Protein AF-A0A524IVM8-F1 (afdb_monomer)

Foldseek 3Di:
DAEEEEEDADDLQLLLLQLVLLVLVCVQPPPYAYEYEYEQVCQVSVVFRPNHNYYQYDHPPVLVVCVVVVVDPPVVSVVVVCVSCVVVLVVLHQEYAYPDADLVSQDVQVVSPYPHYAAWHAFPVRAIFGDALLNLCVVQCLLVVLLAQAAVSVSSNCRRHRFDAADFRATHADPVLLVVLVVLVPVQHDFPFEEEEEQDAPDVLQGFQLLLLLLLQQLLQVQGRYAYEYEEEPVCVVSPVNSVVSNVVSPRDYGYRYCYNPDDPSNLLSNLLRGQEYEYTQHSSLSSNRNSVREYEYEGGELRDLSHRNRWAFLYKYKWFDDPCPNDRPPDDDDPSCRSVLDHSNLVSQVVCVSSVNHPNDAHDLGIWMWGWHADPSNGIGIDTPDHDDPQQSVQLSLVVVQVSSCQRRVDHDPDDHDQDFHPPLVVLVVLLVVLLVLLVVLLVLLVVLLVQQPDVVRPVVVNVVSVVVNVVSLVVSQVSCSVPSQCNSLSSSLVSQLSNQRQPDSNSSSVSNSLSSVLSSVVSVVSSCVNNPSDPDDPDPVSRPRPDD

Mean predicted aligned error: 5.56 Å

Structure (mmCIF, N/CA/C/O backbone):
data_AF-A0A524IVM8-F1
#
_entry.id   AF-A0A524IVM8-F1
#
loop_
_atom_site.group_PDB
_atom_site.id
_atom_site.type_symbol
_atom_site.label_atom_id
_atom_site.label_alt_id
_atom_site.label_comp_id
_atom_site.label_asym_id
_atom_site.label_entity_id
_atom_site.label_seq_id
_atom_site.pdbx_PDB_ins_code
_atom_site.Cartn_x
_atom_site.Cartn_y
_atom_site.Cartn_z
_atom_site.occupancy
_atom_site.B_iso_or_equiv
_atom_site.auth_seq_id
_atom_site.auth_comp_id
_atom_site.auth_asym_id
_atom_site.auth_atom_id
_atom_site.pdbx_PDB_model_num
ATOM 1 N N . MET A 1 1 ? -25.345 -18.729 -2.537 1.00 87.88 1 MET A N 1
ATOM 2 C CA . MET A 1 1 ? -24.179 -17.992 -3.057 1.00 87.88 1 MET A CA 1
ATOM 3 C C . MET A 1 1 ? -24.060 -16.723 -2.238 1.00 87.88 1 MET A C 1
ATOM 5 O O . MET A 1 1 ? -25.101 -16.127 -1.991 1.00 87.88 1 MET A O 1
ATOM 9 N N . LYS A 1 2 ? -22.868 -16.376 -1.742 1.00 96.31 2 LYS A N 1
ATOM 10 C CA . LYS A 1 2 ? -22.660 -15.108 -1.029 1.00 96.31 2 LYS A CA 1
ATOM 11 C C . LYS A 1 2 ? -22.448 -13.982 -2.037 1.00 96.31 2 LYS A C 1
ATOM 13 O O . LYS A 1 2 ? -21.798 -14.216 -3.053 1.00 96.31 2 LYS A O 1
ATOM 18 N N . HIS A 1 3 ? -22.975 -12.797 -1.753 1.00 97.25 3 HIS A N 1
ATOM 19 C CA . HIS A 1 3 ? -22.785 -11.594 -2.560 1.00 97.25 3 HIS A CA 1
ATOM 20 C C . HIS A 1 3 ? -21.968 -10.564 -1.785 1.00 97.25 3 HIS A C 1
ATOM 22 O O . HIS A 1 3 ? -22.337 -10.178 -0.674 1.00 97.25 3 HIS A O 1
ATOM 28 N N . VAL A 1 4 ? -20.868 -10.098 -2.372 1.00 98.31 4 VAL A N 1
ATOM 29 C CA . VAL A 1 4 ? -19.983 -9.102 -1.759 1.00 98.31 4 VAL A CA 1
ATOM 30 C C . VAL A 1 4 ? -19.865 -7.895 -2.672 1.00 98.31 4 VAL A C 1
ATOM 32 O O . VAL A 1 4 ? -19.555 -8.036 -3.851 1.00 98.31 4 VAL A O 1
ATOM 35 N N . LEU A 1 5 ? -20.079 -6.708 -2.111 1.00 98.00 5 LEU A N 1
ATOM 36 C CA . LEU A 1 5 ? -19.828 -5.443 -2.790 1.00 98.00 5 LEU A CA 1
ATOM 37 C C . LEU A 1 5 ? -18.498 -4.865 -2.324 1.00 98.00 5 LEU A C 1
ATOM 39 O O . LEU A 1 5 ? -18.302 -4.649 -1.128 1.00 98.00 5 LEU A O 1
ATOM 43 N N . ILE A 1 6 ? -17.614 -4.545 -3.260 1.00 97.94 6 ILE A N 1
ATOM 44 C CA . ILE A 1 6 ? -16.400 -3.778 -2.995 1.00 97.94 6 ILE A CA 1
ATOM 45 C C . ILE A 1 6 ? -16.604 -2.350 -3.501 1.00 97.94 6 ILE A C 1
ATOM 47 O O . ILE A 1 6 ? -17.003 -2.134 -4.643 1.00 97.94 6 ILE A O 1
ATOM 51 N N . ILE A 1 7 ? -16.311 -1.362 -2.656 1.00 96.75 7 ILE A N 1
ATOM 52 C CA . ILE A 1 7 ? -16.307 0.057 -3.025 1.00 96.75 7 ILE A CA 1
ATOM 53 C C . ILE A 1 7 ? -14.859 0.522 -3.121 1.00 96.75 7 ILE A C 1
ATOM 55 O O . ILE A 1 7 ? -14.177 0.683 -2.103 1.00 96.75 7 ILE A O 1
ATOM 59 N N . ASN A 1 8 ? -14.397 0.760 -4.346 1.00 95.38 8 ASN A N 1
ATOM 60 C CA . ASN A 1 8 ? -13.070 1.293 -4.603 1.00 95.38 8 ASN A CA 1
ATOM 61 C C . ASN A 1 8 ? -13.129 2.418 -5.649 1.00 95.38 8 ASN A C 1
ATOM 63 O O . ASN A 1 8 ? -12.899 2.220 -6.837 1.00 95.38 8 ASN A O 1
ATOM 67 N N . ILE A 1 9 ? -13.435 3.626 -5.178 1.00 91.56 9 ILE A N 1
ATOM 68 C CA . ILE A 1 9 ? -13.535 4.853 -5.985 1.00 91.56 9 ILE A CA 1
ATOM 69 C C . ILE A 1 9 ? -12.233 5.671 -5.912 1.00 91.56 9 ILE A C 1
ATOM 71 O O . ILE A 1 9 ? -12.243 6.902 -5.868 1.00 91.56 9 ILE A O 1
ATOM 75 N N . THR A 1 10 ? -11.102 4.976 -5.779 1.00 85.38 10 THR A N 1
ATOM 76 C CA . THR A 1 10 ? -9.769 5.581 -5.672 1.00 85.38 10 THR A CA 1
ATOM 77 C C . THR A 1 10 ? -9.021 5.469 -7.002 1.00 85.38 10 THR A C 1
ATOM 79 O O . THR A 1 10 ? -9.645 5.408 -8.058 1.00 85.38 10 THR A O 1
ATOM 82 N N . ARG A 1 11 ? -7.684 5.528 -6.987 1.00 85.75 11 ARG A N 1
ATOM 83 C CA . ARG A 1 11 ? -6.883 5.588 -8.211 1.00 85.75 11 ARG A CA 1
ATOM 84 C C . ARG A 1 11 ? -6.652 4.186 -8.771 1.00 85.75 11 ARG A C 1
ATOM 86 O O . ARG A 1 11 ? -6.713 3.183 -8.072 1.00 85.75 11 ARG A O 1
ATOM 93 N N . MET A 1 12 ? -6.254 4.131 -10.036 1.00 89.00 12 MET A N 1
ATOM 94 C CA . MET A 1 12 ? -5.883 2.898 -10.741 1.00 89.00 12 MET A CA 1
ATOM 95 C C . MET A 1 12 ? -4.943 1.948 -9.967 1.00 89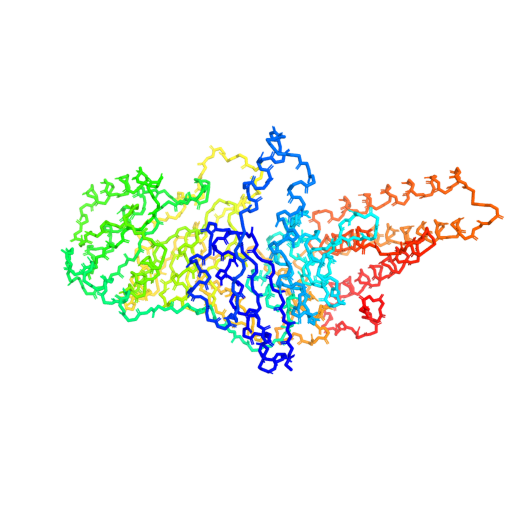.00 12 MET A C 1
ATOM 97 O O . MET A 1 12 ? -5.126 0.737 -10.036 1.00 89.00 12 MET A O 1
ATOM 101 N N . GLY A 1 13 ? -3.943 2.464 -9.239 1.00 89.56 13 GLY A N 1
ATOM 102 C CA . GLY A 1 13 ? -3.021 1.623 -8.458 1.00 89.56 13 GLY A CA 1
ATOM 103 C C . GLY A 1 13 ? -3.730 0.856 -7.339 1.00 89.56 13 GLY A C 1
ATOM 104 O O . GLY A 1 13 ? -3.556 -0.354 -7.221 1.00 89.56 13 GLY A O 1
ATOM 105 N N . ASP A 1 14 ? -4.608 1.538 -6.608 1.00 92.00 14 ASP A N 1
ATOM 106 C CA . ASP A 1 14 ? -5.381 0.974 -5.500 1.00 92.00 14 ASP A CA 1
ATOM 107 C C . ASP A 1 14 ? -6.370 -0.106 -5.994 1.00 92.00 14 ASP A C 1
ATOM 109 O O . ASP A 1 14 ? -6.600 -1.108 -5.313 1.00 92.00 14 ASP A O 1
ATOM 113 N N . LEU A 1 15 ? -6.930 0.057 -7.205 1.00 93.94 15 LEU A N 1
ATOM 114 C CA . LEU A 1 15 ? -7.769 -0.959 -7.860 1.00 93.94 15 LEU A CA 1
ATOM 115 C C . LEU A 1 15 ? -6.993 -2.238 -8.179 1.00 93.94 15 LEU A C 1
ATOM 117 O O . LEU A 1 15 ? -7.522 -3.333 -8.029 1.00 93.94 15 LEU A O 1
ATOM 121 N N . ILE A 1 16 ? -5.738 -2.128 -8.605 1.00 95.75 16 ILE A N 1
ATOM 122 C CA . ILE A 1 16 ? -4.906 -3.306 -8.880 1.00 95.75 16 ILE A CA 1
ATOM 123 C C . ILE A 1 16 ? -4.443 -3.944 -7.561 1.00 95.75 16 ILE A C 1
ATOM 125 O O . ILE A 1 16 ? -4.405 -5.165 -7.425 1.00 95.75 16 ILE A O 1
ATOM 129 N N . GLN A 1 17 ? -4.137 -3.131 -6.550 1.00 96.81 17 GLN A N 1
ATOM 130 C CA . GLN A 1 17 ? -3.683 -3.615 -5.247 1.00 96.81 17 GLN A CA 1
ATOM 131 C C . GLN A 1 17 ? -4.763 -4.365 -4.456 1.00 96.81 17 GLN A C 1
ATOM 133 O O . GLN A 1 17 ? -4.425 -5.150 -3.574 1.00 96.81 17 GLN A O 1
ATOM 138 N N . MET A 1 18 ? -6.052 -4.189 -4.764 1.00 96.56 18 MET A N 1
ATOM 139 C CA . MET A 1 18 ? -7.113 -4.962 -4.106 1.00 96.56 18 MET A CA 1
ATOM 140 C C . MET A 1 18 ? -7.274 -6.386 -4.654 1.00 96.56 18 MET A C 1
ATOM 142 O O . MET A 1 18 ? -8.017 -7.157 -4.063 1.00 96.56 18 MET A O 1
ATOM 146 N N . ILE A 1 19 ? -6.622 -6.768 -5.758 1.00 97.38 19 ILE A N 1
ATOM 147 C CA . ILE A 1 19 ? -6.877 -8.059 -6.427 1.00 97.38 19 ILE A CA 1
ATOM 148 C C . ILE A 1 19 ? -6.749 -9.270 -5.480 1.00 97.38 19 ILE A C 1
ATOM 150 O O . ILE A 1 19 ? -7.652 -10.110 -5.486 1.00 97.38 19 ILE A O 1
ATOM 154 N N . PRO A 1 20 ? -5.739 -9.362 -4.591 1.00 97.75 20 PRO A N 1
ATOM 155 C CA . PRO A 1 20 ? -5.642 -10.478 -3.645 1.00 97.75 20 PRO A CA 1
ATOM 156 C C . PRO A 1 20 ? -6.814 -10.597 -2.657 1.00 97.75 20 PRO A C 1
ATOM 158 O O . PRO A 1 20 ? -7.064 -11.686 -2.139 1.00 97.75 20 PRO A O 1
ATOM 161 N N . LEU A 1 21 ? -7.580 -9.522 -2.420 1.00 98.19 21 LEU A N 1
ATOM 162 C CA . LEU A 1 21 ? -8.832 -9.597 -1.661 1.00 98.19 21 LEU A CA 1
ATOM 163 C C . LEU A 1 21 ? -9.880 -10.465 -2.378 1.00 98.19 21 LEU A C 1
ATOM 165 O O . LEU A 1 21 ? -10.642 -11.154 -1.707 1.00 98.19 21 LEU A O 1
ATOM 169 N N . LEU A 1 22 ? -9.922 -10.475 -3.712 1.00 97.94 22 LEU A N 1
ATOM 170 C CA . LEU A 1 22 ? -10.894 -11.280 -4.461 1.00 97.94 22 LEU A CA 1
ATOM 171 C C . LEU A 1 22 ? -10.667 -12.775 -4.218 1.00 97.94 22 LEU A C 1
ATOM 173 O O . LEU A 1 22 ? -11.594 -13.496 -3.859 1.00 97.94 22 LEU A O 1
ATOM 177 N N . ALA A 1 23 ? -9.411 -13.215 -4.308 1.00 96.62 23 ALA A N 1
ATOM 178 C CA . ALA A 1 23 ? -9.031 -14.596 -4.023 1.00 96.62 23 ALA A CA 1
ATOM 179 C C . ALA A 1 23 ? -9.299 -14.979 -2.558 1.00 96.62 23 ALA A C 1
ATOM 181 O O . ALA A 1 23 ? -9.750 -16.082 -2.266 1.00 96.62 23 ALA A O 1
ATOM 182 N N . ARG A 1 24 ? -9.084 -14.046 -1.626 1.00 96.81 24 ARG A N 1
ATOM 183 C CA . ARG A 1 24 ? -9.413 -14.226 -0.205 1.00 96.81 24 ARG A CA 1
ATOM 184 C C . ARG A 1 24 ? -10.901 -14.398 0.057 1.00 96.81 24 ARG A C 1
ATOM 186 O O . ARG A 1 24 ? -11.279 -15.243 0.860 1.00 96.81 24 ARG A O 1
ATOM 193 N N . LEU A 1 25 ? -11.735 -13.608 -0.613 1.00 97.94 25 LEU A N 1
ATOM 194 C CA . LEU A 1 25 ? -13.184 -13.738 -0.511 1.00 97.94 25 LEU A CA 1
ATOM 195 C C . LEU A 1 25 ? -13.659 -15.076 -1.083 1.00 97.94 25 LEU A C 1
ATOM 197 O O . LEU A 1 25 ? -14.553 -15.670 -0.497 1.00 97.94 25 LEU A O 1
ATOM 201 N N . GLU A 1 26 ? -13.037 -15.574 -2.152 1.00 96.94 26 GLU A N 1
ATOM 202 C CA . GLU A 1 26 ? -13.310 -16.915 -2.690 1.00 96.94 26 GLU A CA 1
ATOM 203 C C . GLU A 1 26 ? -12.859 -18.035 -1.730 1.00 96.94 26 GLU A C 1
ATOM 205 O O . GLU A 1 26 ? -13.561 -19.031 -1.575 1.00 96.94 26 GLU A O 1
ATOM 210 N N . GLU A 1 27 ? -11.736 -17.870 -1.016 1.00 95.88 27 GLU A N 1
ATOM 211 C CA . GLU A 1 27 ? -11.323 -18.800 0.051 1.00 95.88 27 GLU A CA 1
ATOM 212 C C . GLU A 1 27 ? -12.299 -18.802 1.241 1.00 95.88 27 GLU A C 1
ATOM 214 O O . GLU A 1 27 ? -12.603 -19.859 1.796 1.00 95.88 27 GLU A O 1
ATOM 219 N N . GLU A 1 28 ? -12.761 -17.622 1.667 1.00 96.00 28 GLU A N 1
ATOM 220 C CA . GLU A 1 28 ? -13.706 -17.475 2.782 1.00 96.00 28 GLU A CA 1
ATOM 221 C C . GLU A 1 28 ? -15.112 -17.961 2.396 1.00 96.00 28 GLU A C 1
ATOM 223 O O . GLU A 1 28 ? -15.786 -18.622 3.191 1.00 96.00 28 GLU A O 1
ATOM 228 N N . PHE A 1 29 ? -15.545 -17.659 1.171 1.00 96.94 29 PHE A N 1
ATOM 229 C CA . PHE A 1 29 ? -16.865 -17.951 0.626 1.00 96.94 29 PHE A CA 1
ATOM 230 C C . PHE A 1 29 ? -16.744 -18.566 -0.780 1.00 96.94 29 PHE A C 1
ATOM 232 O O . PHE A 1 29 ? -16.875 -17.850 -1.770 1.00 96.94 29 PHE A O 1
ATOM 239 N N . PRO A 1 30 ? -16.565 -19.894 -0.900 1.00 96.69 30 PRO A N 1
ATOM 240 C CA . PRO A 1 30 ? -16.457 -20.545 -2.204 1.00 96.69 30 PRO A CA 1
ATOM 241 C C . PRO A 1 30 ? -17.652 -20.249 -3.124 1.00 96.69 30 PRO A C 1
ATOM 243 O O . PRO A 1 30 ? -18.814 -20.425 -2.733 1.00 96.69 30 PRO A O 1
ATOM 246 N N . GLY A 1 31 ? -17.362 -19.820 -4.352 1.00 96.69 31 GLY A N 1
ATOM 247 C CA . GLY A 1 31 ? -18.331 -19.383 -5.352 1.00 96.69 31 GLY A CA 1
ATOM 248 C C . GLY A 1 31 ? -18.935 -18.008 -5.071 1.00 96.69 31 GLY A C 1
ATOM 249 O O . GLY A 1 31 ? -20.102 -17.800 -5.404 1.00 96.69 31 GLY A O 1
ATOM 250 N N . VAL A 1 32 ? -18.214 -17.093 -4.418 1.00 98.06 32 VAL A N 1
ATOM 251 C CA . VAL A 1 32 ? -18.731 -15.757 -4.084 1.00 98.06 32 VAL A CA 1
ATOM 252 C C . VAL A 1 32 ? -18.972 -14.923 -5.344 1.00 98.06 32 VAL A C 1
ATOM 254 O O . VAL A 1 32 ? -18.159 -14.862 -6.261 1.00 98.06 32 VAL A O 1
ATOM 257 N N . ALA A 1 33 ? -20.109 -14.235 -5.379 1.00 98.00 33 ALA A N 1
ATOM 258 C CA . ALA A 1 33 ? -20.409 -13.232 -6.387 1.00 98.00 33 ALA A CA 1
ATOM 259 C C . ALA A 1 33 ? -19.870 -11.874 -5.921 1.00 98.00 33 ALA A C 1
ATOM 261 O O . ALA A 1 33 ? -20.408 -11.292 -4.976 1.00 98.00 33 ALA A O 1
ATOM 262 N N . ILE A 1 34 ? -18.821 -11.371 -6.575 1.00 98.12 34 ILE A N 1
ATOM 263 C CA . ILE A 1 34 ? -18.190 -10.096 -6.208 1.00 98.12 34 ILE A CA 1
ATOM 264 C C . ILE A 1 34 ? -18.567 -9.006 -7.204 1.00 98.12 34 ILE A C 1
ATOM 266 O O . ILE A 1 34 ? -18.262 -9.110 -8.392 1.00 98.12 34 ILE A O 1
ATOM 270 N N . ASP A 1 35 ? -19.168 -7.937 -6.700 1.00 97.38 35 ASP A N 1
ATOM 271 C CA . ASP A 1 35 ? -19.442 -6.723 -7.457 1.00 97.38 35 ASP A CA 1
ATOM 272 C C . ASP A 1 35 ? -18.505 -5.601 -7.031 1.00 97.38 35 ASP A C 1
ATOM 274 O O . ASP A 1 35 ? -18.091 -5.520 -5.873 1.00 97.38 35 ASP A O 1
ATOM 278 N N . LEU A 1 36 ? -18.178 -4.718 -7.968 1.00 97.50 36 LEU A N 1
ATOM 279 C CA . LEU A 1 36 ? -17.220 -3.645 -7.746 1.00 97.50 36 LEU A CA 1
ATOM 280 C C . LEU A 1 36 ? -17.797 -2.297 -8.176 1.00 97.50 36 LEU A C 1
ATOM 282 O O . LEU A 1 36 ? -18.181 -2.133 -9.331 1.00 97.50 36 LEU A O 1
ATOM 286 N N . ILE A 1 37 ? -17.774 -1.314 -7.275 1.00 96.00 37 ILE A N 1
ATOM 287 C CA . ILE A 1 37 ? -17.994 0.098 -7.606 1.00 96.00 37 ILE A CA 1
ATOM 288 C C . ILE A 1 37 ? -16.651 0.779 -7.852 1.00 96.00 37 ILE A C 1
ATOM 290 O O . ILE A 1 37 ? -15.762 0.709 -6.998 1.00 96.00 37 ILE A O 1
ATOM 294 N N . VAL A 1 38 ? -16.547 1.490 -8.977 1.00 95.25 38 VAL A N 1
ATOM 295 C CA . VAL A 1 38 ? -15.365 2.275 -9.368 1.00 95.25 38 VAL A CA 1
ATOM 296 C C . VAL A 1 38 ? -15.741 3.675 -9.846 1.00 95.25 38 VAL A C 1
ATOM 298 O O . VAL A 1 38 ? -16.868 3.915 -10.276 1.00 95.25 38 VAL A O 1
ATOM 301 N N . GLU A 1 39 ? -14.770 4.586 -9.810 1.00 92.62 39 GLU A N 1
ATOM 302 C CA . GLU A 1 39 ? -14.843 5.860 -10.534 1.00 92.62 39 GLU A CA 1
ATOM 303 C C . GLU A 1 39 ? -14.866 5.607 -12.050 1.00 92.62 39 GLU A C 1
ATOM 305 O O . GLU A 1 39 ? -14.124 4.751 -12.547 1.00 92.62 39 GLU A O 1
ATOM 310 N N . GLN A 1 40 ? -15.693 6.355 -12.787 1.00 91.62 40 GLN A N 1
ATOM 311 C CA . GLN A 1 40 ? -15.920 6.147 -14.223 1.00 91.62 40 GLN A CA 1
ATOM 312 C C . GLN A 1 40 ? -14.620 6.188 -15.035 1.00 91.62 40 GLN A C 1
ATOM 314 O O . GLN A 1 40 ? -14.425 5.367 -15.936 1.00 91.62 40 GLN A O 1
ATOM 319 N N . GLU A 1 41 ? -13.703 7.089 -14.675 1.00 88.81 41 GLU A N 1
ATOM 320 C CA . GLU A 1 41 ? -12.391 7.220 -15.313 1.00 88.81 41 GLU A CA 1
ATOM 321 C C . GLU A 1 41 ? -11.590 5.907 -15.277 1.00 88.81 41 GLU A C 1
ATOM 323 O O . GLU A 1 41 ? -10.860 5.619 -16.221 1.00 88.81 41 GLU A O 1
ATOM 328 N N . PHE A 1 42 ? -11.757 5.065 -14.250 1.00 89.50 42 PHE A N 1
ATOM 329 C CA . PHE A 1 42 ? -10.987 3.828 -14.068 1.00 89.50 42 PHE A CA 1
ATOM 330 C C . PHE A 1 42 ? -11.755 2.547 -14.432 1.00 89.50 42 PHE A C 1
ATOM 332 O O . PHE A 1 42 ? -11.242 1.446 -14.224 1.00 89.50 42 PHE A O 1
ATOM 339 N N . ALA A 1 43 ? -12.947 2.651 -15.030 1.00 91.00 43 ALA A N 1
ATOM 340 C CA . ALA A 1 43 ? -13.760 1.491 -15.415 1.00 91.00 43 ALA A CA 1
ATOM 341 C C . ALA A 1 43 ? -13.022 0.507 -16.344 1.00 91.00 43 ALA A C 1
ATOM 343 O O . ALA A 1 43 ? -13.160 -0.707 -16.217 1.00 91.00 43 ALA A O 1
ATOM 344 N N . HIS A 1 44 ? -12.178 1.025 -17.237 1.00 88.75 44 HIS A N 1
ATOM 345 C CA . HIS A 1 44 ? -11.369 0.226 -18.158 1.00 88.75 44 HIS A CA 1
ATOM 346 C C . HIS A 1 44 ? -10.235 -0.557 -17.464 1.00 88.75 44 HIS A C 1
ATOM 348 O O . HIS A 1 44 ? -9.707 -1.505 -18.031 1.00 88.75 44 HIS A O 1
ATOM 354 N N . VAL A 1 45 ? -9.835 -0.174 -16.246 1.00 90.00 45 VAL A N 1
ATOM 355 C CA . VAL A 1 45 ? -8.872 -0.940 -15.435 1.00 90.00 45 VAL A CA 1
ATOM 356 C C . VAL A 1 45 ? -9.560 -2.187 -14.889 1.00 90.00 45 VAL A C 1
ATOM 358 O O . VAL A 1 45 ? -8.982 -3.269 -14.885 1.00 90.00 45 VAL A O 1
ATOM 361 N N . ALA A 1 46 ? -10.820 -2.045 -14.470 1.00 91.31 46 ALA A N 1
ATOM 362 C CA . ALA A 1 46 ? -11.594 -3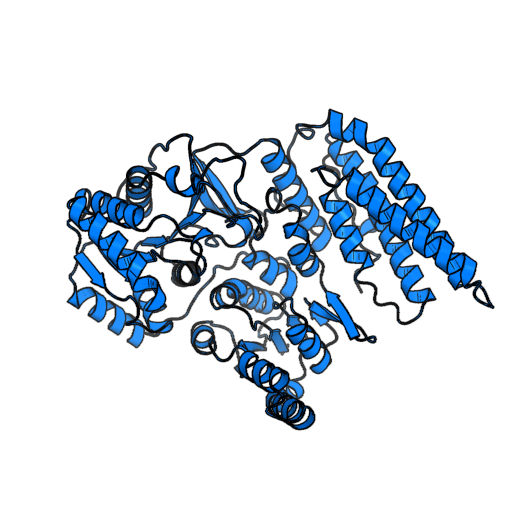.131 -13.885 1.00 91.31 46 ALA A CA 1
ATOM 363 C C . ALA A 1 46 ? -11.844 -4.286 -14.870 1.00 91.31 46 ALA A C 1
ATOM 365 O O . ALA A 1 46 ? -11.976 -5.425 -14.435 1.00 91.31 46 ALA A O 1
ATOM 366 N N . THR A 1 47 ? -11.827 -4.038 -16.186 1.00 90.19 47 THR A N 1
ATOM 367 C CA . THR A 1 47 ? -11.946 -5.102 -17.203 1.00 90.19 47 THR A CA 1
ATOM 368 C C . THR A 1 47 ? -10.737 -6.039 -17.246 1.00 90.19 47 THR A C 1
ATOM 370 O O . THR A 1 47 ? -10.820 -7.110 -17.839 1.00 90.19 47 THR A O 1
ATOM 373 N N . LEU A 1 48 ? -9.609 -5.637 -16.653 1.00 93.12 48 LEU A N 1
ATOM 374 C CA . LEU A 1 48 ? -8.387 -6.440 -16.557 1.00 93.12 48 LEU A CA 1
ATOM 375 C C . LEU A 1 48 ? -8.353 -7.293 -15.281 1.00 93.12 48 LEU A C 1
ATOM 377 O O . LEU A 1 48 ? -7.447 -8.109 -15.116 1.00 93.12 48 LEU A O 1
ATOM 381 N N . ILE A 1 49 ? -9.303 -7.090 -14.364 1.00 95.31 49 ILE A N 1
ATOM 382 C CA . ILE A 1 49 ? -9.333 -7.748 -13.061 1.00 95.31 49 ILE A CA 1
ATOM 383 C C . ILE A 1 49 ? -10.209 -9.008 -13.149 1.00 95.31 49 ILE A C 1
ATOM 385 O O . ILE A 1 49 ? -11.418 -8.898 -13.372 1.00 95.31 49 ILE A O 1
ATOM 389 N N . PRO A 1 50 ? -9.641 -10.214 -12.965 1.00 93.62 50 PRO A N 1
ATOM 390 C CA . PRO A 1 50 ? -10.422 -11.445 -12.972 1.00 93.62 50 PRO A CA 1
ATOM 391 C C . PRO A 1 50 ? -11.265 -11.590 -11.694 1.00 93.62 50 PRO A C 1
ATOM 393 O O . PRO A 1 50 ? -10.971 -10.996 -10.661 1.00 93.62 50 PRO A O 1
ATOM 396 N N . GLY A 1 51 ? -12.308 -12.424 -11.748 1.00 93.69 51 GLY A N 1
ATOM 397 C CA . GLY A 1 51 ? -13.114 -12.784 -10.569 1.00 93.69 51 GLY A CA 1
ATOM 398 C C . GLY A 1 51 ? -14.182 -11.764 -10.159 1.00 93.69 51 GLY A C 1
ATOM 399 O O . GLY A 1 51 ? -14.900 -11.995 -9.189 1.00 93.69 51 GLY A O 1
ATOM 400 N N . ILE A 1 52 ? -14.333 -10.662 -10.898 1.00 96.44 52 ILE A N 1
ATOM 401 C CA . ILE A 1 52 ? -15.436 -9.714 -10.707 1.00 96.44 52 ILE A CA 1
ATOM 402 C C . ILE A 1 52 ? -16.645 -10.175 -11.526 1.00 96.44 52 ILE A C 1
ATOM 404 O O . ILE A 1 52 ? -16.545 -10.396 -12.732 1.00 96.44 52 ILE A O 1
ATOM 408 N N . ARG A 1 53 ? -17.806 -10.278 -10.877 1.00 95.56 53 ARG A N 1
ATOM 409 C CA . ARG A 1 53 ? -19.087 -10.587 -11.522 1.00 95.56 53 ARG A CA 1
ATOM 410 C C . ARG A 1 53 ? -19.603 -9.394 -12.319 1.00 95.56 53 ARG A C 1
ATOM 412 O O . ARG A 1 53 ? -20.016 -9.556 -13.466 1.00 95.56 53 ARG A O 1
ATOM 419 N N . GLN A 1 54 ? -19.630 -8.216 -11.699 1.00 95.19 54 GLN A N 1
ATOM 420 C CA . GLN A 1 54 ? -20.142 -6.999 -12.317 1.00 95.19 54 GLN A CA 1
ATOM 421 C C . GLN A 1 54 ? -19.397 -5.756 -11.823 1.00 95.19 54 GLN A C 1
ATOM 423 O O . GLN A 1 54 ? -19.162 -5.580 -10.628 1.00 95.19 54 GLN A O 1
ATOM 428 N N . VAL A 1 55 ? -19.046 -4.875 -12.762 1.00 95.56 55 VAL A N 1
ATOM 429 C CA . VAL A 1 55 ? -18.462 -3.559 -12.479 1.00 95.56 55 VAL A CA 1
ATOM 430 C C . VAL A 1 55 ? -19.547 -2.499 -12.629 1.00 95.56 55 VAL A C 1
ATOM 432 O O . VAL A 1 55 ? -20.213 -2.422 -13.662 1.00 95.56 55 VAL A O 1
ATOM 435 N N . PHE A 1 56 ? -19.699 -1.668 -11.606 1.00 94.56 56 PHE A N 1
ATOM 436 C CA . PHE A 1 56 ? -20.595 -0.523 -11.567 1.00 94.56 56 PHE A CA 1
ATOM 437 C C . PHE A 1 56 ? -19.760 0.754 -11.537 1.00 94.56 56 PHE A C 1
ATOM 439 O O . PHE A 1 56 ? -19.224 1.151 -10.503 1.00 94.56 56 PHE A O 1
ATOM 446 N N . ALA A 1 57 ? 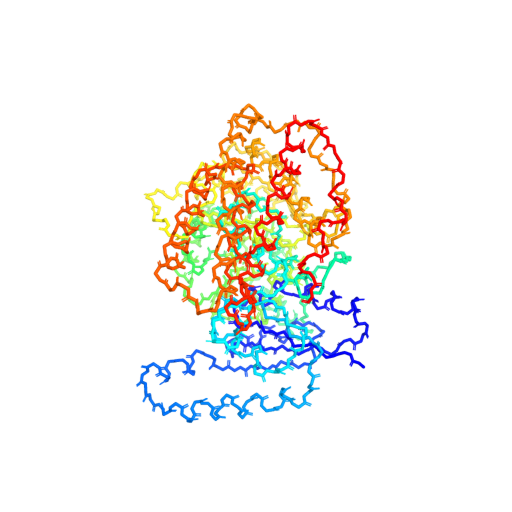-19.627 1.382 -12.697 1.00 94.31 57 ALA A N 1
ATOM 447 C CA . ALA A 1 57 ? -18.924 2.645 -12.841 1.00 94.31 57 ALA A CA 1
ATOM 448 C C . ALA A 1 57 ? -19.897 3.822 -12.672 1.00 94.31 57 ALA A C 1
ATOM 450 O O . ALA A 1 57 ? -21.067 3.724 -13.061 1.00 94.31 57 ALA A O 1
ATOM 451 N N . PHE A 1 58 ? -19.428 4.901 -12.053 1.00 91.25 58 PHE A N 1
ATOM 452 C CA . PHE A 1 58 ? -20.175 6.146 -11.887 1.00 91.25 58 PHE A CA 1
ATOM 453 C C . PHE A 1 58 ? -19.206 7.320 -11.827 1.00 91.25 58 PHE A C 1
ATOM 455 O O . PHE A 1 58 ? -18.116 7.162 -11.281 1.00 91.25 58 PHE A O 1
ATOM 462 N N . ASP A 1 59 ? -19.603 8.470 -12.373 1.00 89.31 59 ASP A N 1
ATOM 463 C CA . ASP A 1 59 ? -18.793 9.688 -12.331 1.00 89.31 59 ASP A CA 1
ATOM 464 C C . ASP A 1 59 ? -19.032 10.437 -11.009 1.00 89.31 59 ASP A C 1
ATOM 466 O O . ASP A 1 59 ? -19.910 11.296 -10.875 1.00 89.31 59 ASP A O 1
ATOM 470 N N . PHE A 1 60 ? -18.282 10.057 -9.971 1.00 84.81 60 PHE A N 1
ATOM 471 C CA . PHE A 1 60 ? -18.410 10.687 -8.652 1.00 84.81 60 PHE A CA 1
ATOM 472 C C . PHE A 1 60 ? -17.754 12.066 -8.606 1.00 84.81 60 PHE A C 1
ATOM 474 O O . PHE A 1 60 ? -17.982 12.820 -7.648 1.00 84.81 60 PHE A O 1
ATOM 481 N N . GLN A 1 61 ? -16.905 12.384 -9.581 1.00 82.12 61 GLN A N 1
ATOM 482 C CA . GLN A 1 61 ? -16.250 13.676 -9.683 1.00 82.12 61 GLN A CA 1
ATOM 483 C C . GLN A 1 61 ? -17.205 14.710 -10.284 1.00 82.12 61 GLN A C 1
ATOM 485 O O . GLN A 1 61 ? -17.417 15.750 -9.661 1.00 82.12 61 GLN A O 1
ATOM 490 N N . GLU A 1 62 ? -17.856 14.387 -11.401 1.00 82.50 62 GLU A N 1
ATOM 491 C CA . GLU A 1 62 ? -18.875 15.223 -12.038 1.00 82.50 62 GLU A CA 1
ATOM 492 C C . GLU A 1 62 ? -20.037 15.505 -11.080 1.00 82.50 62 GLU A C 1
ATOM 494 O O . GLU A 1 62 ? -20.362 16.670 -10.849 1.00 82.50 62 GLU A O 1
ATOM 499 N N . LEU A 1 63 ? -20.567 14.476 -10.399 1.00 80.00 63 LEU A N 1
ATOM 500 C CA . LEU A 1 63 ? -21.629 14.646 -9.396 1.00 80.00 63 LEU A CA 1
ATOM 501 C C . LEU A 1 63 ? -21.257 15.696 -8.329 1.00 80.00 63 LEU A C 1
ATOM 503 O O . LEU A 1 63 ? -22.084 16.504 -7.895 1.00 80.00 63 LEU A O 1
ATOM 507 N N . MET A 1 64 ? -19.998 15.685 -7.881 1.00 76.25 64 MET A N 1
ATOM 508 C CA . MET A 1 64 ? -19.502 16.624 -6.876 1.00 76.25 64 MET A CA 1
ATOM 509 C C . MET A 1 64 ? -19.284 18.022 -7.441 1.00 76.25 64 MET A C 1
ATOM 511 O O . MET A 1 64 ? -19.567 19.000 -6.746 1.00 76.25 64 MET A O 1
ATOM 515 N N . ASP A 1 65 ? -18.759 18.126 -8.656 1.00 77.94 65 ASP A N 1
ATOM 516 C CA . ASP A 1 65 ? -18.510 19.410 -9.295 1.00 77.94 65 ASP A CA 1
ATOM 517 C C . ASP A 1 65 ? -19.836 20.122 -9.584 1.00 77.94 65 ASP A C 1
ATOM 519 O O . ASP A 1 65 ? -19.994 21.279 -9.191 1.00 77.94 65 ASP A O 1
ATOM 523 N N . GLU A 1 66 ? -20.839 19.415 -10.104 1.00 77.56 66 GLU A N 1
ATOM 524 C CA . GLU A 1 66 ? -22.192 19.942 -10.312 1.00 77.56 66 GLU A CA 1
ATOM 525 C C . GLU A 1 66 ? -22.887 20.354 -9.010 1.00 77.56 66 GLU A C 1
ATOM 527 O O . GLU A 1 66 ? -23.543 21.400 -8.967 1.00 77.56 66 GLU A O 1
ATOM 532 N N . SER A 1 67 ? -22.709 19.578 -7.933 1.00 73.56 67 SER A N 1
ATOM 533 C CA . SER A 1 67 ? -23.191 19.949 -6.598 1.00 73.56 67 SER A CA 1
ATOM 534 C C . SER A 1 67 ? -22.529 21.232 -6.092 1.00 73.56 67 SER A C 1
ATOM 536 O O . SER A 1 67 ? -23.205 22.103 -5.545 1.00 73.56 67 SER A O 1
ATOM 538 N N . ARG A 1 68 ? -21.212 21.375 -6.286 1.00 75.75 68 ARG A N 1
ATOM 539 C CA . ARG A 1 68 ? -20.434 22.540 -5.833 1.00 75.75 68 ARG A CA 1
ATOM 540 C C . ARG A 1 68 ? -20.790 23.813 -6.580 1.00 75.75 68 ARG A C 1
ATOM 542 O O . ARG A 1 68 ? -20.829 24.873 -5.961 1.00 75.75 68 ARG A O 1
ATOM 549 N N . VAL A 1 69 ? -21.021 23.720 -7.889 1.00 80.81 69 VAL A N 1
ATOM 550 C CA . VAL A 1 69 ? -21.414 24.877 -8.705 1.00 80.81 69 VAL A CA 1
ATOM 551 C C . VAL A 1 69 ? -22.923 25.131 -8.687 1.00 80.81 69 VAL A C 1
ATOM 553 O O . VAL A 1 69 ? -23.383 26.054 -9.355 1.00 80.81 69 VAL A O 1
ATOM 556 N N . CYS A 1 70 ? -23.692 24.334 -7.931 1.00 73.56 70 CYS A N 1
ATOM 557 C CA . CYS A 1 70 ? -25.157 24.357 -7.910 1.00 73.56 70 CYS A CA 1
ATOM 558 C C . CYS A 1 70 ? -25.761 24.308 -9.325 1.00 73.56 70 CYS A C 1
ATOM 560 O O . CYS A 1 70 ? -26.798 24.921 -9.579 1.00 73.56 70 CYS A O 1
ATOM 562 N N . ALA A 1 71 ? -25.096 23.614 -10.257 1.00 67.12 71 ALA A N 1
ATOM 563 C CA . ALA A 1 71 ? -25.537 23.526 -11.649 1.00 67.12 71 ALA A CA 1
ATOM 564 C C . ALA A 1 71 ? -26.858 22.762 -11.765 1.00 67.12 71 ALA A C 1
ATOM 566 O O . ALA A 1 71 ? -27.660 23.028 -12.659 1.00 67.12 71 ALA A O 1
ATOM 567 N N . ARG A 1 72 ? -27.084 21.828 -10.837 1.00 74.19 72 ARG A N 1
ATOM 568 C CA . ARG A 1 72 ? -28.311 21.050 -10.700 1.00 74.19 72 ARG A CA 1
ATOM 569 C C . ARG A 1 72 ? -28.789 21.125 -9.259 1.00 74.19 72 ARG A C 1
ATOM 571 O O . ARG A 1 72 ? -27.991 21.286 -8.333 1.00 74.19 72 ARG A O 1
ATOM 578 N N . ASP A 1 73 ? -30.100 21.049 -9.067 1.00 81.56 73 ASP A N 1
ATOM 579 C CA . ASP A 1 73 ? -30.651 21.016 -7.722 1.00 81.56 73 ASP A CA 1
ATOM 580 C C . ASP A 1 73 ? -30.269 19.701 -7.022 1.00 81.56 73 ASP A C 1
ATOM 582 O O . ASP A 1 73 ? -30.051 18.658 -7.643 1.00 81.56 73 ASP A O 1
ATOM 586 N N . VAL A 1 74 ? -30.187 19.760 -5.695 1.00 76.69 74 VAL A N 1
ATOM 587 C CA . VAL A 1 74 ? -29.741 18.632 -4.872 1.00 76.69 74 VAL A CA 1
ATOM 588 C C . VAL A 1 74 ? -30.639 17.403 -5.058 1.00 76.69 74 VAL A C 1
ATOM 590 O O . VAL A 1 74 ? -30.133 16.285 -5.018 1.00 76.69 74 VAL A O 1
ATOM 593 N N . VAL A 1 75 ? -31.945 17.576 -5.298 1.00 83.25 75 VAL A N 1
ATOM 594 C CA . VAL A 1 75 ? -32.878 16.451 -5.468 1.00 83.25 75 VAL A CA 1
ATOM 595 C C . VAL A 1 75 ? -32.559 15.685 -6.746 1.00 83.25 75 VAL A C 1
ATOM 597 O O . VAL A 1 75 ? -32.493 14.458 -6.697 1.00 83.25 75 VAL A O 1
ATOM 600 N N . SER A 1 76 ? -32.288 16.384 -7.849 1.00 82.06 76 SER A N 1
ATOM 601 C CA . SER A 1 76 ? -31.862 15.767 -9.111 1.00 82.06 76 SER A CA 1
ATOM 602 C C . SER A 1 76 ? -30.582 14.937 -8.944 1.00 82.06 76 SER A C 1
ATOM 604 O O . SER A 1 76 ? -30.531 13.786 -9.369 1.00 82.06 76 SER A O 1
ATOM 606 N N . LEU A 1 77 ? -29.581 15.459 -8.225 1.00 79.81 77 LEU A N 1
ATOM 607 C CA . LEU A 1 77 ? -28.336 14.728 -7.946 1.00 79.81 77 LEU A CA 1
ATOM 608 C C . LEU A 1 77 ? -28.577 13.454 -7.111 1.00 79.81 77 LEU A C 1
ATOM 610 O O . LEU A 1 77 ? -27.988 12.405 -7.375 1.00 79.81 77 LEU A O 1
ATOM 614 N N . TYR A 1 78 ? -29.479 13.512 -6.123 1.00 80.88 78 TYR A N 1
ATOM 615 C CA . TYR A 1 78 ? -29.885 12.328 -5.355 1.00 80.88 78 TYR A CA 1
ATOM 616 C C . TYR A 1 78 ? -30.668 11.316 -6.195 1.00 80.88 78 TYR A C 1
ATOM 618 O O . TYR A 1 78 ? -30.523 10.110 -5.980 1.00 80.88 78 TYR A O 1
ATOM 626 N N . GLN A 1 79 ? -31.506 11.783 -7.122 1.00 85.88 79 GLN A N 1
ATOM 627 C CA . GLN A 1 79 ? -32.259 10.917 -8.027 1.00 85.88 79 GLN A CA 1
ATOM 628 C C . GLN A 1 79 ? -31.325 10.173 -8.975 1.00 85.88 79 GLN A C 1
ATOM 630 O O . GLN A 1 79 ? -31.490 8.966 -9.128 1.00 85.88 79 GLN A O 1
ATOM 635 N N . ASP A 1 80 ? -30.315 10.838 -9.534 1.00 85.25 80 ASP A N 1
ATOM 636 C CA . ASP A 1 80 ? -29.311 10.197 -10.389 1.00 85.25 80 ASP A CA 1
ATOM 637 C C . ASP A 1 80 ? -28.566 9.090 -9.649 1.00 85.25 80 ASP A C 1
ATOM 639 O O . ASP A 1 80 ? -28.532 7.946 -10.112 1.00 85.25 80 ASP A O 1
ATOM 643 N N . LEU A 1 81 ? -28.046 9.399 -8.456 1.00 85.50 81 LEU A N 1
ATOM 644 C CA . LEU A 1 81 ? -27.353 8.413 -7.632 1.00 85.50 81 LEU A CA 1
ATOM 645 C C . LEU A 1 81 ? -28.280 7.251 -7.243 1.00 85.50 81 LEU A C 1
ATOM 647 O O . LEU A 1 81 ? -27.873 6.094 -7.305 1.00 85.50 81 LEU A O 1
ATOM 651 N N . SER A 1 82 ? -29.533 7.540 -6.881 1.00 85.75 82 SER A N 1
ATOM 652 C CA . SER A 1 82 ? -30.518 6.511 -6.517 1.00 85.75 82 SER A CA 1
ATOM 653 C C . SER A 1 82 ? -30.896 5.629 -7.706 1.00 85.75 82 SER A C 1
ATOM 655 O O . SER A 1 82 ? -31.025 4.415 -7.560 1.00 85.75 82 SER A O 1
ATOM 657 N N . ASN A 1 83 ? -31.052 6.216 -8.894 1.00 89.69 83 ASN A N 1
ATOM 658 C CA . ASN A 1 83 ? -31.357 5.492 -10.124 1.00 89.69 83 ASN A CA 1
ATOM 659 C C . ASN A 1 83 ? -30.194 4.583 -10.529 1.00 89.69 83 ASN A C 1
ATOM 661 O O . ASN A 1 83 ? -30.423 3.418 -10.855 1.00 89.69 83 ASN A O 1
ATOM 665 N N . TRP A 1 84 ? -28.960 5.085 -10.445 1.00 92.06 84 TRP A N 1
ATOM 666 C CA . TRP A 1 84 ? -27.753 4.295 -10.678 1.00 92.06 84 TRP A CA 1
ATOM 667 C C . TRP A 1 84 ? -27.584 3.169 -9.648 1.00 92.06 84 TRP A C 1
ATOM 669 O O . TRP A 1 84 ? -27.254 2.042 -10.013 1.00 92.06 84 TRP A O 1
ATOM 679 N N . ALA A 1 85 ? -27.863 3.441 -8.370 1.00 89.69 85 ALA A N 1
ATOM 680 C CA . ALA A 1 85 ? -27.706 2.472 -7.290 1.00 89.69 85 ALA A CA 1
ATOM 681 C C . ALA A 1 85 ? -28.831 1.422 -7.228 1.00 89.69 85 ALA A C 1
ATOM 683 O O . ALA A 1 85 ? -28.661 0.364 -6.620 1.00 89.69 85 ALA A O 1
ATOM 684 N N . LYS A 1 86 ? -29.980 1.675 -7.867 1.00 89.31 86 LYS A N 1
ATOM 685 C CA . LYS A 1 86 ? -31.154 0.788 -7.871 1.00 89.31 86 LYS A CA 1
ATOM 686 C C . LYS A 1 86 ? -30.847 -0.679 -8.223 1.00 89.31 86 LYS A C 1
ATOM 688 O O . LYS A 1 86 ? -31.287 -1.540 -7.462 1.00 89.31 86 LYS A O 1
ATOM 693 N N . PRO A 1 87 ? -30.117 -1.013 -9.309 1.00 90.62 87 PRO A N 1
ATOM 694 C CA . PRO A 1 87 ? -29.752 -2.401 -9.594 1.00 90.62 87 PRO A CA 1
ATOM 695 C C . PRO A 1 87 ? -28.858 -3.024 -8.513 1.00 90.62 87 PRO A C 1
ATOM 697 O O . PRO A 1 87 ? -28.989 -4.214 -8.251 1.00 90.62 87 PRO A O 1
ATOM 700 N N . LEU A 1 88 ? -28.001 -2.242 -7.845 1.00 91.56 88 LEU A N 1
ATOM 701 C CA . LEU A 1 88 ? -27.146 -2.742 -6.763 1.00 91.56 88 LEU A CA 1
ATOM 702 C C . LEU A 1 88 ? -27.964 -3.086 -5.512 1.00 91.56 88 LEU A C 1
ATOM 704 O O . LEU A 1 88 ? -27.719 -4.109 -4.880 1.00 91.56 88 LEU A O 1
ATOM 708 N N . LEU A 1 89 ? -28.965 -2.269 -5.174 1.00 89.06 89 LEU A N 1
ATOM 709 C CA . LEU A 1 89 ? -29.856 -2.524 -4.036 1.00 89.06 89 LEU A CA 1
ATOM 710 C C . LEU A 1 89 ? -30.659 -3.823 -4.186 1.00 89.06 89 LEU A C 1
ATOM 712 O O . LEU A 1 89 ? -30.977 -4.468 -3.191 1.00 89.06 89 LEU A O 1
ATOM 716 N N . GLN A 1 90 ? -30.981 -4.215 -5.419 1.00 89.38 90 GLN A N 1
ATOM 717 C CA . GLN A 1 90 ? -31.749 -5.431 -5.701 1.00 89.38 90 GLN A CA 1
ATOM 718 C C . GLN A 1 90 ? -30.945 -6.723 -5.491 1.00 89.38 90 GLN A C 1
ATOM 720 O O . GLN A 1 90 ? -31.551 -7.788 -5.401 1.00 89.38 90 GLN A O 1
ATOM 725 N N . VAL A 1 91 ? -29.610 -6.645 -5.402 1.00 92.44 91 VAL A N 1
ATOM 726 C CA . VAL A 1 91 ? -28.737 -7.817 -5.216 1.00 92.44 91 VAL A CA 1
ATOM 727 C C . VAL A 1 91 ? -28.841 -8.379 -3.796 1.00 92.44 91 VAL A C 1
ATOM 729 O O . VAL A 1 91 ? -28.895 -9.593 -3.630 1.00 92.44 91 VAL A O 1
ATOM 732 N N . GLY A 1 92 ? -28.890 -7.509 -2.780 1.00 91.75 92 GLY A N 1
ATOM 733 C CA . GLY A 1 92 ? -28.876 -7.909 -1.369 1.00 91.75 92 GLY A CA 1
ATOM 734 C C . GLY A 1 92 ? -27.515 -8.456 -0.921 1.00 91.75 92 GLY A C 1
ATOM 735 O O . GLY A 1 92 ? -27.328 -9.663 -0.807 1.00 91.75 92 GLY A O 1
ATOM 736 N N . TYR A 1 93 ? -26.555 -7.565 -0.659 1.00 96.31 93 TYR A N 1
ATOM 737 C CA . TYR A 1 93 ? -25.186 -7.952 -0.305 1.00 96.31 93 TYR A CA 1
ATOM 738 C C . TYR A 1 93 ? -25.062 -8.512 1.116 1.00 96.31 93 TYR A C 1
ATOM 740 O O . TYR A 1 93 ? -25.534 -7.914 2.084 1.00 96.31 93 TYR A O 1
ATOM 748 N N . ASP A 1 94 ? -24.329 -9.617 1.247 1.00 96.62 94 ASP A N 1
ATOM 749 C CA . ASP A 1 94 ? -23.953 -10.214 2.529 1.00 96.62 94 ASP A CA 1
ATOM 750 C C . ASP A 1 94 ? -22.804 -9.466 3.214 1.00 96.62 94 ASP A C 1
ATOM 752 O O . ASP A 1 94 ? -22.693 -9.525 4.438 1.00 96.62 94 ASP A O 1
ATOM 756 N N . ARG A 1 95 ? -21.947 -8.793 2.432 1.00 97.62 95 ARG A N 1
ATOM 757 C CA . ARG A 1 95 ? -20.854 -7.940 2.919 1.00 97.62 95 ARG A CA 1
ATOM 758 C C . ARG A 1 95 ? -20.634 -6.745 2.001 1.00 97.62 95 ARG A C 1
ATOM 760 O O . ARG A 1 95 ? -20.630 -6.891 0.778 1.00 97.62 95 ARG A O 1
ATOM 767 N N . VAL A 1 96 ? -20.353 -5.589 2.598 1.00 97.88 96 VAL A N 1
ATOM 768 C CA . VAL A 1 96 ? -19.864 -4.400 1.888 1.00 97.88 96 VAL A CA 1
ATOM 769 C C . VAL A 1 96 ? -18.463 -4.062 2.388 1.00 97.88 96 VAL A C 1
ATOM 771 O O . VAL A 1 96 ? -18.269 -3.743 3.561 1.00 97.88 96 VAL A O 1
ATOM 774 N N . VAL A 1 97 ? -17.478 -4.115 1.493 1.00 98.12 97 VAL A N 1
ATOM 775 C CA . VAL A 1 97 ? -16.085 -3.755 1.772 1.00 98.12 97 VAL A CA 1
ATOM 776 C C . VAL A 1 97 ? -15.773 -2.411 1.130 1.00 98.12 97 VAL A C 1
ATOM 778 O O . VAL A 1 97 ? -15.583 -2.309 -0.080 1.00 98.12 97 VAL A O 1
ATOM 781 N N . ASN A 1 98 ? -15.675 -1.367 1.943 1.00 97.38 98 ASN A N 1
ATOM 782 C CA . ASN A 1 98 ? -15.266 -0.053 1.483 1.00 97.38 98 ASN A CA 1
ATOM 783 C C . ASN A 1 98 ? -13.754 0.154 1.648 1.00 97.38 98 ASN A C 1
ATOM 785 O O . ASN A 1 98 ? -13.265 0.395 2.751 1.00 97.38 98 ASN A O 1
ATOM 789 N N . LEU A 1 99 ? -13.026 0.108 0.532 1.00 96.69 99 LEU A N 1
ATOM 790 C CA . LEU A 1 99 ? -11.583 0.374 0.472 1.00 96.69 99 LEU A CA 1
ATOM 791 C C . LEU A 1 99 ? -11.268 1.864 0.275 1.00 96.69 99 LEU A C 1
ATOM 793 O O . LEU A 1 99 ? -10.108 2.273 0.281 1.00 96.69 99 LEU A O 1
ATOM 797 N N . THR A 1 100 ? -12.303 2.693 0.128 1.00 93.75 100 THR A N 1
ATOM 798 C CA . THR A 1 100 ? -12.184 4.138 -0.027 1.00 93.75 100 THR A CA 1
ATOM 799 C C . THR A 1 100 ? -12.463 4.838 1.302 1.00 93.75 100 THR A C 1
ATOM 801 O O . THR A 1 100 ? -13.581 4.869 1.817 1.00 93.75 100 THR A O 1
ATOM 804 N N . PHE A 1 101 ? -11.441 5.479 1.859 1.00 89.25 101 PHE A N 1
ATOM 805 C CA . PHE A 1 101 ? -11.533 6.158 3.153 1.00 89.25 101 PHE A CA 1
ATOM 806 C C . PHE A 1 101 ? -11.889 7.638 3.000 1.00 89.25 101 PHE A C 1
ATOM 808 O O . PHE A 1 101 ? -11.149 8.528 3.420 1.00 89.25 101 PHE A O 1
ATOM 815 N N . ASN A 1 102 ? -13.028 7.917 2.365 1.00 88.25 102 ASN A N 1
ATOM 816 C CA . ASN A 1 102 ? -13.579 9.265 2.306 1.00 88.25 102 ASN A CA 1
ATOM 817 C C . ASN A 1 102 ? -15.073 9.293 2.665 1.00 88.25 102 ASN A C 1
ATOM 819 O O . ASN A 1 102 ? -15.759 8.272 2.714 1.00 88.25 102 ASN A O 1
ATOM 823 N N . ARG A 1 103 ? -15.581 10.503 2.921 1.00 84.81 103 ARG A N 1
ATOM 824 C CA . ARG A 1 103 ? -16.970 10.717 3.349 1.00 84.81 103 ARG A CA 1
ATOM 825 C C . ARG A 1 103 ? -17.992 10.223 2.321 1.00 84.81 103 ARG A C 1
ATOM 827 O O . ARG A 1 103 ? -19.021 9.693 2.716 1.00 84.81 103 ARG A O 1
ATOM 834 N N . ARG A 1 104 ? -17.708 10.377 1.022 1.00 84.12 104 ARG A N 1
ATOM 835 C CA . ARG A 1 104 ? -18.627 10.022 -0.076 1.00 84.12 104 ARG A CA 1
ATOM 836 C C . ARG A 1 104 ? -18.891 8.519 -0.087 1.00 84.12 104 ARG A C 1
ATOM 838 O O . ARG A 1 104 ? -20.037 8.092 -0.030 1.00 84.12 104 ARG A O 1
ATOM 845 N N . SER A 1 105 ? -17.826 7.725 -0.058 1.00 90.31 105 SER A N 1
ATOM 846 C CA . SER A 1 105 ? -17.917 6.264 0.005 1.00 90.31 105 SER A CA 1
ATOM 847 C C . SER A 1 105 ? -18.558 5.760 1.299 1.00 90.31 105 SER A C 1
ATOM 849 O O . SER A 1 105 ? -19.304 4.789 1.260 1.00 90.31 105 SER A O 1
ATOM 851 N N . ALA A 1 106 ? -18.335 6.435 2.432 1.00 91.12 106 ALA A N 1
ATOM 852 C CA . ALA A 1 106 ? -18.934 6.048 3.711 1.00 91.12 106 ALA A CA 1
ATOM 853 C C . ALA A 1 106 ? -20.474 6.128 3.695 1.00 91.12 106 ALA A C 1
ATOM 855 O O . ALA A 1 106 ? -21.142 5.231 4.207 1.00 91.12 106 ALA A O 1
ATOM 856 N N . PHE A 1 107 ? -21.042 7.153 3.047 1.00 87.56 107 PHE A N 1
ATOM 857 C CA . PHE A 1 107 ? -22.493 7.249 2.850 1.00 87.56 107 PHE A CA 1
ATOM 858 C C . PHE A 1 107 ? -23.039 6.137 1.948 1.00 87.56 107 PHE A C 1
ATOM 860 O O . PHE A 1 107 ? -24.107 5.599 2.241 1.00 87.56 107 PHE A O 1
ATOM 867 N N . LEU A 1 108 ? -22.303 5.754 0.897 1.00 88.25 108 LEU A N 1
ATOM 868 C CA . LEU A 1 108 ? -22.708 4.651 0.020 1.00 88.25 108 LEU A CA 1
ATOM 869 C C . LEU A 1 108 ? -22.824 3.329 0.784 1.00 88.25 108 LEU A C 1
ATOM 871 O O . LEU A 1 108 ? -23.786 2.605 0.569 1.00 88.25 108 LEU A O 1
ATOM 875 N N . VAL A 1 109 ? -21.910 3.036 1.719 1.00 91.69 109 VAL A N 1
ATOM 876 C CA . VAL A 1 109 ? -21.973 1.803 2.530 1.00 91.69 109 VAL A CA 1
ATOM 877 C C . VAL A 1 109 ? -23.327 1.662 3.225 1.00 91.69 109 VAL A C 1
ATOM 879 O O . VAL A 1 109 ? -23.984 0.630 3.083 1.00 91.69 109 VAL A O 1
ATOM 882 N N . LYS A 1 110 ? -23.783 2.714 3.919 1.00 86.62 110 LYS A N 1
ATOM 883 C CA . LYS A 1 110 ? -25.076 2.695 4.619 1.00 86.62 110 LYS A CA 1
ATOM 884 C C . LYS A 1 110 ? -26.272 2.635 3.683 1.00 86.62 110 LYS A C 1
ATOM 886 O O . LYS A 1 110 ? -27.287 2.051 4.053 1.00 86.62 110 LYS A O 1
ATOM 891 N N . TYR A 1 111 ? -26.148 3.187 2.479 1.00 85.31 111 TYR A N 1
ATOM 892 C CA . TYR A 1 111 ? -27.204 3.123 1.474 1.00 85.31 111 TYR A CA 1
ATOM 893 C C . TYR A 1 111 ? -27.546 1.677 1.075 1.00 85.31 111 TYR A C 1
ATOM 895 O O . TYR A 1 111 ? -28.708 1.383 0.812 1.00 85.31 111 TYR A O 1
ATOM 903 N N . PHE A 1 112 ? -26.573 0.756 1.100 1.00 87.44 112 PHE A N 1
ATOM 904 C CA . PHE A 1 112 ? -26.791 -0.655 0.751 1.00 87.44 112 PHE A CA 1
ATOM 905 C C . PHE A 1 112 ? -27.362 -1.520 1.887 1.00 87.44 112 PHE A C 1
ATOM 907 O O . PHE A 1 112 ? -27.762 -2.652 1.628 1.00 87.44 112 PHE A O 1
ATOM 914 N N . GLY A 1 113 ? -27.425 -1.013 3.126 1.00 81.31 113 GLY A N 1
ATOM 915 C CA . GLY A 1 113 ? -28.117 -1.683 4.236 1.00 81.31 113 GLY A CA 1
ATOM 916 C C . GLY A 1 113 ? -27.573 -3.070 4.609 1.00 81.31 113 GLY A C 1
ATOM 917 O O . GLY A 1 113 ? -28.355 -3.974 4.893 1.00 81.31 113 GLY A O 1
ATOM 918 N N . CYS A 1 114 ? -26.249 -3.254 4.597 1.00 89.62 114 CYS A N 1
ATOM 919 C CA . CYS A 1 114 ? -25.597 -4.529 4.911 1.00 89.62 114 CYS A CA 1
ATOM 920 C C . CYS A 1 114 ? -25.210 -4.634 6.398 1.00 89.62 114 CYS A C 1
ATOM 922 O O . CYS A 1 114 ? -24.816 -3.645 7.007 1.00 89.62 114 CYS A O 1
ATOM 924 N N . ALA A 1 115 ? -25.292 -5.833 6.985 1.00 87.44 115 ALA A N 1
ATOM 925 C CA . ALA A 1 115 ? -24.878 -6.060 8.374 1.00 87.44 115 ALA A CA 1
ATOM 926 C C . ALA A 1 115 ? -23.346 -6.163 8.535 1.00 87.44 115 ALA A C 1
ATOM 928 O O . ALA A 1 115 ? -22.796 -5.625 9.495 1.00 87.44 115 ALA A O 1
ATOM 929 N N . ASP A 1 116 ? -22.650 -6.828 7.604 1.00 95.00 116 ASP A N 1
ATOM 930 C CA . ASP A 1 116 ? -21.184 -6.948 7.598 1.00 95.00 116 ASP A CA 1
ATOM 931 C C . ASP A 1 116 ? -20.579 -5.811 6.764 1.00 95.00 116 ASP A C 1
ATOM 933 O O . ASP A 1 116 ? -20.317 -5.929 5.563 1.00 95.00 116 ASP A O 1
ATOM 937 N N . GLU A 1 117 ? -20.410 -4.663 7.413 1.00 94.94 117 GLU A N 1
ATOM 938 C CA . GLU A 1 117 ? -19.725 -3.502 6.852 1.00 94.94 117 GLU A CA 1
ATOM 939 C C . GLU A 1 117 ? -18.247 -3.538 7.227 1.00 94.94 117 GLU A C 1
ATOM 941 O O . GLU A 1 117 ? -17.888 -3.701 8.396 1.00 94.94 117 GLU A O 1
ATOM 946 N N . ARG A 1 118 ? -17.368 -3.312 6.251 1.00 96.62 118 ARG A N 1
ATOM 947 C CA . ARG A 1 118 ? -15.923 -3.226 6.472 1.00 96.62 118 ARG A CA 1
ATOM 948 C C . ARG A 1 118 ? -15.364 -1.962 5.842 1.00 96.62 118 ARG A C 1
ATOM 950 O O . ARG A 1 118 ? -15.753 -1.598 4.737 1.00 96.62 118 ARG A O 1
ATOM 957 N N . GLY A 1 119 ? -14.430 -1.307 6.526 1.00 95.44 119 GLY A N 1
ATOM 958 C CA . GLY A 1 119 ? -13.889 -0.022 6.087 1.00 95.44 119 GLY A CA 1
ATOM 959 C C . GLY A 1 119 ? -14.695 1.164 6.604 1.00 95.44 119 GLY A C 1
ATOM 960 O O . GLY A 1 119 ? -15.389 1.064 7.616 1.00 95.44 119 GLY A O 1
ATOM 961 N N . MET A 1 120 ? -14.558 2.316 5.948 1.00 94.19 120 MET A N 1
ATOM 962 C CA . MET A 1 120 ? -15.215 3.548 6.394 1.00 94.19 120 MET A CA 1
ATOM 963 C C . MET A 1 120 ? -16.731 3.500 6.129 1.00 94.19 120 MET A C 1
ATOM 965 O O . MET A 1 120 ? -17.149 3.202 5.015 1.00 94.19 120 MET A O 1
ATOM 969 N N . THR A 1 121 ? -17.545 3.824 7.131 1.00 94.06 121 THR A N 1
ATOM 970 C CA . THR A 1 121 ? -19.019 3.859 7.086 1.00 94.06 121 THR A CA 1
ATOM 971 C C . THR A 1 121 ? -19.536 5.073 7.870 1.00 94.06 121 THR A C 1
ATOM 973 O O . THR A 1 121 ? -18.748 5.852 8.416 1.00 94.06 121 THR A O 1
ATOM 976 N N . THR A 1 122 ? -20.850 5.255 7.928 1.00 90.94 122 THR A N 1
ATOM 977 C CA . THR A 1 122 ? -21.501 6.376 8.617 1.00 90.94 122 THR A CA 1
ATOM 978 C C . THR A 1 122 ? -22.327 5.869 9.805 1.00 90.94 122 THR A C 1
ATOM 980 O O . THR A 1 122 ? -23.052 4.887 9.688 1.00 90.94 122 THR A O 1
ATOM 983 N N . ALA A 1 123 ? -22.228 6.518 10.963 1.00 86.25 123 ALA A N 1
ATOM 984 C CA . ALA A 1 123 ? -23.058 6.257 12.138 1.00 86.25 123 ALA A CA 1
ATOM 985 C C . ALA A 1 123 ? -24.494 6.789 11.957 1.00 86.25 123 ALA A C 1
ATOM 987 O O . ALA A 1 123 ? -24.791 7.526 11.018 1.00 86.25 123 ALA A O 1
ATOM 988 N N . HIS A 1 124 ? -25.395 6.474 12.893 1.00 80.75 124 HIS A N 1
ATOM 989 C CA . HIS A 1 124 ? -26.784 6.956 12.849 1.00 80.75 124 HIS A CA 1
ATOM 990 C C . HIS A 1 124 ? -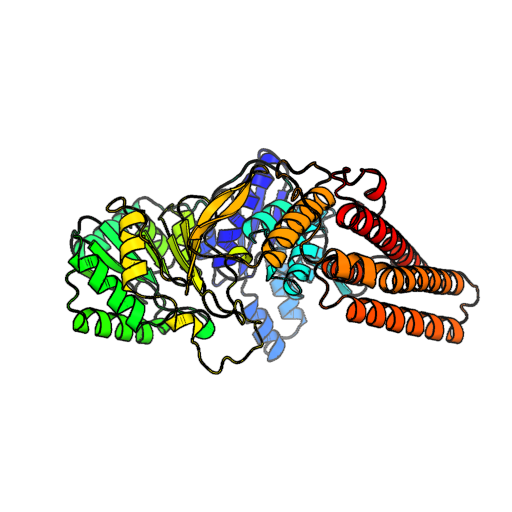26.895 8.494 12.908 1.00 80.75 124 HIS A C 1
ATOM 992 O O . HIS A 1 124 ? -27.832 9.074 12.367 1.00 80.75 124 HIS A O 1
ATOM 998 N N . ASP A 1 125 ? -25.955 9.175 13.564 1.00 80.75 125 ASP A N 1
ATOM 999 C CA . ASP A 1 125 ? -25.926 10.640 13.677 1.00 80.75 125 ASP A CA 1
ATOM 1000 C C . ASP A 1 125 ? -25.218 11.338 12.497 1.00 80.75 125 ASP A C 1
ATOM 1002 O O . ASP A 1 125 ? -25.050 12.557 12.507 1.00 80.75 125 ASP A O 1
ATOM 1006 N N . GLY A 1 126 ? -24.795 10.580 11.479 1.00 82.56 126 GLY A N 1
ATOM 1007 C CA . GLY A 1 126 ? -24.056 11.101 10.330 1.00 82.56 126 GLY A CA 1
ATOM 1008 C C . GLY A 1 126 ? -22.549 11.263 10.560 1.00 82.56 126 GLY A C 1
ATOM 1009 O O . GLY A 1 126 ? -21.846 11.691 9.642 1.00 82.56 126 GLY A O 1
ATOM 1010 N N . SER A 1 127 ? -22.032 10.931 11.750 1.00 85.25 127 SER A N 1
ATOM 1011 C CA . SER A 1 127 ? -20.587 10.865 11.996 1.00 85.25 127 SER A CA 1
ATOM 1012 C C . SER A 1 127 ? -19.952 9.676 11.270 1.00 85.25 127 SER A C 1
ATOM 1014 O O . SER A 1 127 ? -20.639 8.773 10.797 1.00 85.25 127 SER A O 1
ATOM 1016 N N . PHE A 1 128 ? -18.627 9.678 11.124 1.00 88.06 128 PHE A N 1
ATOM 1017 C CA . PHE A 1 128 ? -17.928 8.640 10.370 1.00 88.06 128 PHE A CA 1
ATOM 1018 C C . PHE A 1 128 ? -17.289 7.619 11.293 1.00 88.06 128 PHE A C 1
ATOM 1020 O O . PHE A 1 128 ? -16.625 7.974 12.264 1.00 88.06 128 PHE A O 1
ATOM 1027 N N . LEU A 1 129 ? -17.432 6.360 10.908 1.00 91.62 129 LEU A N 1
ATOM 1028 C CA . LEU A 1 129 ? -16.863 5.207 11.579 1.00 91.62 129 LEU A CA 1
ATOM 1029 C C . LEU A 1 129 ? -15.994 4.430 10.595 1.00 91.62 129 LEU A C 1
ATOM 1031 O O . LEU A 1 129 ? -16.049 4.612 9.382 1.00 91.62 129 LEU A O 1
ATOM 1035 N N . VAL A 1 130 ? -15.188 3.534 11.131 1.00 93.62 130 VAL A N 1
ATOM 1036 C CA . VAL A 1 130 ? -14.308 2.622 10.426 1.00 93.62 130 VAL A CA 1
ATOM 1037 C C . VAL A 1 130 ? -14.495 1.262 11.072 1.00 93.62 130 VAL A C 1
ATOM 1039 O O . VAL A 1 130 ? -14.113 1.032 12.220 1.00 93.62 130 VAL A O 1
ATOM 1042 N N . LYS A 1 131 ? -15.130 0.359 10.338 1.00 93.62 131 LYS A N 1
ATOM 1043 C CA . LYS A 1 131 ? -15.356 -1.021 10.750 1.00 93.62 131 LYS A CA 1
ATOM 1044 C C . LYS A 1 131 ? -14.160 -1.880 10.360 1.00 93.62 131 LYS A C 1
ATOM 1046 O O . LYS A 1 131 ? -13.522 -1.609 9.346 1.00 93.62 131 LYS A O 1
ATOM 1051 N N . ASN A 1 132 ? -13.919 -2.943 11.133 1.00 94.75 132 ASN A N 1
ATOM 1052 C CA . ASN A 1 132 ? -12.765 -3.849 11.042 1.00 94.75 132 ASN A CA 1
ATOM 1053 C C . ASN A 1 132 ? -11.422 -3.236 11.515 1.00 94.75 132 ASN A C 1
ATOM 1055 O O . ASN A 1 132 ? -11.067 -2.103 11.194 1.00 94.75 132 ASN A O 1
ATOM 1059 N N . SER A 1 133 ? -10.657 -4.007 12.296 1.00 95.00 133 SER A N 1
ATOM 1060 C CA . SER A 1 133 ? -9.408 -3.550 12.923 1.00 95.00 133 SER A CA 1
ATOM 1061 C C . SER A 1 133 ? -8.273 -3.276 11.932 1.00 95.00 133 SER A C 1
ATOM 1063 O O . SER A 1 133 ? -7.512 -2.335 12.140 1.00 95.00 133 SER A O 1
ATOM 1065 N N . TRP A 1 134 ? -8.180 -4.025 10.829 1.00 96.81 134 TRP A N 1
ATOM 1066 C CA . TRP A 1 134 ? -7.185 -3.769 9.780 1.00 96.81 134 TRP A CA 1
ATOM 1067 C C . TRP A 1 134 ? -7.466 -2.465 9.034 1.00 96.81 134 TRP A C 1
ATOM 1069 O O . TRP A 1 134 ? -6.541 -1.721 8.717 1.00 96.81 134 TRP A O 1
ATOM 1079 N N . MET A 1 135 ? -8.743 -2.133 8.839 1.00 95.88 135 MET A N 1
ATOM 1080 C CA . MET A 1 135 ? -9.143 -0.862 8.229 1.00 95.88 135 MET A CA 1
ATOM 1081 C C . MET A 1 135 ? -8.905 0.329 9.167 1.00 95.88 135 MET A C 1
ATOM 1083 O O . MET A 1 135 ? -8.561 1.416 8.711 1.00 95.88 135 MET A O 1
ATOM 1087 N N . LYS A 1 136 ? -9.027 0.133 10.488 1.00 95.19 136 LYS A N 1
ATOM 1088 C CA . LYS A 1 136 ? -8.595 1.127 11.488 1.00 95.19 136 LYS A CA 1
ATOM 1089 C C . LYS A 1 136 ? -7.079 1.318 11.449 1.00 95.19 136 LYS A C 1
ATOM 1091 O O . LYS A 1 136 ? -6.614 2.449 11.344 1.00 95.19 136 LYS A O 1
ATOM 1096 N N . TYR A 1 137 ? -6.324 0.216 11.437 1.00 95.69 137 TYR A N 1
ATOM 1097 C CA . TYR A 1 137 ? -4.865 0.243 11.323 1.00 95.69 137 TYR A CA 1
ATOM 1098 C C . TYR A 1 137 ? -4.394 0.987 10.072 1.00 95.69 137 TYR A C 1
ATOM 1100 O O . TYR A 1 137 ? -3.458 1.779 10.166 1.00 95.69 137 TYR A O 1
ATOM 1108 N N . PHE A 1 138 ? -5.077 0.802 8.936 1.00 94.25 138 PHE A N 1
ATOM 1109 C CA . PHE A 1 138 ? -4.786 1.516 7.691 1.00 94.25 138 PHE A CA 1
ATOM 1110 C C . PHE A 1 138 ? -4.749 3.047 7.866 1.00 94.25 138 PHE A C 1
ATOM 1112 O O . PHE A 1 138 ? -3.903 3.728 7.292 1.00 94.25 138 PHE A O 1
ATOM 1119 N N . LEU A 1 139 ? -5.627 3.597 8.707 1.00 90.69 139 LEU A N 1
ATOM 1120 C CA . LEU A 1 139 ? -5.666 5.033 8.996 1.00 90.69 139 LEU A CA 1
ATOM 1121 C C . LEU A 1 139 ? -4.676 5.474 10.079 1.00 90.69 139 LEU A C 1
ATOM 1123 O O . LEU A 1 139 ? -4.378 6.663 10.190 1.00 90.69 139 LEU A O 1
ATOM 1127 N N . ASP A 1 140 ? -4.201 4.543 10.900 1.00 91.25 140 ASP A N 1
ATOM 1128 C CA . ASP A 1 140 ? -3.399 4.833 12.087 1.00 91.25 140 ASP A CA 1
ATOM 1129 C C . ASP A 1 140 ? -1.898 4.698 11.828 1.00 91.25 140 ASP A C 1
ATOM 1131 O O . ASP A 1 140 ? -1.103 5.466 12.383 1.00 91.25 140 ASP A O 1
ATOM 1135 N N . PHE A 1 141 ? -1.487 3.772 10.950 1.00 87.81 141 PHE A N 1
ATOM 1136 C CA . PHE A 1 141 ? -0.067 3.537 10.676 1.00 87.81 141 PHE A CA 1
ATOM 1137 C C . PHE A 1 141 ? 0.624 4.773 10.085 1.00 87.81 141 PHE A C 1
ATOM 1139 O O . PHE A 1 141 ? 1.836 4.914 10.228 1.00 87.81 141 PHE A O 1
ATOM 1146 N N . GLN A 1 142 ? -0.131 5.707 9.493 1.00 85.56 142 GLN A N 1
ATOM 1147 C CA . GLN A 1 142 ? 0.387 6.961 8.939 1.00 85.56 142 GLN A CA 1
ATOM 1148 C C . GLN A 1 142 ? 1.090 7.847 9.983 1.00 85.56 142 GLN A C 1
ATOM 1150 O O . GLN A 1 142 ? 1.923 8.678 9.623 1.00 85.56 142 GLN A O 1
ATOM 1155 N N . VAL A 1 143 ? 0.804 7.658 11.278 1.00 88.62 143 VAL A N 1
ATOM 1156 C CA . VAL A 1 143 ? 1.505 8.361 12.368 1.00 88.62 143 VAL A CA 1
ATOM 1157 C C . VAL A 1 143 ? 2.895 7.763 12.620 1.00 88.62 143 VAL A C 1
ATOM 1159 O O . VAL A 1 143 ? 3.840 8.492 12.917 1.00 88.62 143 VAL A O 1
ATOM 1162 N N . TYR A 1 144 ? 3.040 6.444 12.457 1.00 90.44 144 TYR A N 1
ATOM 1163 C CA . TYR A 1 144 ? 4.267 5.681 12.715 1.00 90.44 144 TYR A CA 1
ATOM 1164 C C . TYR A 1 144 ? 4.686 4.851 11.491 1.00 90.44 144 TYR A C 1
ATOM 1166 O O . TYR A 1 144 ? 4.980 3.662 11.607 1.00 90.44 144 TYR A O 1
ATOM 1174 N N . ARG A 1 145 ? 4.738 5.489 10.312 1.00 91.50 145 ARG A N 1
ATOM 1175 C CA . ARG A 1 145 ? 4.989 4.834 9.006 1.00 91.50 145 ARG A CA 1
ATOM 1176 C C . ARG A 1 145 ? 6.235 3.950 8.999 1.00 91.50 145 ARG A C 1
ATOM 1178 O O . ARG A 1 145 ? 6.181 2.797 8.597 1.00 91.50 145 ARG A O 1
ATOM 1185 N N . HIS A 1 146 ? 7.321 4.442 9.594 1.00 89.19 146 HIS A N 1
ATOM 1186 C CA . HIS A 1 146 ? 8.595 3.727 9.727 1.00 89.19 146 HIS A CA 1
ATOM 1187 C C . HIS A 1 146 ? 8.503 2.393 10.503 1.00 89.19 146 HIS A C 1
ATOM 1189 O O . HIS A 1 146 ? 9.400 1.552 10.388 1.00 89.19 146 HIS A O 1
ATOM 1195 N N . LEU A 1 147 ? 7.427 2.169 11.270 1.00 93.56 147 LEU A N 1
ATOM 1196 C CA . LEU A 1 147 ? 7.139 0.917 11.980 1.00 93.56 147 LEU A CA 1
ATOM 1197 C C . LEU A 1 147 ? 6.159 0.008 11.231 1.00 93.56 147 LEU A C 1
ATOM 1199 O O . LEU A 1 147 ? 6.044 -1.162 11.591 1.00 93.56 147 LEU A O 1
ATOM 1203 N N . ASN A 1 148 ? 5.467 0.507 10.202 1.00 95.06 148 ASN A N 1
ATOM 1204 C CA . ASN A 1 148 ? 4.561 -0.308 9.401 1.00 95.06 148 ASN A CA 1
ATOM 1205 C C . ASN A 1 148 ? 5.340 -1.416 8.685 1.00 95.06 148 ASN A C 1
ATOM 1207 O O . ASN A 1 148 ? 6.444 -1.204 8.183 1.00 95.06 148 ASN A O 1
ATOM 1211 N N . ARG A 1 149 ? 4.771 -2.617 8.641 1.00 95.25 149 ARG A N 1
ATOM 1212 C CA . ARG A 1 149 ? 5.326 -3.775 7.925 1.00 95.25 149 ARG A CA 1
ATOM 1213 C C . ARG A 1 149 ? 4.253 -4.522 7.132 1.00 95.25 149 ARG A C 1
ATOM 1215 O O . ARG A 1 149 ? 4.470 -5.673 6.775 1.00 95.25 149 ARG A O 1
ATOM 1222 N N . PHE A 1 150 ? 3.114 -3.879 6.887 1.00 96.75 150 PHE A N 1
ATOM 1223 C CA . PHE A 1 150 ? 2.026 -4.412 6.080 1.00 96.75 150 PHE A CA 1
ATOM 1224 C C . PHE A 1 150 ? 1.883 -3.585 4.811 1.00 96.75 150 PHE A C 1
ATOM 1226 O O . PHE A 1 150 ? 1.707 -2.365 4.877 1.00 96.75 150 PHE A O 1
ATOM 1233 N N . ASN A 1 151 ? 1.935 -4.264 3.670 1.00 97.31 151 ASN A N 1
ATOM 1234 C CA . ASN A 1 151 ? 1.605 -3.652 2.394 1.00 97.31 151 ASN A CA 1
ATOM 1235 C C . ASN A 1 151 ? 0.091 -3.430 2.305 1.00 97.31 151 ASN A C 1
ATOM 1237 O O . ASN A 1 151 ? -0.691 -4.210 2.854 1.00 97.31 151 ASN A O 1
ATOM 1241 N N . ILE A 1 152 ? -0.336 -2.376 1.611 1.00 96.62 152 ILE A N 1
ATOM 1242 C CA . ILE A 1 152 ? -1.758 -2.060 1.437 1.00 96.62 152 ILE A CA 1
ATOM 1243 C C . ILE A 1 152 ? -2.546 -3.218 0.810 1.00 96.62 152 ILE A C 1
ATOM 1245 O O . ILE A 1 152 ? -3.692 -3.446 1.187 1.00 96.62 152 ILE A O 1
ATOM 1249 N N . VAL A 1 153 ? -1.907 -4.005 -0.059 1.00 98.00 153 VAL A N 1
ATOM 1250 C CA . VAL A 1 153 ? -2.480 -5.218 -0.657 1.00 98.00 153 VAL A CA 1
ATOM 1251 C C . VAL A 1 153 ? -2.915 -6.216 0.423 1.00 98.00 153 VAL A C 1
ATOM 1253 O O . VAL A 1 153 ? -4.046 -6.708 0.410 1.00 98.00 153 VAL A O 1
ATOM 1256 N N . ASP A 1 154 ? -2.050 -6.460 1.412 1.00 98.00 154 ASP A N 1
ATOM 1257 C CA . ASP A 1 154 ? -2.368 -7.329 2.546 1.00 98.00 154 ASP A CA 1
ATOM 1258 C C . ASP A 1 154 ? -3.432 -6.701 3.446 1.00 98.00 154 ASP A C 1
ATOM 1260 O O . ASP A 1 154 ? -4.319 -7.405 3.922 1.00 98.00 154 ASP A O 1
ATOM 1264 N N . LEU A 1 155 ? -3.383 -5.384 3.675 1.00 97.56 155 LEU A N 1
ATOM 1265 C CA . LEU A 1 155 ? -4.387 -4.689 4.487 1.00 97.56 155 LEU A CA 1
ATOM 1266 C C . LEU A 1 155 ? -5.786 -4.778 3.865 1.00 97.56 155 LEU A C 1
ATOM 1268 O O . LEU A 1 155 ? -6.757 -5.003 4.589 1.00 97.56 155 LEU A O 1
ATOM 1272 N N . TYR A 1 156 ? -5.897 -4.667 2.539 1.00 98.12 156 TYR A N 1
ATOM 1273 C CA . TYR A 1 156 ? -7.152 -4.864 1.816 1.00 98.12 156 TYR A CA 1
ATOM 1274 C C . TYR A 1 156 ? -7.657 -6.301 1.940 1.00 98.12 156 TYR A C 1
ATOM 1276 O O . TYR A 1 156 ? -8.821 -6.500 2.283 1.00 98.12 156 TYR A O 1
ATOM 1284 N N . ALA A 1 157 ? -6.790 -7.296 1.749 1.00 98.06 157 ALA A N 1
ATOM 1285 C CA . ALA A 1 157 ? -7.124 -8.710 1.912 1.00 98.06 157 ALA A CA 1
ATOM 1286 C C . ALA A 1 157 ? -7.570 -9.060 3.348 1.00 98.06 157 ALA A C 1
ATOM 1288 O O . ALA A 1 157 ? -8.636 -9.646 3.557 1.00 98.06 157 ALA A O 1
ATOM 1289 N N . LEU A 1 158 ? -6.776 -8.668 4.347 1.00 97.81 158 LEU A N 1
ATOM 1290 C CA . LEU A 1 158 ? -7.024 -8.920 5.768 1.00 97.81 158 LEU A CA 1
ATOM 1291 C C . LEU A 1 158 ? -8.264 -8.175 6.275 1.00 97.81 158 LEU A C 1
ATOM 1293 O O . LEU A 1 158 ? -9.043 -8.718 7.062 1.00 97.81 158 LEU A O 1
ATOM 1297 N N . GLY A 1 159 ? -8.449 -6.932 5.829 1.00 97.19 159 GLY A N 1
ATOM 1298 C CA . GLY A 1 159 ? -9.579 -6.096 6.205 1.00 97.19 159 GLY A CA 1
ATOM 1299 C C . GLY A 1 159 ? -10.874 -6.517 5.525 1.00 97.19 159 GLY A C 1
ATOM 1300 O O . GLY A 1 159 ? -11.900 -6.625 6.190 1.00 97.19 159 GLY A O 1
ATOM 1301 N N . GLY A 1 160 ? -10.855 -6.785 4.220 1.00 97.31 160 GLY A N 1
ATOM 1302 C CA . GLY A 1 160 ? -12.049 -7.140 3.449 1.00 97.31 160 GLY A CA 1
ATOM 1303 C C . GLY A 1 160 ? -12.519 -8.584 3.645 1.00 97.31 160 GLY A C 1
ATOM 1304 O O . GLY A 1 160 ? -13.720 -8.847 3.572 1.00 97.31 160 GLY A O 1
ATOM 1305 N N . SER A 1 161 ? -11.602 -9.499 3.970 1.00 97.19 161 SER A N 1
ATOM 1306 C CA . SER A 1 161 ? -11.899 -10.916 4.206 1.00 97.19 161 SER A CA 1
ATOM 1307 C C . SER A 1 161 ? -11.286 -11.426 5.514 1.00 97.19 161 SER A C 1
ATOM 1309 O O . SER A 1 161 ? -11.985 -11.529 6.527 1.00 97.19 161 SER A O 1
ATOM 1311 N N . GLY A 1 162 ? -9.975 -11.663 5.549 1.00 95.50 162 GLY A N 1
ATOM 1312 C CA . GLY A 1 162 ? -9.289 -12.218 6.711 1.00 95.50 162 GLY A CA 1
ATOM 1313 C C . GLY A 1 162 ? -7.945 -12.867 6.359 1.00 95.50 162 GLY A C 1
ATOM 1314 O O . GLY A 1 162 ? -7.449 -12.714 5.244 1.00 95.50 162 GLY A O 1
ATOM 1315 N N . PRO A 1 163 ? -7.306 -13.569 7.311 1.00 95.00 163 PRO A N 1
ATOM 1316 C CA . PRO A 1 163 ? -6.024 -14.246 7.084 1.00 95.00 163 PRO A CA 1
ATOM 1317 C C . PRO A 1 163 ? -6.162 -15.572 6.303 1.00 95.00 163 PRO A C 1
ATOM 1319 O O . PRO A 1 163 ? -6.980 -16.420 6.672 1.00 95.00 163 PRO A O 1
ATOM 1322 N N . GLY A 1 164 ? -5.273 -15.819 5.329 1.00 93.75 164 GLY A N 1
ATOM 1323 C CA . GLY A 1 164 ? -5.222 -17.050 4.513 1.00 93.75 164 GLY A CA 1
ATOM 1324 C C . GLY A 1 164 ? -3.901 -17.234 3.730 1.00 93.75 164 GLY A C 1
ATOM 1325 O O . GLY A 1 164 ? -2.879 -16.688 4.131 1.00 93.75 164 GLY A O 1
ATOM 1326 N N . SER A 1 165 ? -3.914 -17.985 2.619 1.00 94.12 165 SER A N 1
ATOM 1327 C CA . SER A 1 165 ? -2.777 -18.268 1.702 1.00 94.12 165 SER A CA 1
ATOM 1328 C C . SER A 1 165 ? -2.304 -17.072 0.865 1.00 94.12 165 SER A C 1
ATOM 1330 O O . SER A 1 165 ? -3.128 -16.301 0.403 1.00 94.12 165 SER A O 1
ATOM 1332 N N . PHE A 1 166 ? -1.018 -16.882 0.590 1.00 96.88 166 PHE A N 1
ATOM 1333 C CA . PHE A 1 166 ? -0.595 -15.731 -0.221 1.00 96.88 166 PHE A CA 1
ATOM 1334 C C . PHE A 1 166 ? -1.196 -15.807 -1.636 1.00 96.88 166 PHE A C 1
ATOM 1336 O O . PHE A 1 166 ? -1.137 -16.865 -2.259 1.00 96.88 166 PHE A O 1
ATOM 1343 N N . HIS A 1 167 ? -1.717 -14.686 -2.147 1.00 96.25 167 HIS A N 1
ATOM 1344 C CA . HIS A 1 167 ? -2.210 -14.570 -3.522 1.00 96.25 167 HIS A CA 1
ATOM 1345 C C . HIS A 1 167 ? -1.496 -13.421 -4.238 1.00 96.25 167 HIS A C 1
ATOM 1347 O O . HIS A 1 167 ? -1.487 -12.306 -3.708 1.00 96.25 167 HIS A O 1
ATOM 1353 N N . PRO A 1 168 ? -0.882 -13.663 -5.411 1.00 95.88 168 PRO A N 1
ATOM 1354 C CA . PRO A 1 168 ? -0.266 -12.602 -6.192 1.00 95.88 168 PRO A CA 1
ATOM 1355 C C . PRO A 1 168 ? -1.325 -11.662 -6.781 1.00 95.88 168 PRO A C 1
ATOM 1357 O O . PRO A 1 168 ? -2.499 -12.007 -6.915 1.00 95.88 168 PRO A O 1
ATOM 1360 N N . ILE A 1 169 ? -0.890 -10.468 -7.172 1.00 97.56 169 ILE A N 1
ATOM 1361 C CA . ILE A 1 169 ? -1.679 -9.617 -8.063 1.00 97.56 169 ILE A CA 1
ATOM 1362 C C . ILE A 1 169 ? -1.604 -10.255 -9.454 1.00 97.56 169 ILE A C 1
ATOM 1364 O O . ILE A 1 169 ? -0.505 -10.465 -9.964 1.00 97.56 169 ILE A O 1
ATOM 1368 N N . GLU A 1 170 ? -2.750 -10.555 -10.064 1.00 96.38 170 GLU A N 1
ATOM 1369 C CA . GLU A 1 170 ? -2.823 -11.107 -11.420 1.00 96.38 170 GLU A CA 1
ATOM 1370 C C . GLU A 1 170 ? -3.816 -10.314 -12.270 1.00 96.38 170 GLU A C 1
ATOM 1372 O O . GLU A 1 170 ? -4.977 -10.144 -11.900 1.00 96.38 170 GLU A O 1
ATOM 1377 N N . LEU A 1 171 ? -3.344 -9.829 -13.416 1.00 96.88 171 LEU A N 1
ATOM 1378 C CA . LEU A 1 171 ? -4.151 -9.140 -14.417 1.00 96.88 171 LEU A CA 1
ATOM 1379 C C . LEU A 1 171 ? -4.360 -10.038 -15.633 1.00 96.88 171 LEU A C 1
ATOM 1381 O O . LEU A 1 171 ? -3.463 -10.770 -16.055 1.00 96.88 171 LEU A O 1
ATOM 1385 N N . PHE A 1 172 ? -5.549 -9.946 -16.219 1.00 94.69 172 PHE A N 1
ATOM 1386 C CA . PHE A 1 172 ? -5.901 -10.650 -17.440 1.00 94.69 172 PHE A CA 1
ATOM 1387 C C . PHE A 1 172 ? -5.680 -9.757 -18.665 1.00 94.69 172 PHE A C 1
ATOM 1389 O O . PHE A 1 172 ? -6.161 -8.626 -18.723 1.00 94.69 172 PHE A O 1
ATOM 1396 N N . VAL A 1 173 ? -4.977 -10.295 -19.663 1.00 94.38 173 VAL A N 1
ATOM 1397 C CA . VAL A 1 173 ? -4.725 -9.646 -20.956 1.00 94.38 173 VAL A CA 1
ATOM 1398 C C . VAL A 1 173 ? -5.228 -10.569 -22.061 1.00 94.38 173 VAL A C 1
ATOM 1400 O O . VAL A 1 173 ? -4.959 -11.770 -22.045 1.00 94.38 173 VAL A O 1
ATOM 1403 N N . THR A 1 174 ? -5.977 -10.021 -23.017 1.00 94.88 174 THR A N 1
ATOM 1404 C CA . THR A 1 174 ? -6.511 -10.791 -24.146 1.00 94.88 174 THR A CA 1
ATOM 1405 C C . THR A 1 174 ? -5.413 -11.120 -25.162 1.00 94.88 174 THR A C 1
ATOM 1407 O O . THR A 1 174 ? -4.427 -10.394 -25.287 1.00 94.88 174 THR A O 1
ATOM 1410 N N . ASN A 1 175 ? -5.600 -12.191 -25.941 1.00 95.81 175 ASN A N 1
ATOM 1411 C CA . ASN A 1 175 ? -4.643 -12.573 -26.988 1.00 95.81 175 ASN A CA 1
ATOM 1412 C C . ASN A 1 175 ? -4.434 -11.456 -28.026 1.00 95.81 175 ASN A C 1
ATOM 1414 O O . ASN A 1 175 ? -3.294 -11.185 -28.393 1.00 95.81 175 ASN A O 1
ATOM 1418 N N . ASP A 1 176 ? -5.500 -10.754 -28.419 1.00 97.00 176 ASP A N 1
ATOM 1419 C CA . ASP A 1 176 ? -5.421 -9.644 -29.379 1.00 97.00 176 ASP A CA 1
ATOM 1420 C C . ASP A 1 176 ? -4.537 -8.495 -28.866 1.00 97.00 176 ASP A C 1
ATOM 1422 O O . ASP A 1 176 ? -3.732 -7.943 -29.616 1.00 97.00 176 ASP A O 1
ATOM 1426 N N . LEU A 1 177 ? -4.637 -8.159 -27.572 1.00 96.12 177 LEU A N 1
ATOM 1427 C CA . LEU A 1 177 ? -3.784 -7.145 -26.945 1.00 96.12 177 LEU A CA 1
ATOM 1428 C C . LEU A 1 177 ? -2.323 -7.607 -26.866 1.00 96.12 177 LEU A C 1
ATOM 1430 O O . LEU A 1 177 ? -1.416 -6.817 -27.129 1.00 96.12 177 LEU A O 1
ATOM 1434 N N . CYS A 1 178 ? -2.083 -8.883 -26.553 1.00 96.06 178 CYS A N 1
ATOM 1435 C CA . CYS A 1 178 ? -0.741 -9.469 -26.564 1.00 96.06 178 CYS A CA 1
ATOM 1436 C C . CYS A 1 178 ? -0.096 -9.412 -27.958 1.00 96.06 178 CYS A C 1
ATOM 1438 O O . CYS A 1 178 ? 1.082 -9.066 -28.087 1.00 96.06 178 CYS A O 1
ATOM 1440 N N . ASP A 1 179 ? -0.857 -9.736 -29.004 1.00 97.81 179 ASP A N 1
ATOM 1441 C CA . ASP A 1 179 ? -0.379 -9.704 -30.387 1.00 97.81 179 ASP A CA 1
ATOM 1442 C C . ASP A 1 179 ? -0.115 -8.273 -30.856 1.00 97.81 179 ASP A C 1
ATOM 1444 O O . ASP A 1 179 ? 0.945 -8.002 -31.432 1.00 97.81 179 ASP A O 1
ATOM 1448 N N . TRP A 1 180 ? -1.015 -7.340 -30.529 1.00 98.12 180 TRP A N 1
ATOM 1449 C CA . TRP A 1 180 ? -0.799 -5.913 -30.746 1.00 98.12 180 TRP A CA 1
ATOM 1450 C C . TRP A 1 180 ? 0.495 -5.437 -30.076 1.00 98.12 180 TRP A C 1
ATOM 1452 O O . TRP A 1 180 ? 1.328 -4.821 -30.741 1.00 98.12 180 TRP A O 1
ATOM 1462 N N . ALA A 1 181 ? 0.720 -5.777 -28.802 1.00 98.12 181 ALA A N 1
ATOM 1463 C CA . ALA A 1 181 ? 1.899 -5.341 -28.053 1.00 98.12 181 ALA A CA 1
ATOM 1464 C C . ALA A 1 181 ? 3.195 -5.873 -28.678 1.00 98.12 181 ALA A C 1
ATOM 1466 O O . ALA A 1 181 ? 4.174 -5.136 -28.820 1.00 98.12 181 ALA A O 1
ATOM 1467 N N . ARG A 1 182 ? 3.196 -7.137 -29.124 1.00 97.31 182 ARG A N 1
ATOM 1468 C CA . ARG A 1 182 ? 4.340 -7.741 -29.819 1.00 97.31 182 ARG A CA 1
ATOM 1469 C C . ARG A 1 182 ? 4.647 -7.023 -31.131 1.00 97.31 182 ARG A C 1
ATOM 1471 O O . ARG A 1 182 ? 5.807 -6.714 -31.399 1.00 97.31 182 ARG A O 1
ATOM 1478 N N . ILE A 1 183 ? 3.623 -6.738 -31.937 1.00 97.62 183 ILE A N 1
ATOM 1479 C CA . ILE A 1 183 ? 3.764 -5.995 -33.198 1.00 97.62 183 ILE A CA 1
ATOM 1480 C C . ILE A 1 183 ? 4.280 -4.577 -32.923 1.00 97.62 183 ILE A C 1
ATOM 1482 O O . ILE A 1 183 ? 5.241 -4.142 -33.560 1.00 97.62 183 ILE A O 1
ATOM 1486 N N . TYR A 1 184 ? 3.698 -3.893 -31.936 1.00 98.00 184 TYR A N 1
ATOM 1487 C CA . TYR A 1 184 ? 4.069 -2.539 -31.534 1.00 98.00 184 TYR A CA 1
ATOM 1488 C C . TYR A 1 184 ? 5.556 -2.442 -31.165 1.00 98.00 184 TYR A C 1
ATOM 1490 O O . TYR A 1 184 ? 6.273 -1.580 -31.678 1.00 98.00 184 TYR A O 1
ATOM 1498 N N . LEU A 1 185 ? 6.052 -3.366 -30.336 1.00 97.62 185 LEU A N 1
ATOM 1499 C CA . LEU A 1 185 ? 7.469 -3.435 -29.971 1.00 97.62 185 LEU A CA 1
ATOM 1500 C C . LEU A 1 185 ? 8.354 -3.786 -31.176 1.00 97.62 185 LEU A C 1
ATOM 1502 O O . LEU A 1 185 ? 9.359 -3.116 -31.424 1.00 97.62 185 LEU A O 1
ATOM 1506 N N . HIS A 1 186 ? 7.964 -4.791 -31.968 1.00 95.38 186 HIS A N 1
ATOM 1507 C CA . HIS A 1 186 ? 8.736 -5.259 -33.123 1.00 95.38 186 HIS A CA 1
ATOM 1508 C C . HIS A 1 186 ? 8.911 -4.207 -34.222 1.00 95.38 186 HIS A C 1
ATOM 1510 O O . HIS A 1 186 ? 9.900 -4.274 -34.953 1.00 95.38 186 HIS A O 1
ATOM 1516 N N . HIS A 1 187 ? 7.995 -3.243 -34.340 1.00 96.12 187 HIS A N 1
ATOM 1517 C CA . HIS A 1 187 ? 8.157 -2.105 -35.248 1.00 96.12 187 HIS A CA 1
ATOM 1518 C C . HIS A 1 187 ? 9.356 -1.220 -34.890 1.00 96.12 187 HIS A C 1
ATOM 1520 O O . HIS A 1 187 ? 9.949 -0.621 -35.783 1.00 96.12 187 HIS A O 1
ATOM 1526 N N . SER A 1 188 ? 9.729 -1.147 -33.609 1.00 95.56 188 SER A N 1
ATOM 1527 C CA . SER A 1 188 ? 10.894 -0.373 -33.162 1.00 95.56 188 SER A CA 1
ATOM 1528 C C . SER A 1 188 ? 12.193 -1.177 -33.265 1.00 95.56 188 SER A C 1
ATOM 1530 O O . SER A 1 188 ? 13.254 -0.614 -33.519 1.00 95.56 188 SER A O 1
ATOM 1532 N N . GLY A 1 189 ? 12.123 -2.497 -33.077 1.00 95.25 189 GLY A N 1
ATOM 1533 C CA . GLY A 1 189 ? 13.267 -3.398 -33.183 1.00 95.25 189 GLY A CA 1
ATOM 1534 C C . GLY A 1 189 ? 13.027 -4.732 -32.482 1.00 95.25 189 GLY A C 1
ATOM 1535 O O . GLY A 1 189 ? 11.935 -5.012 -31.993 1.00 95.25 189 GLY A O 1
ATOM 1536 N N . ARG A 1 190 ? 14.056 -5.581 -32.445 1.00 95.94 190 ARG A N 1
ATOM 1537 C CA . ARG A 1 190 ? 13.996 -6.918 -31.828 1.00 95.94 190 ARG A CA 1
ATOM 1538 C C . ARG A 1 190 ? 15.225 -7.174 -30.945 1.00 95.94 190 ARG A C 1
ATOM 1540 O O . ARG A 1 190 ? 16.031 -8.032 -31.298 1.00 95.94 190 ARG A O 1
ATOM 1547 N N . PRO A 1 191 ? 15.409 -6.397 -29.862 1.00 96.62 191 PRO A N 1
ATOM 1548 C CA . PRO A 1 191 ? 16.471 -6.663 -28.895 1.00 96.62 191 PRO A CA 1
ATOM 1549 C C . PRO A 1 191 ? 16.236 -8.010 -28.204 1.00 96.62 191 PRO A C 1
ATOM 1551 O O . PRO A 1 191 ? 15.106 -8.510 -28.179 1.00 96.62 191 PRO A O 1
ATOM 1554 N N . LYS A 1 192 ? 17.277 -8.569 -27.582 1.00 95.75 192 LYS A N 1
ATOM 1555 C CA . LYS A 1 192 ? 17.145 -9.770 -26.743 1.00 95.75 192 LYS A CA 1
ATOM 1556 C C . LYS A 1 192 ? 16.134 -9.582 -25.605 1.00 95.75 192 LYS A C 1
ATOM 1558 O O . LYS A 1 192 ? 15.335 -10.483 -25.368 1.00 95.75 192 LYS A O 1
ATOM 1563 N N . HIS A 1 193 ? 16.169 -8.431 -24.927 1.00 97.50 193 HIS A N 1
ATOM 1564 C CA . HIS A 1 193 ? 15.255 -8.104 -23.826 1.00 97.50 193 HIS A CA 1
ATOM 1565 C C . HIS A 1 193 ? 14.622 -6.724 -24.006 1.00 97.50 193 HIS A C 1
ATOM 1567 O O . HIS A 1 193 ? 15.306 -5.756 -24.347 1.00 97.50 193 HIS A O 1
ATOM 1573 N N . TRP A 1 194 ? 13.330 -6.618 -23.707 1.00 98.56 194 TRP A N 1
ATOM 1574 C CA . TRP A 1 194 ? 12.625 -5.348 -23.556 1.00 98.56 194 TRP A CA 1
ATOM 1575 C C . TRP A 1 194 ? 12.551 -4.943 -22.084 1.00 98.56 194 TRP A C 1
ATOM 1577 O O . TRP A 1 194 ? 12.116 -5.717 -21.230 1.00 98.56 194 TRP A O 1
ATOM 1587 N N . VAL A 1 195 ? 12.947 -3.702 -21.800 1.00 98.75 195 VAL A N 1
ATOM 1588 C CA . VAL A 1 195 ? 12.847 -3.071 -20.483 1.00 98.75 195 VAL A CA 1
ATOM 1589 C C . VAL A 1 195 ? 11.831 -1.935 -20.551 1.00 98.75 195 VAL A C 1
ATOM 1591 O O . VAL A 1 195 ? 12.011 -0.966 -21.288 1.00 98.75 195 VAL A O 1
ATOM 1594 N N . ALA A 1 196 ? 10.759 -2.032 -19.773 1.00 98.81 196 ALA A N 1
ATOM 1595 C CA . ALA A 1 196 ? 9.807 -0.942 -19.624 1.00 98.81 196 ALA A CA 1
ATOM 1596 C C . ALA A 1 196 ? 10.366 0.135 -18.694 1.00 98.81 196 ALA A C 1
ATOM 1598 O O . ALA A 1 196 ? 10.934 -0.169 -17.644 1.00 98.81 196 ALA A O 1
ATOM 1599 N N . VAL A 1 197 ? 10.184 1.403 -19.053 1.00 98.69 197 VAL A N 1
ATOM 1600 C CA . VAL A 1 197 ? 10.655 2.525 -18.239 1.00 98.69 197 VAL A CA 1
ATOM 1601 C C . VAL A 1 197 ? 9.542 3.554 -18.089 1.00 98.69 197 VAL A C 1
ATOM 1603 O O . VAL A 1 197 ? 9.066 4.127 -19.069 1.00 98.69 197 VAL A O 1
ATOM 1606 N N . GLN A 1 198 ? 9.152 3.806 -16.842 1.00 97.19 198 GLN A N 1
ATOM 1607 C CA . GLN A 1 198 ? 8.232 4.881 -16.469 1.00 97.19 198 GLN A CA 1
ATOM 1608 C C . GLN A 1 198 ? 9.035 5.941 -15.713 1.00 97.19 198 GLN A C 1
ATOM 1610 O O . GLN A 1 198 ? 9.346 5.777 -14.532 1.00 97.19 198 GLN A O 1
ATOM 1615 N N . VAL A 1 199 ? 9.380 7.017 -16.421 1.00 96.62 199 VAL A N 1
ATOM 1616 C CA . VAL A 1 199 ? 10.259 8.091 -15.925 1.00 96.62 199 VAL A CA 1
ATOM 1617 C C . VAL A 1 199 ? 9.525 9.035 -14.971 1.00 96.62 199 VAL A C 1
ATOM 1619 O O . VAL A 1 199 ? 10.092 9.483 -13.976 1.00 96.62 199 VAL A O 1
ATOM 1622 N N . GLY A 1 200 ? 8.271 9.360 -15.287 1.00 91.00 200 GLY A N 1
ATOM 1623 C CA . GLY A 1 200 ? 7.465 10.321 -14.540 1.00 91.00 200 GLY A CA 1
ATOM 1624 C C . GLY A 1 200 ? 6.764 9.729 -13.316 1.00 91.00 200 GLY A C 1
ATOM 1625 O O . GLY A 1 200 ? 6.831 8.528 -13.035 1.00 91.00 200 GLY A O 1
ATOM 1626 N N . ALA A 1 201 ? 6.097 10.607 -12.571 1.00 87.69 201 ALA A N 1
ATOM 1627 C CA . ALA A 1 201 ? 5.129 10.255 -11.544 1.00 87.69 201 ALA A CA 1
ATOM 1628 C C . ALA A 1 201 ? 4.089 11.377 -11.411 1.00 87.69 201 ALA A C 1
ATOM 1630 O O . ALA A 1 201 ? 4.350 12.526 -11.764 1.00 87.69 201 ALA A O 1
ATOM 1631 N N . SER A 1 202 ? 2.927 11.063 -10.831 1.00 83.44 202 SER A N 1
ATOM 1632 C CA . SER A 1 202 ? 1.855 12.043 -10.583 1.00 83.44 202 SER A CA 1
ATOM 1633 C C . SER A 1 202 ? 2.265 13.194 -9.657 1.00 83.44 202 SER A C 1
ATOM 1635 O O . SER A 1 202 ? 1.646 14.251 -9.679 1.00 83.44 202 SER A O 1
ATOM 1637 N N . ASP A 1 203 ? 3.280 12.969 -8.823 1.00 87.12 203 ASP A N 1
ATOM 1638 C CA . ASP A 1 203 ? 3.898 13.981 -7.975 1.00 87.12 203 ASP A CA 1
ATOM 1639 C C . ASP A 1 203 ? 5.420 13.962 -8.225 1.00 87.12 203 ASP A C 1
ATOM 1641 O O . ASP A 1 203 ? 6.071 12.942 -7.963 1.00 87.12 203 ASP A O 1
ATOM 1645 N N . PRO A 1 204 ? 6.015 15.067 -8.712 1.00 86.62 204 PRO A N 1
ATOM 1646 C CA . PRO A 1 204 ? 7.455 15.170 -8.930 1.00 86.62 204 PRO A CA 1
ATOM 1647 C C . PRO A 1 204 ? 8.306 14.889 -7.683 1.00 86.62 204 PRO A C 1
ATOM 1649 O O . PRO A 1 204 ? 9.472 14.517 -7.816 1.00 86.62 204 PRO A O 1
ATOM 1652 N N . MET A 1 205 ? 7.775 15.046 -6.465 1.00 88.31 205 MET A N 1
ATOM 1653 C CA . MET A 1 205 ? 8.510 14.763 -5.223 1.00 88.31 205 MET A CA 1
ATOM 1654 C C . MET A 1 205 ? 8.816 13.280 -5.035 1.00 88.31 205 MET A C 1
ATOM 1656 O O . MET A 1 205 ? 9.843 12.952 -4.439 1.00 88.31 205 MET A O 1
ATOM 1660 N N . LYS A 1 206 ? 7.986 12.395 -5.595 1.00 90.12 206 LYS A N 1
ATOM 1661 C CA . LYS A 1 206 ? 8.206 10.942 -5.582 1.00 90.12 206 LYS A CA 1
ATOM 1662 C C . LYS A 1 206 ? 8.838 10.384 -6.860 1.00 90.12 206 LYS A C 1
ATOM 1664 O O . LYS A 1 206 ? 8.976 9.173 -6.990 1.00 90.12 206 LYS A O 1
ATOM 1669 N N . ALA A 1 207 ? 9.216 11.247 -7.802 1.00 93.25 207 ALA A N 1
ATOM 1670 C CA . ALA A 1 207 ? 9.922 10.844 -9.013 1.00 93.25 207 ALA A CA 1
ATOM 1671 C C . ALA A 1 207 ? 11.440 10.974 -8.839 1.00 93.25 207 ALA A C 1
ATOM 1673 O O . ALA A 1 207 ? 11.933 12.015 -8.387 1.00 93.25 207 ALA A O 1
ATOM 1674 N N . TRP A 1 208 ? 12.188 9.946 -9.234 1.00 96.50 208 TRP A N 1
ATOM 1675 C CA . TRP A 1 208 ? 13.629 10.031 -9.445 1.00 96.50 208 TRP A CA 1
ATOM 1676 C C . TRP A 1 208 ? 13.952 10.968 -10.621 1.00 96.50 208 TRP A C 1
ATOM 1678 O O . TRP A 1 208 ? 13.057 11.382 -11.360 1.00 96.50 208 TRP A O 1
ATOM 1688 N N . ARG A 1 209 ? 15.217 11.376 -10.764 1.00 96.38 209 ARG A N 1
ATOM 1689 C CA . ARG A 1 209 ? 15.582 12.362 -11.790 1.00 96.38 209 ARG A CA 1
ATOM 1690 C C . ARG A 1 209 ? 15.465 11.760 -13.192 1.00 96.38 209 ARG A C 1
ATOM 1692 O O . ARG A 1 209 ? 16.037 10.690 -13.419 1.00 96.38 209 ARG A O 1
ATOM 1699 N N . PRO A 1 210 ? 14.792 12.430 -14.139 1.00 97.38 210 PRO A N 1
ATOM 1700 C CA . PRO A 1 210 ? 14.712 11.950 -15.512 1.00 97.38 210 PRO A CA 1
ATOM 1701 C C . PRO A 1 210 ? 16.077 11.681 -16.158 1.00 97.38 210 PRO A C 1
ATOM 1703 O O . PRO A 1 210 ? 16.285 10.629 -16.761 1.00 97.38 210 PRO A O 1
ATOM 1706 N N . GLU A 1 211 ? 17.045 12.572 -15.957 1.00 98.19 211 GLU A N 1
ATOM 1707 C CA . GLU A 1 211 ? 18.409 12.451 -16.484 1.00 98.19 211 GLU A CA 1
ATOM 1708 C C . GLU A 1 211 ? 19.076 11.151 -16.019 1.00 98.19 211 GLU A C 1
ATOM 1710 O O . GLU A 1 211 ? 19.825 10.518 -16.765 1.00 98.19 211 GLU A O 1
ATOM 1715 N N . TYR A 1 212 ? 18.780 10.726 -14.792 1.00 98.50 212 TYR A N 1
ATOM 1716 C CA . TYR A 1 212 ? 19.330 9.515 -14.201 1.00 98.50 212 TYR A CA 1
ATOM 1717 C C . TYR A 1 212 ? 18.693 8.240 -14.754 1.00 98.50 212 TYR A C 1
ATOM 1719 O O . TYR A 1 212 ? 19.411 7.261 -14.959 1.00 98.50 212 TYR A O 1
ATOM 1727 N N . PHE A 1 213 ? 17.403 8.262 -15.115 1.00 98.56 213 PHE A N 1
ATOM 1728 C CA . PHE A 1 213 ? 16.823 7.199 -15.946 1.00 98.56 213 PHE A CA 1
ATOM 1729 C C . PHE A 1 213 ? 17.538 7.114 -17.299 1.00 98.56 213 PHE A C 1
ATOM 1731 O O . PHE A 1 213 ? 17.873 6.021 -17.750 1.00 98.56 213 PHE A O 1
ATOM 1738 N N . GLY A 1 214 ? 17.829 8.259 -17.924 1.00 98.62 214 GLY A N 1
ATOM 1739 C CA . GLY A 1 214 ? 18.598 8.326 -19.169 1.00 98.62 214 GLY A CA 1
ATOM 1740 C C . GLY A 1 214 ? 19.978 7.678 -19.068 1.00 98.62 214 GLY A C 1
ATOM 1741 O O . GLY A 1 214 ? 20.334 6.823 -19.880 1.00 98.62 214 GLY A O 1
ATOM 1742 N N . GLN A 1 215 ? 20.738 8.048 -18.036 1.00 98.75 215 GLN A N 1
ATOM 1743 C CA . GLN A 1 215 ? 22.066 7.491 -17.762 1.00 98.75 215 GLN A CA 1
ATOM 1744 C C . GLN A 1 215 ? 22.003 5.990 -17.461 1.00 98.75 215 GLN A C 1
ATOM 1746 O O . GLN A 1 215 ? 22.798 5.225 -18.003 1.00 98.75 215 GLN A O 1
ATOM 1751 N N . LEU A 1 216 ? 21.031 5.547 -16.659 1.00 98.69 216 LEU A N 1
ATOM 1752 C CA . LEU A 1 216 ? 20.790 4.130 -16.381 1.00 98.69 216 LEU A CA 1
ATOM 1753 C C . LEU A 1 216 ? 20.565 3.339 -17.675 1.00 98.69 216 LEU A C 1
ATOM 1755 O O . LEU A 1 216 ? 21.229 2.327 -17.894 1.00 98.69 216 LEU A O 1
ATOM 1759 N N . MET A 1 217 ? 19.649 3.798 -18.533 1.00 98.75 217 MET A N 1
ATOM 1760 C CA . MET A 1 217 ? 19.363 3.140 -19.811 1.00 98.75 217 MET A CA 1
ATOM 1761 C C . MET A 1 217 ? 20.623 3.055 -20.685 1.00 98.75 217 MET A C 1
ATOM 1763 O O . MET A 1 217 ? 20.892 2.023 -21.305 1.00 98.75 217 MET A O 1
ATOM 1767 N N . ALA A 1 218 ? 21.437 4.115 -20.711 1.00 98.69 218 ALA A N 1
ATOM 1768 C CA . ALA A 1 218 ? 22.678 4.126 -21.477 1.00 98.69 218 ALA A CA 1
ATOM 1769 C C . ALA A 1 218 ? 23.662 3.072 -20.952 1.00 98.69 218 ALA A C 1
ATOM 1771 O O . ALA A 1 218 ? 24.117 2.241 -21.736 1.00 98.69 218 ALA A O 1
ATOM 1772 N N . HIS A 1 219 ? 23.901 3.031 -19.638 1.00 98.38 219 HIS A N 1
ATOM 1773 C CA . HIS A 1 219 ? 24.768 2.028 -19.015 1.00 98.38 219 HIS A CA 1
ATOM 1774 C C . HIS A 1 219 ? 24.282 0.597 -19.258 1.00 98.38 219 HIS A C 1
ATOM 1776 O O . HIS A 1 219 ? 25.077 -0.262 -19.629 1.00 98.38 219 HIS A O 1
ATOM 1782 N N . LEU A 1 220 ? 22.979 0.341 -19.124 1.00 98.19 220 LEU A N 1
ATOM 1783 C CA . LEU A 1 220 ? 22.430 -0.996 -19.338 1.00 98.19 220 LEU A CA 1
ATOM 1784 C C . LEU A 1 220 ? 22.603 -1.464 -20.794 1.00 98.19 220 LEU A C 1
ATOM 1786 O O . LEU A 1 220 ? 23.024 -2.594 -21.037 1.00 98.19 220 LEU A O 1
ATOM 1790 N N . SER A 1 221 ? 22.339 -0.582 -21.763 1.00 98.06 221 SER A N 1
ATOM 1791 C CA . SER A 1 221 ? 22.466 -0.903 -23.196 1.00 98.06 221 SER A CA 1
ATOM 1792 C C . SER A 1 221 ? 23.898 -0.980 -23.723 1.00 98.06 221 SER A C 1
ATOM 1794 O O . SER A 1 221 ? 24.131 -1.498 -24.813 1.00 98.06 221 SER A O 1
ATOM 1796 N N . GLN A 1 222 ? 24.872 -0.461 -22.978 1.00 97.12 222 GLN A N 1
ATOM 1797 C CA . GLN A 1 222 ? 26.287 -0.628 -23.305 1.00 97.12 222 GLN A CA 1
ATOM 1798 C C . GLN A 1 222 ? 26.799 -2.021 -22.933 1.00 97.12 222 GLN A C 1
ATOM 1800 O O . GLN A 1 222 ? 27.708 -2.522 -23.592 1.00 97.12 222 GLN A O 1
ATOM 1805 N N . GLU A 1 223 ? 26.197 -2.642 -21.919 1.00 95.88 223 GLU A N 1
ATOM 1806 C CA . GLU A 1 223 ? 26.590 -3.950 -21.394 1.00 95.88 223 GLU A CA 1
ATOM 1807 C C . GLU A 1 223 ? 25.852 -5.114 -22.069 1.00 95.88 223 GLU A C 1
ATOM 1809 O O . GLU A 1 223 ? 26.410 -6.207 -22.206 1.00 95.88 223 GLU A O 1
ATOM 1814 N N . ARG A 1 224 ? 24.588 -4.928 -22.470 1.00 95.44 224 ARG A N 1
ATOM 1815 C CA . ARG A 1 224 ? 23.742 -5.983 -23.054 1.00 95.44 224 ARG A CA 1
ATOM 1816 C C . ARG A 1 224 ? 22.850 -5.452 -24.172 1.00 95.44 224 ARG A C 1
ATOM 1818 O O . ARG A 1 224 ? 22.513 -4.273 -24.212 1.00 95.44 224 ARG A O 1
ATOM 1825 N N . ASP A 1 225 ? 22.424 -6.365 -25.044 1.00 96.31 225 ASP A N 1
ATOM 1826 C CA . ASP A 1 225 ? 21.420 -6.095 -26.075 1.00 96.31 225 ASP A CA 1
ATOM 1827 C C . ASP A 1 225 ? 20.022 -5.965 -25.451 1.00 96.31 225 ASP A C 1
ATOM 1829 O O . ASP A 1 225 ? 19.281 -6.939 -25.303 1.00 96.31 225 ASP A O 1
ATOM 1833 N N . VAL A 1 226 ? 19.695 -4.748 -25.022 1.00 97.44 226 VAL A N 1
ATOM 1834 C CA . VAL A 1 226 ? 18.391 -4.392 -24.458 1.00 97.44 226 VAL A CA 1
ATOM 1835 C C . VAL A 1 226 ? 17.756 -3.259 -25.259 1.00 97.44 226 VAL A C 1
ATOM 1837 O O . VAL A 1 226 ? 18.442 -2.354 -25.741 1.00 97.44 226 VAL A O 1
ATOM 1840 N N . GLY A 1 227 ? 16.432 -3.284 -25.377 1.00 98.25 227 GLY A N 1
ATOM 1841 C CA . GLY A 1 227 ? 15.642 -2.142 -25.830 1.00 98.25 227 GLY A CA 1
ATOM 1842 C C . GLY A 1 227 ? 14.744 -1.616 -24.723 1.00 98.25 227 GLY A C 1
ATOM 1843 O O . GLY A 1 227 ? 14.440 -2.319 -23.760 1.00 98.25 227 GLY A O 1
ATOM 1844 N N . PHE A 1 228 ? 14.306 -0.372 -24.872 1.00 98.75 228 PHE A N 1
ATOM 1845 C CA . PHE A 1 228 ? 13.513 0.335 -23.877 1.00 98.75 228 PHE A CA 1
ATOM 1846 C C . PHE A 1 228 ? 12.164 0.739 -24.448 1.00 98.75 228 PHE A C 1
ATOM 1848 O O . PHE A 1 228 ? 12.112 1.418 -25.474 1.00 98.75 228 PHE A O 1
ATOM 1855 N N . VAL A 1 229 ? 11.081 0.369 -23.768 1.00 98.56 229 VAL A N 1
ATOM 1856 C CA . VAL A 1 229 ? 9.748 0.915 -24.042 1.00 98.56 229 VAL A CA 1
ATOM 1857 C C . VAL A 1 229 ? 9.421 1.976 -23.002 1.00 98.56 229 VAL A C 1
ATOM 1859 O O . VAL A 1 229 ? 9.339 1.694 -21.806 1.00 98.56 229 VAL A O 1
ATOM 1862 N N . LEU A 1 230 ? 9.288 3.224 -23.452 1.00 98.38 230 LEU A N 1
ATOM 1863 C CA . LEU A 1 230 ? 9.004 4.348 -22.567 1.00 98.38 230 LEU A CA 1
ATOM 1864 C C . LEU A 1 230 ? 7.497 4.552 -22.502 1.00 98.38 230 LEU A C 1
ATOM 1866 O O . LEU A 1 230 ? 6.870 4.890 -23.509 1.00 98.38 230 LEU A O 1
ATOM 1870 N N . ILE A 1 231 ? 6.937 4.337 -21.318 1.00 97.69 231 ILE A N 1
ATOM 1871 C CA . ILE A 1 231 ? 5.508 4.468 -21.036 1.00 97.69 231 ILE A CA 1
ATOM 1872 C C . ILE A 1 231 ? 5.240 5.718 -20.194 1.00 97.69 231 ILE A C 1
ATOM 1874 O O . ILE A 1 231 ? 6.148 6.311 -19.607 1.00 97.69 231 ILE A O 1
ATOM 1878 N N . GLY A 1 232 ? 3.981 6.141 -20.184 1.00 94.56 232 GLY A N 1
ATOM 1879 C CA . GLY A 1 232 ? 3.522 7.285 -19.411 1.00 94.56 232 GLY A CA 1
ATOM 1880 C C . GLY A 1 232 ? 2.410 8.040 -20.116 1.00 94.56 232 GLY A C 1
ATOM 1881 O O . GLY A 1 232 ? 2.064 7.784 -21.270 1.00 94.56 232 GLY A O 1
ATOM 1882 N N . THR A 1 233 ? 1.839 8.999 -19.408 1.00 93.69 233 THR A N 1
ATOM 1883 C CA . THR A 1 233 ? 0.808 9.882 -19.945 1.00 93.69 233 THR A CA 1
ATOM 1884 C C . THR A 1 233 ? 1.425 10.998 -20.785 1.00 93.69 233 THR A C 1
ATOM 1886 O O . THR A 1 233 ? 2.599 11.337 -20.651 1.00 93.69 233 THR A O 1
ATOM 1889 N N . LYS A 1 234 ? 0.601 11.669 -21.597 1.00 93.94 234 LYS A N 1
ATOM 1890 C CA . LYS A 1 234 ? 1.020 12.857 -22.358 1.00 93.94 234 LYS A CA 1
ATOM 1891 C C . LYS A 1 234 ? 1.604 13.973 -21.473 1.00 93.94 234 LYS A C 1
ATOM 1893 O O . LYS A 1 234 ? 2.482 14.714 -21.900 1.00 93.94 234 LYS A O 1
ATOM 1898 N N . LYS A 1 235 ? 1.148 14.083 -20.218 1.00 93.56 235 LYS A N 1
ATOM 1899 C CA . LYS A 1 235 ? 1.650 15.072 -19.245 1.00 93.56 235 LYS A CA 1
ATOM 1900 C C . LYS A 1 235 ? 3.100 14.801 -18.816 1.00 93.56 235 LYS A C 1
ATOM 1902 O O . LYS A 1 235 ? 3.760 15.711 -18.329 1.00 93.56 235 LYS A O 1
ATOM 1907 N N . GLU A 1 236 ? 3.595 13.580 -19.010 1.00 94.69 236 GLU A N 1
ATOM 1908 C CA . GLU A 1 236 ? 4.939 13.145 -18.611 1.00 94.69 236 GLU A CA 1
ATOM 1909 C C . GLU A 1 236 ? 5.965 13.226 -19.757 1.00 94.69 236 GLU A C 1
ATOM 1911 O O . GLU A 1 236 ? 7.151 12.975 -19.538 1.00 94.69 236 GLU A O 1
ATOM 1916 N N . GLU A 1 237 ? 5.552 13.640 -20.964 1.00 94.62 237 GLU A N 1
ATOM 1917 C CA . GLU A 1 237 ? 6.451 13.836 -22.111 1.00 94.62 237 GLU A CA 1
ATOM 1918 C C . GLU A 1 237 ? 7.694 14.697 -21.804 1.00 94.62 237 GLU A C 1
ATOM 1920 O O . GLU A 1 237 ? 8.774 14.330 -22.275 1.00 94.62 237 GLU A O 1
ATOM 1925 N N . PRO A 1 238 ? 7.619 15.815 -21.043 1.00 95.62 238 PRO A N 1
ATOM 1926 C CA . PRO A 1 238 ? 8.804 16.623 -20.749 1.00 95.62 238 PRO A CA 1
ATOM 1927 C C . PRO A 1 238 ? 9.890 15.843 -19.998 1.00 95.62 238 PRO A C 1
ATOM 1929 O O . PRO A 1 238 ? 11.054 15.894 -20.390 1.00 95.62 238 PRO A O 1
ATOM 1932 N N . ALA A 1 239 ? 9.504 15.062 -18.984 1.00 95.81 239 ALA A N 1
ATOM 1933 C CA . ALA A 1 239 ? 10.433 14.225 -18.227 1.00 95.81 239 ALA A CA 1
ATOM 1934 C C . ALA A 1 239 ? 11.058 13.147 -19.126 1.00 95.81 239 ALA A C 1
ATOM 1936 O O . ALA A 1 239 ? 12.262 12.913 -19.102 1.00 95.81 239 ALA A O 1
ATOM 1937 N N . VAL A 1 240 ? 10.262 12.518 -19.993 1.00 97.06 240 VAL A N 1
ATOM 1938 C CA . VAL A 1 240 ? 10.784 11.503 -20.917 1.00 97.06 240 VAL A CA 1
ATOM 1939 C C . VAL A 1 240 ? 11.774 12.104 -21.921 1.00 97.06 240 VAL A C 1
ATOM 1941 O O . VAL A 1 240 ? 12.805 11.494 -22.203 1.00 97.06 240 VAL A O 1
ATOM 1944 N N . LYS A 1 241 ? 11.523 13.319 -22.422 1.00 97.38 241 LYS A N 1
ATOM 1945 C CA . LYS A 1 241 ? 12.463 14.027 -23.307 1.00 97.38 241 LYS A CA 1
ATOM 1946 C C . LYS A 1 241 ? 13.805 14.293 -22.626 1.00 97.38 241 LYS A C 1
ATOM 1948 O O . LYS A 1 241 ? 14.843 14.082 -23.252 1.00 97.38 241 LYS A O 1
ATOM 1953 N N . GLU A 1 242 ? 13.788 14.700 -21.361 1.00 97.94 242 GLU A N 1
ATOM 1954 C CA . GLU A 1 242 ? 14.996 14.921 -20.558 1.00 97.94 242 GLU A CA 1
ATOM 1955 C C . GLU A 1 242 ? 15.788 13.619 -20.344 1.00 97.94 242 GLU A C 1
ATOM 1957 O O . GLU A 1 242 ? 16.994 13.572 -20.602 1.00 97.94 242 GLU A O 1
ATOM 1962 N N . ALA A 1 243 ? 15.104 12.518 -20.012 1.00 98.38 243 ALA A N 1
ATOM 1963 C CA . ALA A 1 243 ? 15.728 11.197 -19.923 1.00 98.38 243 ALA A CA 1
ATOM 1964 C C . ALA A 1 243 ? 16.356 10.757 -21.258 1.00 98.38 243 ALA A C 1
ATOM 1966 O O . ALA A 1 243 ? 17.493 10.286 -21.295 1.00 98.38 243 ALA A O 1
ATOM 1967 N N . LEU A 1 244 ? 15.655 10.949 -22.378 1.00 98.44 244 LEU A N 1
ATOM 1968 C CA . LEU A 1 244 ? 16.162 10.615 -23.712 1.00 98.44 244 LEU A CA 1
ATOM 1969 C C . LEU A 1 244 ? 17.357 11.483 -24.131 1.00 98.44 244 LEU A C 1
ATOM 1971 O O . LEU A 1 244 ? 18.250 11.007 -24.834 1.00 98.44 244 LEU A O 1
ATOM 1975 N N . GLN A 1 245 ? 17.394 12.749 -23.717 1.00 98.50 245 GLN A N 1
ATOM 1976 C CA . GLN A 1 245 ? 18.550 13.614 -23.937 1.00 98.50 245 GLN A CA 1
ATOM 1977 C C . GLN A 1 245 ? 19.772 13.089 -23.177 1.00 98.50 245 GLN A C 1
ATOM 1979 O O . GLN A 1 245 ? 20.827 12.905 -23.788 1.00 98.50 245 GLN A O 1
ATOM 1984 N N . ALA A 1 246 ? 19.622 12.786 -21.885 1.00 98.56 246 ALA A N 1
ATOM 1985 C CA . ALA A 1 246 ? 20.700 12.230 -21.070 1.00 98.56 246 ALA A CA 1
ATOM 1986 C C . ALA A 1 246 ? 21.173 10.859 -21.587 1.00 98.56 246 ALA A C 1
ATOM 1988 O O . ALA A 1 246 ? 22.374 10.605 -21.650 1.00 98.56 246 ALA A O 1
ATOM 1989 N N . TYR A 1 247 ? 20.249 10.011 -22.050 1.00 98.69 247 TYR A N 1
ATOM 1990 C CA . TYR A 1 247 ? 20.557 8.731 -22.693 1.00 98.69 247 TYR A CA 1
ATOM 1991 C C . TYR A 1 247 ? 21.476 8.888 -23.913 1.00 98.69 247 TYR A C 1
ATOM 1993 O O . TYR A 1 247 ? 22.476 8.180 -24.048 1.00 98.69 247 TYR A O 1
ATOM 2001 N N . ARG A 1 248 ? 21.172 9.851 -24.794 1.00 98.31 248 ARG A N 1
ATOM 2002 C CA . ARG A 1 248 ? 21.995 10.142 -25.981 1.00 98.31 248 ARG A CA 1
ATOM 2003 C C . ARG A 1 248 ? 23.357 10.716 -25.600 1.00 98.31 248 ARG A C 1
ATOM 2005 O O . ARG A 1 248 ? 24.364 10.302 -26.166 1.00 98.31 248 ARG A O 1
ATOM 2012 N N . GLN A 1 249 ? 23.399 11.637 -24.637 1.00 98.31 249 GLN A N 1
ATOM 2013 C CA . GLN A 1 249 ? 24.649 12.227 -24.139 1.00 98.31 249 GLN A CA 1
ATOM 2014 C C . GLN A 1 249 ? 25.576 11.175 -23.518 1.00 98.31 249 GLN A C 1
ATOM 2016 O O . GLN A 1 249 ? 26.787 11.239 -23.705 1.00 98.31 249 GLN A O 1
ATOM 2021 N N . ALA A 1 250 ? 25.006 10.181 -22.837 1.00 97.81 250 ALA A N 1
ATOM 2022 C CA . ALA A 1 250 ? 25.731 9.052 -22.265 1.00 97.81 250 ALA A CA 1
ATOM 2023 C C . ALA A 1 250 ? 26.040 7.932 -23.281 1.00 97.81 250 ALA A C 1
ATOM 2025 O O . ALA A 1 250 ? 26.523 6.874 -22.885 1.00 97.81 250 ALA A O 1
ATOM 2026 N N . VAL A 1 251 ? 25.810 8.154 -24.583 1.00 97.56 251 VAL A N 1
ATOM 2027 C CA . VAL A 1 251 ? 26.130 7.215 -25.677 1.00 97.56 251 VAL A CA 1
ATOM 2028 C C . VAL A 1 251 ? 25.384 5.875 -25.548 1.00 97.56 251 VAL A C 1
ATOM 2030 O O . VAL A 1 251 ? 25.966 4.795 -25.687 1.00 97.56 251 VAL A O 1
ATOM 2033 N N . GLY A 1 252 ? 24.085 5.928 -25.242 1.00 97.06 252 GLY A N 1
ATOM 2034 C CA . GLY A 1 252 ? 23.215 4.750 -25.215 1.00 97.06 252 GLY A CA 1
ATOM 2035 C C . GLY A 1 252 ? 23.053 4.083 -26.590 1.00 97.06 252 GLY A C 1
ATOM 2036 O O . GLY A 1 252 ? 23.033 4.765 -27.617 1.00 97.06 252 GLY A O 1
ATOM 2037 N N . LYS A 1 253 ? 22.958 2.745 -26.613 1.00 95.88 253 LYS A N 1
ATOM 2038 C CA . LYS A 1 253 ? 22.997 1.920 -27.845 1.00 95.88 253 LYS A CA 1
ATOM 2039 C C . LYS A 1 253 ? 21.744 1.076 -28.100 1.00 95.88 253 LYS A C 1
ATOM 2041 O O . LYS A 1 253 ? 21.587 0.536 -29.189 1.00 95.88 253 LYS A O 1
ATOM 2046 N N . GLY A 1 254 ? 20.876 0.949 -27.105 1.00 96.19 254 GLY A N 1
ATOM 2047 C CA . GLY A 1 254 ? 19.647 0.166 -27.159 1.00 96.19 254 GLY A CA 1
ATOM 2048 C C . GLY A 1 254 ? 18.557 0.791 -28.028 1.00 96.19 254 GLY A C 1
ATOM 2049 O O . GLY A 1 254 ? 18.495 2.012 -28.218 1.00 96.19 254 GLY A O 1
ATOM 2050 N N . VAL A 1 255 ? 17.672 -0.070 -28.528 1.00 97.38 255 VAL A N 1
ATOM 2051 C CA . VAL A 1 255 ? 16.472 0.318 -29.280 1.00 97.38 255 VAL A CA 1
ATOM 2052 C C . VAL A 1 255 ? 15.531 1.113 -28.373 1.00 97.38 255 VAL A C 1
ATOM 2054 O O . VAL A 1 255 ? 15.337 0.754 -27.215 1.00 97.38 255 VAL A O 1
ATOM 2057 N N . LEU A 1 256 ? 14.915 2.172 -28.898 1.00 98.12 256 LEU A N 1
ATOM 2058 C CA . LEU A 1 256 ? 13.932 2.979 -28.175 1.00 98.12 256 LEU A CA 1
ATOM 2059 C C . LEU A 1 256 ? 12.550 2.821 -28.814 1.00 98.12 256 LEU A C 1
ATOM 2061 O O . LEU A 1 256 ? 12.387 3.073 -30.004 1.00 98.12 256 LEU A O 1
ATOM 2065 N N . CYS A 1 257 ? 11.562 2.452 -28.007 1.00 97.88 257 CYS A N 1
ATOM 2066 C CA . CYS A 1 257 ? 10.152 2.396 -28.366 1.00 97.88 257 CYS A CA 1
ATOM 2067 C C . CYS A 1 257 ? 9.386 3.454 -27.556 1.00 97.88 257 CYS A C 1
ATOM 2069 O O . CYS A 1 257 ? 9.373 3.426 -26.325 1.00 97.88 257 CYS A O 1
ATOM 2071 N N . GLU A 1 258 ? 8.767 4.420 -28.233 1.00 92.62 258 GLU A N 1
ATOM 2072 C CA . GLU A 1 258 ? 8.044 5.519 -27.583 1.00 92.62 258 GLU A CA 1
ATOM 2073 C C . GLU A 1 258 ? 6.545 5.200 -27.500 1.00 92.62 258 GLU A C 1
ATOM 2075 O O . GLU A 1 258 ? 5.851 5.213 -28.518 1.00 92.62 258 GLU A O 1
ATOM 2080 N N . ALA A 1 259 ? 6.036 4.950 -26.291 1.00 96.75 259 ALA A N 1
ATOM 2081 C CA . ALA A 1 259 ? 4.621 4.670 -26.014 1.00 96.75 259 ALA A CA 1
ATOM 2082 C C . ALA A 1 259 ? 3.927 5.768 -25.179 1.00 96.75 259 ALA A C 1
ATOM 2084 O O . ALA A 1 259 ? 2.716 5.705 -24.945 1.00 96.75 259 ALA A O 1
ATOM 2085 N N . VAL A 1 260 ? 4.677 6.790 -24.754 1.00 96.69 260 VAL A N 1
ATOM 2086 C CA . VAL A 1 260 ? 4.196 7.906 -23.924 1.00 96.69 260 VAL A CA 1
ATOM 2087 C C . VAL A 1 260 ? 3.049 8.640 -24.612 1.00 96.69 260 VAL A C 1
ATOM 2089 O O . VAL A 1 260 ? 3.203 9.136 -25.725 1.00 96.69 260 VAL A O 1
ATOM 2092 N N . GLY A 1 261 ? 1.891 8.703 -23.954 1.00 95.56 261 GLY A N 1
ATOM 2093 C CA . GLY A 1 261 ? 0.695 9.378 -24.466 1.00 95.56 261 GLY A CA 1
ATOM 2094 C C . GLY A 1 261 ? 0.079 8.754 -25.726 1.00 95.56 261 GLY A C 1
ATOM 2095 O O . GLY A 1 261 ? -0.825 9.359 -26.299 1.00 95.56 261 GLY A O 1
ATOM 2096 N N . LYS A 1 262 ? 0.556 7.578 -26.160 1.00 96.62 262 LYS A N 1
ATOM 2097 C CA . LYS A 1 262 ? 0.136 6.882 -27.394 1.00 96.62 262 LYS A CA 1
ATOM 2098 C C . LYS A 1 262 ? -0.601 5.568 -27.132 1.00 96.62 262 LYS A C 1
ATOM 2100 O O . LYS A 1 262 ? -0.937 4.868 -28.079 1.00 96.62 262 LYS A O 1
ATOM 2105 N N . THR A 1 263 ? -0.802 5.223 -25.866 1.00 96.06 263 THR A N 1
ATOM 2106 C CA . THR A 1 263 ? -1.351 3.938 -25.432 1.00 96.06 263 THR A CA 1
ATOM 2107 C C . THR A 1 263 ? -2.464 4.145 -24.413 1.00 96.06 263 THR A C 1
ATOM 2109 O O . THR A 1 263 ? -2.443 5.083 -23.613 1.00 96.06 263 THR A O 1
ATOM 2112 N N . SER A 1 264 ? -3.453 3.265 -24.466 1.00 94.44 264 SER A N 1
ATOM 2113 C CA . SER A 1 264 ? -4.472 3.066 -23.444 1.00 94.44 264 SER A CA 1
ATOM 2114 C C . SER A 1 264 ? -3.933 2.196 -22.306 1.00 94.44 264 SER A C 1
ATOM 2116 O O . SER A 1 264 ? -2.886 1.559 -22.415 1.00 94.44 264 SER A O 1
ATOM 2118 N N . VAL A 1 265 ? -4.654 2.137 -21.188 1.00 93.38 265 VAL A N 1
ATOM 2119 C CA . VAL A 1 265 ? -4.241 1.311 -20.046 1.00 93.38 265 VAL A CA 1
ATOM 2120 C C . VAL A 1 265 ? -4.154 -0.186 -20.389 1.00 93.38 265 VAL A C 1
ATOM 2122 O O . VAL A 1 265 ? -3.109 -0.765 -20.095 1.00 93.38 265 VAL A O 1
ATOM 2125 N N . PRO A 1 266 ? -5.149 -0.830 -21.038 1.00 95.25 266 PRO A N 1
ATOM 2126 C CA . PRO A 1 266 ? -5.017 -2.231 -21.454 1.00 95.25 266 PRO A CA 1
ATOM 2127 C C . PRO A 1 266 ? -3.800 -2.488 -22.353 1.00 95.25 266 PRO A C 1
ATOM 2129 O O . PRO A 1 266 ? -3.111 -3.494 -22.194 1.00 95.25 266 PRO A O 1
ATOM 2132 N N . GLU A 1 267 ? -3.488 -1.548 -23.249 1.00 96.94 267 GLU A N 1
ATOM 2133 C CA . GLU A 1 267 ? -2.297 -1.599 -24.104 1.00 96.94 267 GLU A CA 1
ATOM 2134 C C . GLU A 1 267 ? -0.994 -1.492 -23.295 1.00 96.94 267 GLU A C 1
ATOM 2136 O O . GLU A 1 267 ? -0.056 -2.243 -23.555 1.00 96.94 267 GLU A O 1
ATOM 2141 N N . VAL A 1 268 ? -0.926 -0.629 -22.273 1.00 97.31 268 VAL A N 1
ATOM 2142 C CA . VAL A 1 268 ? 0.232 -0.565 -21.359 1.00 97.31 268 VAL A CA 1
ATOM 2143 C C . VAL A 1 268 ? 0.425 -1.892 -20.627 1.00 97.31 268 VAL A C 1
ATOM 2145 O O . VAL A 1 268 ? 1.548 -2.387 -20.570 1.00 97.31 268 VAL A O 1
ATOM 2148 N N . VAL A 1 269 ? -0.645 -2.498 -20.104 1.00 97.50 269 VAL A N 1
ATOM 2149 C CA . VAL A 1 269 ? -0.566 -3.804 -19.428 1.00 97.50 269 VAL A CA 1
ATOM 2150 C C . VAL A 1 269 ? -0.041 -4.885 -20.381 1.00 97.50 269 VAL A C 1
ATOM 2152 O O . VAL A 1 269 ? 0.842 -5.659 -20.007 1.00 97.50 269 VAL A O 1
ATOM 2155 N N . ALA A 1 270 ? -0.495 -4.882 -21.636 1.00 97.94 270 ALA A N 1
ATOM 2156 C CA . ALA A 1 270 ? -0.009 -5.801 -22.661 1.00 97.94 270 ALA A CA 1
ATOM 2157 C C . ALA A 1 270 ? 1.467 -5.566 -23.037 1.00 97.94 270 ALA A C 1
ATOM 2159 O O . ALA A 1 270 ? 2.218 -6.531 -23.181 1.00 97.94 270 ALA A O 1
ATOM 2160 N N . LEU A 1 271 ? 1.918 -4.308 -23.149 1.00 98.56 271 LEU A N 1
ATOM 2161 C CA . LEU A 1 271 ? 3.336 -3.979 -23.365 1.00 98.56 271 LEU A CA 1
ATOM 2162 C C . LEU A 1 271 ? 4.207 -4.460 -22.205 1.00 98.56 271 LEU A C 1
ATOM 2164 O O . LEU A 1 271 ? 5.258 -5.059 -22.436 1.00 98.56 271 LEU A O 1
ATOM 2168 N N . LEU A 1 272 ? 3.767 -4.226 -20.966 1.00 98.56 272 LEU A N 1
ATOM 2169 C CA . LEU A 1 272 ? 4.482 -4.661 -19.768 1.00 98.56 272 LEU A CA 1
ATOM 2170 C C . LEU A 1 272 ? 4.660 -6.180 -19.755 1.00 98.56 272 LEU A C 1
ATOM 2172 O O . LEU A 1 272 ? 5.762 -6.638 -19.467 1.00 98.56 272 LEU A O 1
ATOM 2176 N N . GLN A 1 273 ? 3.640 -6.945 -20.158 1.00 98.12 273 GLN A N 1
ATOM 2177 C CA . GLN A 1 273 ? 3.699 -8.409 -20.231 1.00 98.12 273 GLN A CA 1
ATOM 2178 C C . GLN A 1 273 ? 4.740 -8.934 -21.237 1.00 98.12 273 GLN A C 1
ATOM 2180 O O . GLN A 1 273 ? 5.232 -10.050 -21.087 1.00 98.12 273 GLN A O 1
ATOM 2185 N N . GLN A 1 274 ? 5.095 -8.153 -22.264 1.00 98.06 274 GLN A N 1
ATOM 2186 C CA . GLN A 1 274 ? 6.155 -8.516 -23.216 1.00 98.06 274 GLN A CA 1
ATOM 2187 C C . GLN A 1 274 ? 7.567 -8.146 -22.721 1.00 98.06 274 GLN A C 1
ATOM 2189 O O . GLN A 1 274 ? 8.558 -8.564 -23.326 1.00 98.06 274 GLN A O 1
ATOM 2194 N N . CYS A 1 275 ? 7.681 -7.362 -21.646 1.00 98.56 275 CYS A N 1
ATOM 2195 C CA . CYS A 1 275 ? 8.956 -6.907 -21.095 1.00 98.56 275 CYS A CA 1
ATOM 2196 C C . CYS A 1 275 ? 9.524 -7.900 -20.075 1.00 98.56 275 CYS A C 1
ATOM 2198 O O . CYS A 1 275 ? 8.790 -8.563 -19.348 1.00 98.56 275 CYS A O 1
ATOM 2200 N N . GLN A 1 276 ? 10.852 -7.963 -19.978 1.00 98.50 276 GLN A N 1
ATOM 2201 C CA . GLN A 1 276 ? 11.566 -8.818 -19.019 1.00 98.50 276 GLN A CA 1
ATOM 2202 C C . GLN A 1 276 ? 11.917 -8.072 -17.725 1.00 98.50 276 GLN A C 1
ATOM 2204 O O . GLN A 1 276 ? 12.324 -8.686 -16.742 1.00 98.50 276 GLN A O 1
ATOM 2209 N N . LEU A 1 277 ? 11.768 -6.746 -17.719 1.00 98.81 277 LEU A N 1
ATOM 2210 C CA . LEU A 1 277 ? 12.003 -5.889 -16.564 1.00 98.81 277 LEU A CA 1
ATOM 2211 C C . LEU A 1 277 ? 11.237 -4.573 -16.724 1.00 98.81 277 LEU A C 1
ATOM 2213 O O . LEU A 1 277 ? 11.088 -4.067 -17.836 1.00 98.81 277 LEU A O 1
ATOM 2217 N N . MET A 1 278 ? 10.817 -3.983 -15.611 1.00 98.81 278 MET A N 1
ATOM 2218 C CA . MET A 1 278 ? 10.368 -2.599 -15.527 1.00 98.81 278 MET A CA 1
ATOM 2219 C C . MET A 1 278 ? 11.238 -1.814 -14.544 1.00 98.81 278 MET A C 1
ATOM 2221 O O . MET A 1 278 ? 11.441 -2.251 -13.414 1.00 98.81 278 MET A O 1
ATOM 2225 N N . VAL A 1 279 ? 11.686 -0.622 -14.936 1.00 98.75 279 VAL A N 1
ATOM 2226 C CA . VAL A 1 279 ? 12.331 0.350 -14.041 1.00 98.75 279 VAL A CA 1
ATOM 2227 C C . VAL A 1 279 ? 11.414 1.558 -13.884 1.00 98.75 279 VAL A C 1
ATOM 2229 O O . VAL A 1 279 ? 10.975 2.154 -14.870 1.00 98.75 279 VAL A O 1
ATOM 2232 N N . THR A 1 280 ? 11.065 1.911 -12.649 1.00 98.25 280 THR A N 1
ATOM 2233 C CA . THR A 1 280 ? 10.003 2.899 -12.403 1.00 98.25 280 THR A CA 1
ATOM 2234 C C . THR A 1 280 ? 10.113 3.577 -11.040 1.00 98.25 280 THR A C 1
ATOM 2236 O O . THR A 1 280 ? 10.802 3.097 -10.145 1.00 98.25 280 THR A O 1
ATOM 2239 N N . ASN A 1 281 ? 9.403 4.692 -10.880 1.00 96.81 281 ASN A N 1
ATOM 2240 C CA . ASN A 1 281 ? 9.049 5.266 -9.580 1.00 96.81 281 ASN A CA 1
ATOM 2241 C C . ASN A 1 281 ? 7.834 4.535 -8.968 1.00 96.81 281 ASN A C 1
ATOM 2243 O O . ASN A 1 281 ? 7.267 3.624 -9.569 1.00 96.81 281 ASN A O 1
ATOM 2247 N N . ASP A 1 282 ? 7.368 4.960 -7.792 1.00 93.44 282 ASP A N 1
ATOM 2248 C CA . ASP A 1 282 ? 6.104 4.462 -7.225 1.00 93.44 282 ASP A CA 1
ATOM 2249 C C . ASP A 1 282 ? 4.876 5.068 -7.942 1.00 93.44 282 ASP A C 1
ATOM 2251 O O . ASP A 1 282 ? 4.449 6.207 -7.686 1.00 93.44 282 ASP A O 1
ATOM 2255 N N . THR A 1 283 ? 4.345 4.324 -8.918 1.00 92.69 283 THR A N 1
ATOM 2256 C CA . THR A 1 283 ? 3.287 4.759 -9.845 1.00 92.69 283 THR A CA 1
ATOM 2257 C C . THR A 1 283 ? 2.335 3.619 -10.207 1.00 92.69 283 THR A C 1
ATOM 2259 O O . THR A 1 283 ? 2.683 2.451 -10.101 1.00 92.69 283 THR A O 1
ATOM 2262 N N . GLY A 1 284 ? 1.137 3.947 -10.707 1.00 92.75 284 GLY A N 1
ATOM 2263 C CA . GLY A 1 284 ? 0.145 2.949 -11.136 1.00 92.75 284 GLY A CA 1
ATOM 2264 C C . GLY A 1 284 ? 0.687 1.862 -12.086 1.00 92.75 284 GLY A C 1
ATOM 2265 O O . GLY A 1 284 ? 0.442 0.685 -11.823 1.00 92.75 284 GLY A O 1
ATOM 2266 N N . PRO A 1 285 ? 1.470 2.206 -13.132 1.00 95.94 285 PRO A N 1
ATOM 2267 C CA . PRO A 1 285 ? 2.095 1.217 -14.014 1.00 95.94 285 PRO A CA 1
ATOM 2268 C C . PRO A 1 285 ? 3.014 0.203 -13.317 1.00 95.94 285 PRO A C 1
ATOM 2270 O O . PRO A 1 285 ? 3.154 -0.917 -13.798 1.00 95.94 285 PRO A O 1
ATOM 2273 N N . MET A 1 286 ? 3.592 0.541 -12.159 1.00 97.62 286 MET A N 1
ATOM 2274 C CA . MET A 1 286 ? 4.353 -0.416 -11.351 1.00 97.62 286 MET A CA 1
ATOM 2275 C C . MET A 1 286 ? 3.485 -1.612 -10.939 1.00 97.62 286 MET A C 1
ATOM 2277 O O . MET A 1 286 ? 3.898 -2.759 -11.078 1.00 97.62 286 MET A O 1
ATOM 2281 N N . HIS A 1 287 ? 2.265 -1.352 -10.465 1.00 97.50 287 HIS A N 1
ATOM 2282 C CA . HIS A 1 287 ? 1.336 -2.403 -10.045 1.00 97.50 287 HIS A CA 1
ATOM 2283 C C . HIS A 1 287 ? 0.823 -3.223 -11.225 1.00 97.50 287 HIS A C 1
ATOM 2285 O O . HIS A 1 287 ? 0.577 -4.416 -11.078 1.00 97.50 287 HIS A O 1
ATOM 2291 N N . MET A 1 288 ? 0.714 -2.610 -12.405 1.00 97.50 288 MET A N 1
ATOM 2292 C CA . MET A 1 288 ? 0.397 -3.333 -13.636 1.00 97.50 288 MET A CA 1
ATOM 2293 C C . MET A 1 288 ? 1.477 -4.348 -13.984 1.00 97.50 288 MET A C 1
ATOM 2295 O O . MET A 1 288 ? 1.148 -5.492 -14.275 1.00 97.50 288 MET A O 1
ATOM 2299 N N . ALA A 1 289 ? 2.751 -3.947 -13.907 1.00 98.44 289 ALA A N 1
ATOM 2300 C CA . ALA A 1 289 ? 3.879 -4.837 -14.166 1.00 98.44 289 ALA A CA 1
ATOM 2301 C C . ALA A 1 289 ? 3.901 -6.014 -13.189 1.00 98.44 289 ALA A C 1
ATOM 2303 O O . ALA A 1 289 ? 4.053 -7.153 -13.623 1.00 98.44 289 ALA A O 1
ATOM 2304 N N . VAL A 1 290 ? 3.647 -5.756 -11.899 1.00 98.38 290 VAL A N 1
ATOM 2305 C CA . VAL A 1 290 ? 3.439 -6.818 -10.898 1.00 98.38 290 VAL A CA 1
ATOM 2306 C C . VAL A 1 290 ? 2.307 -7.756 -11.341 1.00 98.38 290 VAL A C 1
ATOM 2308 O O . VAL A 1 290 ? 2.499 -8.968 -11.377 1.00 98.38 290 VAL A O 1
ATOM 2311 N N . GLY A 1 291 ? 1.165 -7.200 -11.759 1.00 97.69 291 GLY A N 1
ATOM 2312 C CA . GLY A 1 291 ? -0.014 -7.948 -12.202 1.00 97.69 291 GLY A CA 1
ATOM 2313 C C . GLY A 1 291 ? 0.201 -8.858 -13.415 1.00 97.69 291 GLY A C 1
ATOM 2314 O O . GLY A 1 291 ? -0.466 -9.883 -13.538 1.00 97.69 291 GLY A O 1
ATOM 2315 N N . VAL A 1 292 ? 1.145 -8.523 -14.297 1.00 98.00 292 VAL A N 1
ATOM 2316 C CA . VAL A 1 292 ? 1.532 -9.363 -15.449 1.00 98.00 292 VAL A CA 1
ATOM 2317 C C . VAL A 1 292 ? 2.863 -10.087 -15.248 1.00 98.00 292 VAL A C 1
ATOM 2319 O O . VAL A 1 292 ? 3.406 -10.652 -16.195 1.00 98.00 292 VAL A O 1
ATOM 2322 N N . LYS A 1 293 ? 3.355 -10.130 -14.002 1.00 97.88 293 LYS A N 1
ATOM 2323 C CA . LYS A 1 293 ? 4.560 -10.861 -13.572 1.00 97.88 293 LYS A CA 1
ATOM 2324 C C . LYS A 1 293 ? 5.864 -10.353 -14.198 1.00 97.88 293 LYS A C 1
ATOM 2326 O O . LYS A 1 293 ? 6.855 -11.079 -14.230 1.00 97.88 293 LYS A O 1
ATOM 2331 N N . THR A 1 294 ? 5.893 -9.099 -14.639 1.00 98.69 294 THR A N 1
ATOM 2332 C CA . THR A 1 294 ? 7.115 -8.428 -15.094 1.00 98.69 294 THR A CA 1
ATOM 2333 C C . THR A 1 294 ? 7.925 -7.986 -13.873 1.00 98.69 294 THR A C 1
ATOM 2335 O O . THR A 1 294 ? 7.411 -7.209 -13.061 1.00 98.69 294 THR A O 1
ATOM 2338 N N . PRO A 1 295 ? 9.183 -8.443 -13.703 1.00 98.69 295 PRO A N 1
ATOM 2339 C CA . PRO A 1 295 ? 10.040 -8.008 -12.604 1.00 98.69 295 PRO A CA 1
ATOM 2340 C C . PRO A 1 295 ? 10.161 -6.484 -12.553 1.00 98.69 295 PRO A C 1
ATOM 2342 O O . PRO A 1 295 ? 10.278 -5.821 -13.582 1.00 98.69 295 PRO A O 1
ATOM 2345 N N . VAL A 1 296 ? 10.142 -5.917 -11.347 1.00 98.88 296 VAL A N 1
ATOM 2346 C CA . VAL A 1 296 ? 10.130 -4.460 -11.137 1.00 98.88 296 VAL A CA 1
ATOM 2347 C C . VAL A 1 296 ? 11.371 -4.059 -10.362 1.00 98.88 296 VAL A C 1
ATOM 2349 O O . VAL A 1 296 ? 11.684 -4.682 -9.355 1.00 98.88 296 VAL A O 1
ATOM 2352 N N . VAL A 1 297 ? 12.029 -2.985 -10.785 1.00 98.81 297 VAL A N 1
ATOM 2353 C CA . VAL A 1 297 ? 13.028 -2.248 -10.010 1.00 98.81 297 VAL A CA 1
ATOM 2354 C C . VAL A 1 297 ? 12.450 -0.860 -9.716 1.00 98.81 297 VAL A C 1
ATOM 2356 O O . VAL A 1 297 ? 12.375 0.004 -10.592 1.00 98.81 297 VAL A O 1
ATOM 2359 N N . ASN A 1 298 ? 11.985 -0.668 -8.481 1.00 98.56 298 ASN A N 1
ATOM 2360 C CA . ASN A 1 298 ? 11.297 0.537 -8.024 1.00 98.56 298 ASN A CA 1
ATOM 2361 C C . ASN A 1 298 ? 12.250 1.517 -7.320 1.00 98.56 298 ASN A C 1
ATOM 2363 O O . ASN A 1 298 ? 12.956 1.145 -6.382 1.00 98.56 298 ASN A O 1
ATOM 2367 N N . MET A 1 299 ? 12.233 2.780 -7.748 1.00 97.88 299 MET A N 1
ATOM 2368 C CA . MET A 1 299 ? 12.921 3.893 -7.093 1.00 97.88 299 MET A CA 1
ATOM 2369 C C . MET A 1 299 ? 11.995 4.523 -6.045 1.00 97.88 299 MET A C 1
ATOM 2371 O O . MET A 1 299 ? 11.114 5.322 -6.367 1.00 97.88 299 MET A O 1
ATOM 2375 N N . SER A 1 300 ? 12.203 4.174 -4.776 1.00 95.81 300 SER A N 1
ATOM 2376 C CA . SER A 1 300 ? 11.394 4.651 -3.651 1.00 95.81 300 SER A CA 1
ATOM 2377 C C . SER A 1 300 ? 12.010 5.918 -3.053 1.00 95.81 300 SER A C 1
ATOM 2379 O O . SER A 1 300 ? 12.775 5.853 -2.090 1.00 95.81 300 SER A O 1
ATOM 2381 N N . VAL A 1 301 ? 11.679 7.087 -3.611 1.00 94.81 301 VAL A N 1
ATOM 2382 C CA . VAL A 1 301 ? 12.198 8.398 -3.169 1.00 94.81 301 VAL A CA 1
ATOM 2383 C C . VAL A 1 301 ? 11.103 9.323 -2.624 1.00 94.81 301 VAL A C 1
ATOM 2385 O O . VAL A 1 301 ? 9.912 9.138 -2.865 1.00 94.81 301 VAL A O 1
ATOM 2388 N N . GLY A 1 302 ? 11.514 10.365 -1.895 1.00 92.44 302 GLY A N 1
ATOM 2389 C CA . GLY A 1 302 ? 10.599 11.376 -1.359 1.00 92.44 302 GLY A CA 1
ATOM 2390 C C . GLY A 1 302 ? 9.758 10.858 -0.191 1.00 92.44 302 GLY A C 1
ATOM 2391 O O . GLY A 1 302 ? 10.297 10.312 0.774 1.00 92.44 302 GLY A O 1
ATOM 2392 N N . HIS A 1 303 ? 8.442 11.070 -0.261 1.00 90.25 303 HIS A N 1
ATOM 2393 C CA . HIS A 1 303 ? 7.492 10.665 0.783 1.00 90.25 303 HIS A CA 1
ATOM 2394 C C . HIS A 1 303 ? 7.013 9.211 0.636 1.00 90.25 303 HIS A C 1
ATOM 2396 O O . HIS A 1 303 ? 6.218 8.746 1.457 1.00 90.25 303 HIS A O 1
ATOM 2402 N N . VAL A 1 304 ? 7.464 8.504 -0.406 1.00 91.31 304 VAL A N 1
ATOM 2403 C CA . VAL A 1 304 ? 7.108 7.106 -0.673 1.00 91.31 304 VAL A CA 1
ATOM 2404 C C . VAL A 1 304 ? 7.742 6.196 0.366 1.00 91.31 304 VAL A C 1
ATOM 2406 O O . VAL A 1 304 ? 8.959 6.219 0.563 1.00 91.31 304 VAL A O 1
ATOM 2409 N N . ASP A 1 305 ? 6.916 5.352 0.976 1.00 92.50 305 ASP A N 1
ATOM 2410 C CA . ASP A 1 305 ? 7.371 4.211 1.757 1.00 92.50 305 ASP A CA 1
ATOM 2411 C C . ASP A 1 305 ? 6.971 2.926 1.027 1.00 92.50 305 ASP A C 1
ATOM 2413 O O . ASP A 1 305 ? 5.798 2.559 0.963 1.00 92.50 305 ASP A O 1
ATOM 2417 N N . PHE A 1 306 ? 7.960 2.230 0.471 1.00 94.88 306 PHE A N 1
ATOM 2418 C CA . PHE A 1 306 ? 7.750 0.987 -0.268 1.00 94.88 306 PHE A CA 1
ATOM 2419 C C . PHE A 1 306 ? 7.075 -0.113 0.562 1.00 94.88 306 PHE A C 1
ATOM 2421 O O . PHE A 1 306 ? 6.512 -1.050 0.001 1.00 94.88 306 PHE A O 1
ATOM 2428 N N . ARG A 1 307 ? 7.108 -0.032 1.896 1.00 94.69 307 ARG A N 1
ATOM 2429 C CA . ARG A 1 307 ? 6.391 -0.991 2.741 1.00 94.69 307 ARG A CA 1
ATOM 2430 C C . ARG A 1 307 ? 4.885 -0.835 2.636 1.00 94.69 307 ARG A C 1
ATOM 2432 O O . ARG A 1 307 ? 4.179 -1.806 2.866 1.00 94.69 307 ARG A O 1
ATOM 2439 N N . GLU A 1 308 ? 4.414 0.359 2.293 1.00 94.88 308 GLU A N 1
ATOM 2440 C CA . GLU A 1 308 ? 2.999 0.680 2.127 1.00 94.88 308 GLU A CA 1
ATOM 2441 C C . GLU A 1 308 ? 2.532 0.324 0.713 1.00 94.88 308 GLU A C 1
ATOM 2443 O O . GLU A 1 308 ? 1.544 -0.392 0.562 1.00 94.88 308 GLU A O 1
ATOM 2448 N N . THR A 1 309 ? 3.261 0.788 -0.308 1.00 94.56 309 THR A N 1
ATOM 2449 C CA . THR A 1 309 ? 2.824 0.758 -1.717 1.00 94.56 309 THR A CA 1
ATOM 2450 C C . THR A 1 309 ? 3.839 0.153 -2.682 1.00 94.56 309 THR A C 1
ATOM 2452 O O . THR A 1 309 ? 3.608 0.161 -3.880 1.00 94.56 309 THR A O 1
ATOM 2455 N N . GLY A 1 310 ? 4.955 -0.406 -2.215 1.00 96.19 310 GLY A N 1
ATOM 2456 C CA . GLY A 1 310 ? 5.963 -1.015 -3.090 1.00 96.19 310 GLY A CA 1
ATOM 2457 C C . GLY A 1 310 ? 5.432 -2.209 -3.900 1.00 96.19 310 GLY A C 1
ATOM 2458 O O . GLY A 1 310 ? 4.339 -2.721 -3.626 1.00 96.19 310 GLY A O 1
ATOM 2459 N N . PRO A 1 311 ? 6.204 -2.680 -4.897 1.00 97.94 311 PRO A N 1
ATOM 2460 C CA . PRO A 1 311 ? 5.793 -3.776 -5.766 1.00 97.94 311 PRO A CA 1
ATOM 2461 C C . PRO A 1 311 ? 5.611 -5.062 -4.949 1.00 97.94 311 PRO A C 1
ATOM 2463 O O . PRO A 1 311 ? 6.529 -5.521 -4.269 1.00 97.94 311 PRO A O 1
ATOM 2466 N N . PHE A 1 312 ? 4.394 -5.600 -4.974 1.00 98.06 312 PHE A N 1
ATOM 2467 C CA . PHE A 1 312 ? 3.951 -6.639 -4.052 1.00 98.06 312 PHE A CA 1
ATOM 2468 C C . PHE A 1 312 ? 4.356 -8.040 -4.516 1.00 98.06 312 PHE A C 1
ATOM 2470 O O . PHE A 1 312 ? 4.044 -8.438 -5.633 1.00 98.06 312 PHE A O 1
ATOM 2477 N N . GLY A 1 313 ? 4.974 -8.815 -3.623 1.00 97.12 313 GLY A N 1
ATOM 2478 C CA . GLY A 1 313 ? 5.322 -10.214 -3.870 1.00 97.12 313 GLY A CA 1
ATOM 2479 C C . GLY A 1 313 ? 6.769 -10.445 -4.332 1.00 97.12 313 GLY A C 1
ATOM 2480 O O . GLY A 1 313 ? 7.576 -9.514 -4.382 1.00 97.12 313 GLY A O 1
ATOM 2481 N N . PRO A 1 314 ? 7.130 -11.711 -4.600 1.00 97.50 314 PRO A N 1
ATOM 2482 C CA . PRO A 1 314 ? 8.491 -12.105 -4.952 1.00 97.50 314 PRO A CA 1
ATOM 2483 C C . PRO A 1 314 ? 8.904 -11.664 -6.361 1.00 97.50 314 PRO A C 1
ATOM 2485 O O . PRO A 1 314 ? 8.071 -11.544 -7.252 1.00 97.50 314 PRO A O 1
ATOM 2488 N N . GLY A 1 315 ? 10.211 -11.482 -6.578 1.00 96.25 315 GLY A N 1
ATOM 2489 C CA . GLY A 1 315 ? 10.777 -11.139 -7.894 1.00 96.25 315 GLY A CA 1
ATOM 2490 C C . GLY A 1 315 ? 10.825 -9.639 -8.206 1.00 96.25 315 GLY A C 1
ATOM 2491 O O . GLY A 1 315 ? 11.286 -9.242 -9.277 1.00 96.25 315 GLY A O 1
ATOM 2492 N N . HIS A 1 316 ? 10.400 -8.796 -7.265 1.00 98.50 316 HIS A N 1
ATOM 2493 C CA . HIS A 1 316 ? 10.468 -7.343 -7.378 1.00 98.50 316 HIS A CA 1
ATOM 2494 C C . HIS A 1 316 ? 11.512 -6.760 -6.426 1.00 98.50 316 HIS A C 1
ATOM 2496 O O . HIS A 1 316 ? 11.786 -7.305 -5.358 1.00 98.50 316 HIS A O 1
ATOM 2502 N N . TRP A 1 317 ? 12.091 -5.632 -6.812 1.00 98.75 317 TRP A N 1
ATOM 2503 C CA . TRP A 1 317 ? 13.211 -4.994 -6.140 1.00 98.75 317 TRP A CA 1
ATOM 2504 C C . TRP A 1 317 ? 12.896 -3.534 -5.863 1.00 98.75 317 TRP A C 1
ATOM 2506 O O . TRP A 1 317 ? 12.299 -2.839 -6.685 1.00 98.75 317 TRP A O 1
ATOM 2516 N N . VAL A 1 318 ? 13.331 -3.061 -4.702 1.00 98.69 318 VAL A N 1
ATOM 2517 C CA . VAL A 1 318 ? 13.169 -1.672 -4.279 1.00 98.69 318 VAL A CA 1
ATOM 2518 C C . VAL A 1 318 ? 14.530 -1.093 -3.954 1.00 98.69 318 VAL A C 1
ATOM 2520 O O . VAL A 1 318 ? 15.317 -1.699 -3.227 1.00 98.69 318 VAL A O 1
ATOM 2523 N N . VAL A 1 319 ? 14.771 0.118 -4.441 1.00 98.25 319 VAL A N 1
ATOM 2524 C CA . VAL A 1 319 ? 15.920 0.928 -4.057 1.00 98.25 319 VAL A CA 1
ATOM 2525 C C . VAL A 1 319 ? 15.423 2.162 -3.323 1.00 98.25 319 VAL A C 1
ATOM 2527 O O . VAL A 1 319 ? 14.649 2.955 -3.858 1.00 98.25 319 VAL A O 1
ATOM 2530 N N . GLN A 1 320 ? 15.872 2.314 -2.081 1.00 96.31 320 GLN A N 1
ATOM 2531 C CA . GLN A 1 320 ? 15.527 3.436 -1.219 1.00 96.31 320 GLN A CA 1
ATOM 2532 C C . GLN A 1 320 ? 16.809 4.143 -0.767 1.00 96.31 320 GLN A C 1
ATOM 2534 O O . GLN A 1 320 ? 17.761 3.473 -0.370 1.00 96.31 320 GLN A O 1
ATOM 2539 N N . PRO A 1 321 ? 16.865 5.481 -0.762 1.00 95.19 321 PRO A N 1
ATOM 2540 C CA . PRO A 1 321 ? 18.010 6.192 -0.217 1.00 95.19 321 PRO A CA 1
ATOM 2541 C C . PRO A 1 321 ? 18.148 5.947 1.291 1.00 95.19 321 PRO A C 1
ATOM 2543 O O . PRO A 1 321 ? 17.165 5.861 2.037 1.00 95.19 321 PRO A O 1
ATOM 2546 N N . ASP A 1 322 ? 19.391 5.844 1.745 1.00 93.75 322 ASP A N 1
ATOM 2547 C CA . ASP A 1 322 ? 19.743 5.865 3.158 1.00 93.75 322 ASP A CA 1
ATOM 2548 C C . ASP A 1 322 ? 19.944 7.323 3.592 1.00 93.75 322 ASP A C 1
ATOM 2550 O O . ASP A 1 322 ? 20.970 7.951 3.314 1.00 93.75 322 ASP A O 1
ATOM 2554 N N . ILE A 1 323 ? 18.888 7.916 4.156 1.00 91.25 323 ILE A N 1
ATOM 2555 C CA . ILE A 1 323 ? 18.859 9.309 4.604 1.00 91.25 323 ILE A CA 1
ATOM 2556 C C . ILE A 1 323 ? 17.886 9.470 5.773 1.00 91.25 323 ILE A C 1
ATOM 2558 O O . ILE A 1 323 ? 16.814 8.871 5.799 1.00 91.25 323 ILE A O 1
ATOM 2562 N N . THR A 1 324 ? 18.233 10.330 6.727 1.00 88.00 324 THR A N 1
ATOM 2563 C CA . THR A 1 324 ? 17.487 10.504 7.984 1.00 88.00 324 THR A CA 1
ATOM 2564 C C . THR A 1 324 ? 16.123 11.175 7.822 1.00 88.00 324 THR A C 1
ATOM 2566 O O . THR A 1 324 ? 15.246 10.984 8.659 1.00 88.00 324 THR A O 1
ATOM 2569 N N . CYS A 1 325 ? 15.923 11.967 6.765 1.00 86.50 325 CYS A N 1
ATOM 2570 C CA . CYS A 1 325 ? 14.656 12.655 6.508 1.00 86.50 325 CYS A CA 1
ATOM 2571 C C . CYS A 1 325 ? 13.643 11.821 5.704 1.00 86.50 325 CYS A C 1
ATOM 2573 O O . CYS A 1 325 ? 12.531 12.298 5.472 1.00 86.50 325 CYS A O 1
ATOM 2575 N N . GLY A 1 326 ? 14.031 10.622 5.248 1.00 83.62 326 GLY A N 1
ATOM 2576 C CA . GLY A 1 326 ? 13.253 9.764 4.357 1.00 83.62 326 GLY A CA 1
ATOM 2577 C C . GLY A 1 326 ? 12.748 8.483 5.045 1.00 83.62 326 GLY A C 1
ATOM 2578 O O . GLY A 1 326 ? 13.488 7.903 5.839 1.00 83.62 326 GLY A O 1
ATOM 2579 N N . PRO A 1 327 ? 11.539 7.992 4.719 1.00 86.69 327 PRO A N 1
ATOM 2580 C CA . PRO A 1 327 ? 10.527 8.643 3.884 1.00 86.69 327 PRO A CA 1
ATOM 2581 C C . PRO A 1 327 ? 9.983 9.911 4.559 1.00 86.69 327 PRO A C 1
ATOM 2583 O O . PRO A 1 327 ? 9.703 9.920 5.759 1.00 86.69 327 PRO A O 1
ATOM 2586 N N . CYS A 1 328 ? 9.858 11.003 3.801 1.00 87.44 328 CYS A N 1
ATOM 2587 C CA . CYS A 1 328 ? 9.378 12.267 4.362 1.00 87.44 328 CYS A CA 1
ATOM 2588 C C . CYS A 1 328 ? 7.845 12.278 4.526 1.00 87.44 328 CYS A C 1
ATOM 2590 O O . CYS A 1 328 ? 7.123 11.457 3.961 1.00 87.44 328 CYS A O 1
ATOM 2592 N N . GLY A 1 329 ? 7.331 13.209 5.336 1.00 81.31 329 GLY A N 1
ATOM 2593 C CA . GLY A 1 329 ? 5.885 13.424 5.462 1.00 81.31 329 GLY A CA 1
ATOM 2594 C C . GLY A 1 329 ? 5.297 14.104 4.221 1.00 81.31 329 GLY A C 1
ATOM 2595 O O . GLY A 1 329 ? 5.978 14.913 3.594 1.00 81.31 329 GLY A O 1
ATOM 2596 N N . PHE A 1 330 ? 4.029 13.820 3.910 1.00 78.62 330 PHE A N 1
ATOM 2597 C CA . PHE A 1 330 ? 3.327 14.378 2.744 1.00 78.62 330 PHE A CA 1
ATOM 2598 C C . PHE A 1 330 ? 3.289 15.919 2.732 1.00 78.62 330 PHE A C 1
ATOM 2600 O O . PHE A 1 330 ? 3.423 16.523 1.674 1.00 78.62 330 PHE A O 1
ATOM 2607 N N . ASP A 1 331 ? 3.214 16.557 3.905 1.00 78.19 331 ASP A N 1
ATOM 2608 C CA . ASP A 1 331 ? 3.120 18.022 4.036 1.00 78.19 331 ASP A CA 1
ATOM 2609 C C . ASP A 1 331 ? 4.488 18.731 4.117 1.00 78.19 331 ASP A C 1
ATOM 2611 O O . ASP A 1 331 ? 4.579 19.913 4.460 1.00 78.19 331 ASP A O 1
ATOM 2615 N N . LYS A 1 332 ? 5.595 18.013 3.882 1.00 78.75 332 LYS A N 1
ATOM 2616 C CA . LYS A 1 332 ? 6.950 18.569 4.000 1.00 78.75 332 LYS A CA 1
ATOM 2617 C C . LYS A 1 332 ? 7.454 19.070 2.649 1.00 78.75 332 LYS A C 1
ATOM 2619 O O . LYS A 1 332 ? 7.710 18.285 1.742 1.00 78.75 332 LYS A O 1
ATOM 2624 N N . VAL A 1 333 ? 7.710 20.375 2.555 1.00 82.44 333 VAL A N 1
ATOM 2625 C CA . VAL A 1 333 ? 8.443 20.964 1.424 1.00 82.44 333 VAL A CA 1
ATOM 2626 C C . VAL A 1 333 ? 9.927 20.609 1.549 1.00 82.44 333 VAL A C 1
ATOM 2628 O O . VAL A 1 333 ? 10.557 20.906 2.566 1.00 82.44 333 VAL A O 1
ATOM 2631 N N . CYS A 1 334 ? 10.489 19.950 0.533 1.00 85.88 334 CYS A N 1
ATOM 2632 C CA . CYS A 1 334 ? 11.889 19.531 0.535 1.00 85.88 334 CYS A CA 1
ATOM 2633 C C . CYS A 1 334 ? 12.800 20.627 -0.051 1.00 85.88 334 CYS A C 1
ATOM 2635 O O . CYS A 1 334 ? 12.546 21.079 -1.165 1.00 85.88 334 CYS A O 1
ATOM 2637 N N . PRO A 1 335 ? 13.884 21.032 0.639 1.00 81.44 335 PRO A N 1
ATOM 2638 C CA . PRO A 1 335 ? 14.764 22.088 0.138 1.00 81.44 335 PRO A CA 1
ATOM 2639 C C . PRO A 1 335 ? 15.928 21.593 -0.738 1.00 81.44 335 PRO A C 1
ATOM 2641 O O . PRO A 1 335 ? 16.567 22.410 -1.390 1.00 81.44 335 PRO A O 1
ATOM 2644 N N . HIS A 1 336 ? 16.249 20.290 -0.746 1.00 83.56 336 HIS A N 1
ATOM 2645 C CA . HIS A 1 336 ? 17.491 19.785 -1.362 1.00 83.56 336 HIS A CA 1
ATOM 2646 C C . HIS A 1 336 ? 17.321 18.616 -2.343 1.00 83.56 336 HIS A C 1
ATOM 2648 O O . HIS A 1 336 ? 18.194 18.403 -3.172 1.00 83.56 336 HIS A O 1
ATOM 2654 N N . HIS A 1 337 ? 16.260 17.808 -2.242 1.00 89.44 337 HIS A N 1
ATOM 2655 C CA . HIS A 1 337 ? 16.050 16.590 -3.053 1.00 89.44 337 HIS A CA 1
ATOM 2656 C C . HIS A 1 337 ? 17.213 15.568 -3.078 1.00 89.44 337 HIS A C 1
ATOM 2658 O O . HIS A 1 337 ? 17.162 14.623 -3.858 1.00 89.44 337 HIS A O 1
ATOM 2664 N N . ALA A 1 338 ? 18.197 15.696 -2.177 1.00 92.44 338 ALA A N 1
ATOM 2665 C CA . ALA A 1 338 ? 19.362 14.807 -2.036 1.00 92.44 338 ALA A CA 1
ATOM 2666 C C . ALA A 1 338 ? 19.053 13.297 -2.036 1.00 92.44 338 ALA A C 1
ATOM 2668 O O . ALA A 1 338 ? 19.875 12.495 -2.467 1.00 92.44 338 ALA A O 1
ATOM 2669 N N . CYS A 1 339 ? 17.854 12.895 -1.599 1.00 93.56 339 CYS A N 1
ATOM 2670 C CA . CYS A 1 339 ? 17.405 11.505 -1.655 1.00 93.56 339 CYS A CA 1
ATOM 2671 C C . CYS A 1 339 ? 17.433 10.928 -3.086 1.00 93.56 339 CYS A C 1
ATOM 2673 O O . CYS A 1 339 ? 17.719 9.748 -3.263 1.00 93.56 339 CYS A O 1
ATOM 2675 N N . LYS A 1 340 ? 17.204 11.761 -4.108 1.00 94.50 340 LYS A N 1
ATOM 2676 C CA . LYS A 1 340 ? 17.267 11.374 -5.524 1.00 94.50 340 LYS A CA 1
ATOM 2677 C C . LYS A 1 340 ? 18.710 11.211 -6.014 1.00 94.50 340 LYS A C 1
ATOM 2679 O O . LYS A 1 340 ? 18.962 10.371 -6.868 1.00 94.50 340 LYS A O 1
ATOM 2684 N N . ASP A 1 341 ? 19.639 11.976 -5.441 1.00 93.88 341 ASP A N 1
ATOM 2685 C CA . ASP A 1 341 ? 21.066 12.010 -5.808 1.00 93.88 341 ASP A CA 1
ATOM 2686 C C . ASP A 1 341 ? 21.873 10.861 -5.193 1.00 93.88 341 ASP A C 1
ATOM 2688 O O . ASP A 1 341 ? 22.966 10.537 -5.650 1.00 93.88 341 ASP A O 1
ATOM 2692 N N . HIS A 1 342 ? 21.342 10.235 -4.142 1.00 95.50 342 HIS A N 1
ATOM 2693 C CA . HIS A 1 342 ? 21.957 9.069 -3.510 1.00 95.50 342 HIS A CA 1
ATOM 2694 C C . HIS A 1 342 ? 21.866 7.808 -4.373 1.00 95.50 342 HIS A C 1
ATOM 2696 O O . HIS A 1 342 ? 22.718 6.934 -4.253 1.00 95.50 342 HIS A O 1
ATOM 2702 N N . ILE A 1 343 ? 20.844 7.711 -5.225 1.00 96.88 343 ILE A N 1
ATOM 2703 C CA . ILE A 1 343 ? 20.641 6.579 -6.125 1.00 96.88 343 ILE A CA 1
ATOM 2704 C C . ILE A 1 343 ? 21.490 6.812 -7.378 1.00 96.88 343 ILE A C 1
ATOM 2706 O O . ILE A 1 343 ? 21.226 7.735 -8.146 1.00 96.88 343 ILE A O 1
ATOM 2710 N N . ILE A 1 344 ? 22.514 5.979 -7.573 1.00 97.06 344 ILE A N 1
ATOM 2711 C CA . ILE A 1 344 ? 23.516 6.138 -8.634 1.00 97.06 344 ILE A CA 1
ATOM 2712 C C . ILE A 1 344 ? 23.123 5.295 -9.862 1.00 97.06 344 ILE A C 1
ATOM 2714 O O . ILE A 1 344 ? 23.015 4.074 -9.732 1.00 97.06 344 ILE A O 1
ATOM 2718 N N . PRO A 1 345 ? 22.969 5.879 -11.070 1.00 98.31 345 PRO A N 1
ATOM 2719 C CA . PRO A 1 345 ? 22.486 5.161 -12.257 1.00 98.31 345 PRO A CA 1
ATOM 2720 C C . PRO A 1 345 ? 23.242 3.879 -12.611 1.00 98.31 345 PRO A C 1
ATOM 2722 O O . PRO A 1 345 ? 22.627 2.895 -13.014 1.00 98.31 345 PRO A O 1
ATOM 2725 N N . GLN A 1 346 ? 24.563 3.865 -12.432 1.00 97.81 346 GLN A N 1
ATOM 2726 C CA . GLN A 1 346 ? 25.413 2.707 -12.714 1.00 97.81 346 GLN A CA 1
ATOM 2727 C C . GLN A 1 346 ? 25.110 1.528 -11.777 1.00 97.81 346 GLN A C 1
ATOM 2729 O O . GLN A 1 346 ? 25.057 0.384 -12.224 1.00 97.81 346 GLN A O 1
ATOM 2734 N N . GLU A 1 347 ? 24.865 1.798 -10.491 1.00 98.00 347 GLU A N 1
ATOM 2735 C CA . GLU A 1 347 ? 24.512 0.764 -9.507 1.00 98.00 347 GLU A CA 1
ATOM 2736 C C . GLU A 1 347 ? 23.152 0.142 -9.838 1.00 98.00 347 GLU A C 1
ATOM 2738 O O . GLU A 1 347 ? 22.971 -1.074 -9.747 1.00 98.00 347 GLU A O 1
ATOM 2743 N N . ILE A 1 348 ? 22.207 0.969 -10.292 1.00 98.56 348 ILE A N 1
ATOM 2744 C CA . ILE A 1 348 ? 20.876 0.505 -10.687 1.00 98.56 348 ILE A CA 1
ATOM 2745 C C . ILE A 1 348 ? 20.929 -0.258 -12.013 1.00 98.56 348 ILE A C 1
ATOM 2747 O O . ILE A 1 348 ? 20.249 -1.271 -12.144 1.00 98.56 348 ILE A O 1
ATOM 2751 N N . ALA A 1 349 ? 21.773 0.140 -12.970 1.00 98.50 349 ALA A N 1
ATOM 2752 C CA . ALA A 1 349 ? 21.979 -0.621 -14.202 1.00 98.50 349 ALA A CA 1
ATOM 2753 C C . ALA A 1 349 ? 22.558 -2.016 -13.901 1.00 98.50 349 ALA A C 1
ATOM 2755 O O . ALA A 1 349 ? 22.080 -3.012 -14.442 1.00 98.50 349 ALA A O 1
ATOM 2756 N N . ALA A 1 350 ? 23.513 -2.114 -12.970 1.00 98.38 350 ALA A N 1
ATOM 2757 C CA . ALA A 1 350 ? 24.044 -3.397 -12.510 1.00 98.38 350 ALA A CA 1
ATOM 2758 C C . ALA A 1 350 ? 22.982 -4.254 -11.793 1.00 98.38 350 ALA A C 1
ATOM 2760 O O . ALA A 1 350 ? 22.928 -5.467 -12.000 1.00 98.38 350 ALA A O 1
ATOM 2761 N N . LEU A 1 351 ? 22.094 -3.642 -10.998 1.00 98.75 351 LEU A N 1
ATOM 2762 C CA . LEU A 1 351 ? 20.940 -4.342 -10.426 1.00 98.75 351 LEU A CA 1
ATOM 2763 C C . LEU A 1 351 ? 19.987 -4.837 -11.524 1.00 98.75 351 LEU A C 1
ATOM 2765 O O . LEU A 1 351 ? 19.543 -5.977 -11.466 1.00 98.75 351 LEU A O 1
ATOM 2769 N N . CYS A 1 352 ? 19.717 -4.034 -12.554 1.00 98.69 352 CYS A N 1
ATOM 2770 C CA . CYS A 1 352 ? 18.886 -4.450 -13.687 1.00 98.69 352 CYS A CA 1
ATOM 2771 C C . CYS A 1 352 ? 19.482 -5.670 -14.406 1.00 98.69 352 CYS A C 1
ATOM 2773 O O . CYS A 1 352 ? 18.749 -6.603 -14.719 1.00 98.69 352 CYS A O 1
ATOM 2775 N N . LEU A 1 353 ? 20.806 -5.712 -14.605 1.00 98.44 353 LEU A N 1
ATOM 2776 C CA . LEU A 1 353 ? 21.492 -6.893 -15.146 1.00 98.44 353 LEU A CA 1
ATOM 2777 C C . LEU A 1 353 ? 21.301 -8.125 -14.257 1.00 98.44 353 LEU A C 1
ATOM 2779 O O . LEU A 1 353 ? 21.052 -9.212 -14.774 1.00 98.44 353 LEU A O 1
ATOM 2783 N N . HIS A 1 354 ? 21.384 -7.965 -12.933 1.00 98.12 354 HIS A N 1
ATOM 2784 C CA . HIS A 1 354 ? 21.117 -9.054 -11.997 1.00 98.12 354 HIS A CA 1
ATOM 2785 C C . HIS A 1 354 ? 19.684 -9.586 -12.123 1.00 98.12 354 HIS A C 1
ATOM 2787 O O . HIS A 1 354 ? 19.491 -10.795 -12.236 1.00 98.12 354 HIS A O 1
ATOM 2793 N N . VAL A 1 355 ? 18.691 -8.693 -12.163 1.00 98.25 355 VAL A N 1
ATOM 2794 C CA . VAL A 1 355 ? 17.270 -9.063 -12.277 1.00 98.25 355 VAL A CA 1
ATOM 2795 C C . VAL A 1 355 ? 16.956 -9.728 -13.621 1.00 98.25 355 VAL A C 1
ATOM 2797 O O . VAL A 1 355 ? 16.166 -10.665 -13.665 1.00 98.25 355 VAL A O 1
ATOM 2800 N N . LEU A 1 356 ? 17.624 -9.315 -14.703 1.00 97.75 356 LEU A N 1
ATOM 2801 C CA . LEU A 1 356 ? 17.530 -9.959 -16.020 1.00 97.75 356 LEU A CA 1
ATOM 2802 C C . LEU A 1 356 ? 18.233 -11.331 -16.088 1.00 97.75 356 LEU A C 1
ATOM 2804 O O . LEU A 1 356 ? 18.188 -11.985 -17.128 1.00 97.75 356 LEU A O 1
ATOM 2808 N N . GLY A 1 357 ? 18.912 -11.771 -15.021 1.00 96.31 357 GLY A N 1
ATOM 2809 C CA . GLY A 1 357 ? 19.714 -13.000 -15.018 1.00 96.31 357 GLY A CA 1
ATOM 2810 C C . GLY A 1 357 ? 21.020 -12.890 -15.817 1.00 96.31 357 GLY A C 1
ATOM 2811 O O . GLY A 1 357 ? 21.659 -13.896 -16.110 1.00 96.31 357 GLY A O 1
ATOM 2812 N N . GLU A 1 358 ? 21.431 -11.671 -16.164 1.00 95.12 358 GLU A N 1
ATOM 2813 C CA . GLU A 1 358 ? 22.605 -11.360 -16.987 1.00 95.12 358 GLU A CA 1
ATOM 2814 C C . GLU A 1 358 ? 23.830 -10.959 -16.137 1.00 95.12 358 GLU A C 1
ATOM 2816 O O . GLU A 1 358 ? 24.869 -10.574 -16.684 1.00 95.12 358 GLU A O 1
ATOM 2821 N N . GLY A 1 359 ? 23.721 -11.038 -14.803 1.00 92.94 359 GLY A N 1
ATOM 2822 C CA . GLY A 1 359 ? 24.776 -10.688 -13.851 1.00 92.94 359 GLY A CA 1
ATOM 2823 C C . GLY A 1 359 ? 24.516 -11.164 -12.415 1.00 92.94 359 GLY A C 1
ATOM 2824 O O . GLY A 1 359 ? 23.434 -11.631 -12.057 1.00 92.94 359 GLY A O 1
ATOM 2825 N N . THR A 1 360 ? 25.533 -11.043 -11.561 1.00 95.62 360 THR A N 1
ATOM 2826 C CA . TH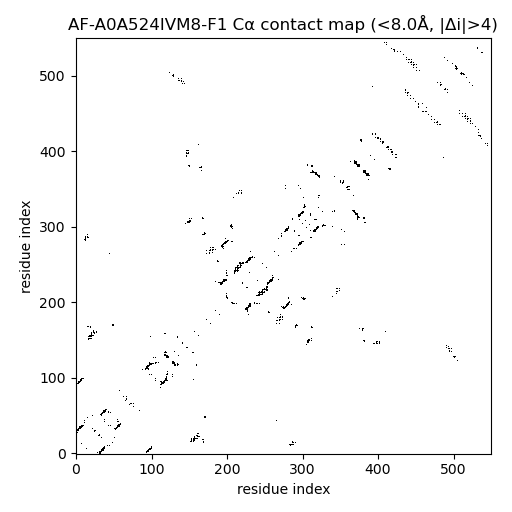R A 1 360 ? 25.419 -11.289 -10.114 1.00 95.62 360 THR A CA 1
ATOM 2827 C C . THR A 1 360 ? 24.886 -10.057 -9.389 1.00 95.62 360 THR A C 1
ATOM 2829 O O . THR A 1 360 ? 25.061 -8.942 -9.876 1.00 95.62 360 THR A O 1
ATOM 2832 N N . LEU A 1 361 ? 24.320 -10.235 -8.190 1.00 96.69 361 LEU A N 1
ATOM 2833 C CA . LEU A 1 361 ? 23.918 -9.112 -7.339 1.00 96.69 361 LEU A CA 1
ATOM 2834 C C . LEU A 1 361 ? 25.130 -8.189 -7.091 1.00 96.69 361 LEU A C 1
ATOM 2836 O O . LEU A 1 361 ? 26.145 -8.667 -6.568 1.00 96.69 361 LEU A O 1
ATOM 2840 N N . PRO A 1 362 ? 25.075 -6.903 -7.483 1.00 96.25 362 PRO A N 1
ATOM 2841 C CA . PRO A 1 362 ? 26.224 -6.022 -7.356 1.00 96.25 362 PRO A CA 1
ATOM 2842 C C . PRO A 1 362 ? 26.433 -5.587 -5.902 1.00 96.25 362 PRO A C 1
ATOM 2844 O O . PRO A 1 362 ? 25.572 -5.745 -5.034 1.00 96.25 362 PRO A O 1
ATOM 2847 N N . LYS A 1 363 ? 27.604 -5.007 -5.638 1.00 95.62 363 LYS A N 1
ATOM 2848 C CA . LYS A 1 363 ? 27.832 -4.239 -4.412 1.00 95.62 363 LYS A CA 1
ATOM 2849 C C . LYS A 1 363 ? 27.296 -2.828 -4.617 1.00 95.62 363 LYS A C 1
ATOM 2851 O O . LYS A 1 363 ? 27.497 -2.249 -5.680 1.00 95.62 363 LYS A O 1
ATOM 2856 N N . PHE A 1 364 ? 26.664 -2.290 -3.585 1.00 97.00 364 PHE A N 1
ATOM 2857 C CA . PHE A 1 364 ? 26.062 -0.964 -3.603 1.00 97.00 364 PHE A CA 1
ATOM 2858 C C . PHE A 1 364 ? 26.821 -0.017 -2.678 1.00 97.00 364 PHE A C 1
ATOM 2860 O O . PHE A 1 364 ? 27.433 -0.449 -1.694 1.00 97.00 364 PHE A O 1
ATOM 2867 N N . SER A 1 365 ? 26.769 1.275 -2.981 1.00 94.88 365 SER A N 1
ATOM 2868 C CA . SER A 1 365 ? 27.223 2.320 -2.075 1.00 94.88 365 SER A CA 1
ATOM 2869 C C . SER A 1 365 ? 26.424 2.310 -0.769 1.00 94.88 365 SER A C 1
ATOM 2871 O O . SER A 1 365 ? 25.256 1.928 -0.717 1.00 94.88 365 SER A O 1
ATOM 2873 N N . SER A 1 366 ? 27.029 2.819 0.306 1.00 94.56 366 SER A N 1
ATOM 2874 C CA . SER A 1 366 ? 26.362 2.966 1.606 1.00 94.56 366 SER A CA 1
ATOM 2875 C C . SER A 1 366 ? 25.286 4.062 1.630 1.00 94.56 366 SER A C 1
ATOM 2877 O O . SER A 1 366 ? 24.799 4.407 2.698 1.00 94.56 366 SER A O 1
ATOM 2879 N N . LYS A 1 367 ? 24.967 4.678 0.482 1.00 95.25 367 LYS A N 1
ATOM 2880 C CA . LYS A 1 367 ? 23.978 5.761 0.366 1.00 95.25 367 LYS A CA 1
ATOM 2881 C C . LYS A 1 367 ? 22.575 5.254 0.053 1.00 95.25 367 LYS A C 1
ATOM 2883 O O . LYS A 1 367 ? 21.635 6.051 0.060 1.00 95.25 367 LYS A O 1
ATOM 2888 N N . ILE A 1 368 ? 22.433 3.965 -0.242 1.00 96.88 368 ILE A N 1
ATOM 2889 C CA . ILE A 1 368 ? 21.164 3.332 -0.582 1.00 96.88 368 ILE A CA 1
ATOM 2890 C C . ILE A 1 368 ? 20.973 2.035 0.193 1.00 96.88 368 ILE A C 1
ATOM 2892 O O . ILE A 1 368 ? 21.913 1.396 0.663 1.00 96.88 368 ILE A O 1
ATOM 2896 N N . ARG A 1 369 ? 19.711 1.644 0.289 1.00 97.12 369 ARG A N 1
ATOM 2897 C CA . ARG A 1 369 ? 19.245 0.356 0.775 1.00 97.12 369 ARG A CA 1
ATOM 2898 C C . ARG A 1 369 ? 18.517 -0.327 -0.367 1.00 97.12 369 ARG A C 1
ATOM 2900 O O . ARG A 1 369 ? 17.710 0.299 -1.057 1.00 97.12 369 ARG A O 1
ATOM 2907 N N . VAL A 1 370 ? 18.817 -1.602 -0.562 1.00 98.44 370 VAL A N 1
ATOM 2908 C CA . VAL A 1 370 ? 18.234 -2.418 -1.628 1.00 98.44 370 VAL A CA 1
ATOM 2909 C C . VAL A 1 370 ? 17.465 -3.554 -0.988 1.00 98.44 370 VAL A C 1
ATOM 2911 O O . VAL A 1 370 ? 18.015 -4.288 -0.164 1.00 98.44 370 VAL A O 1
ATOM 2914 N N . TYR A 1 371 ? 16.204 -3.696 -1.375 1.00 98.50 371 TYR A N 1
ATOM 2915 C CA . TYR A 1 371 ? 15.300 -4.711 -0.860 1.00 98.50 371 TYR A CA 1
ATOM 2916 C C . TYR A 1 371 ? 14.780 -5.588 -1.989 1.00 98.50 371 TYR A C 1
ATOM 2918 O O . TYR A 1 371 ? 14.589 -5.124 -3.111 1.00 98.50 371 TYR A O 1
ATOM 2926 N N . GLU A 1 372 ? 14.500 -6.839 -1.656 1.00 98.50 372 GLU A N 1
ATOM 2927 C CA . GLU A 1 372 ? 13.819 -7.790 -2.527 1.00 98.50 372 GLU A CA 1
ATOM 2928 C C . GLU A 1 372 ? 12.468 -8.155 -1.907 1.00 98.50 372 GLU A C 1
ATOM 2930 O O . GLU A 1 372 ? 12.387 -8.459 -0.712 1.00 98.50 372 GLU A O 1
ATOM 2935 N N . GLY A 1 373 ? 11.411 -8.110 -2.713 1.00 98.19 373 GLY A N 1
ATOM 2936 C CA . GLY A 1 373 ? 10.082 -8.570 -2.338 1.00 98.19 373 GLY A CA 1
ATOM 2937 C C . GLY A 1 373 ? 10.067 -10.079 -2.100 1.00 98.19 373 GLY A C 1
ATOM 2938 O O . GLY A 1 373 ? 10.749 -10.849 -2.774 1.00 98.19 373 GLY A O 1
ATOM 2939 N N . THR A 1 374 ? 9.309 -10.519 -1.104 1.00 97.38 374 THR A N 1
ATOM 2940 C CA . THR A 1 374 ? 9.128 -11.931 -0.759 1.00 97.38 374 THR A CA 1
ATOM 2941 C C . THR A 1 374 ? 7.816 -12.128 -0.001 1.00 97.38 374 THR A C 1
ATOM 2943 O O . THR A 1 374 ? 7.005 -11.210 0.120 1.00 97.38 374 THR A O 1
ATOM 2946 N N . ILE A 1 375 ? 7.597 -13.338 0.500 1.00 97.62 375 ILE A N 1
ATOM 2947 C CA . ILE A 1 375 ? 6.422 -13.727 1.273 1.00 97.62 375 ILE A CA 1
ATOM 2948 C C . ILE A 1 375 ? 6.900 -14.193 2.642 1.00 97.62 375 ILE A C 1
ATOM 2950 O O . ILE A 1 375 ? 7.846 -14.978 2.756 1.00 97.62 375 ILE A O 1
ATOM 2954 N N . ASP A 1 376 ? 6.255 -13.707 3.695 1.00 96.19 376 ASP A N 1
ATOM 2955 C CA . ASP A 1 376 ? 6.584 -14.109 5.051 1.00 96.19 376 ASP A CA 1
ATOM 2956 C C . ASP A 1 376 ? 5.891 -15.418 5.478 1.00 96.19 376 ASP A C 1
ATOM 295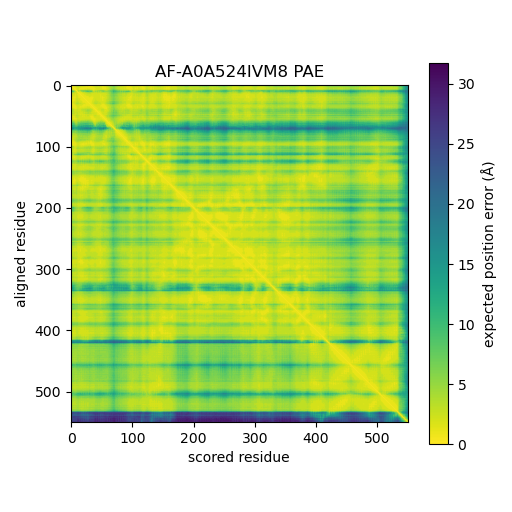8 O O . ASP A 1 376 ? 5.096 -16.034 4.762 1.00 96.19 376 ASP A O 1
ATOM 2962 N N . LYS A 1 377 ? 6.210 -15.884 6.690 1.00 96.06 377 LYS A N 1
ATOM 2963 C CA . LYS A 1 377 ? 5.687 -17.155 7.210 1.00 96.06 377 LYS A CA 1
ATOM 2964 C C . LYS A 1 377 ? 4.183 -17.133 7.498 1.00 96.06 377 LYS A C 1
ATOM 2966 O O . LYS A 1 377 ? 3.593 -18.211 7.577 1.00 96.06 377 LYS A O 1
ATOM 2971 N N . ASP A 1 378 ? 3.568 -15.961 7.641 1.00 96.62 378 ASP A N 1
ATOM 2972 C CA . ASP A 1 378 ? 2.114 -15.810 7.769 1.00 96.62 378 ASP A CA 1
ATOM 2973 C C . ASP A 1 378 ? 1.426 -15.559 6.428 1.00 96.62 378 ASP A C 1
ATOM 2975 O O . ASP A 1 378 ? 0.234 -15.266 6.420 1.00 96.62 378 ASP A O 1
ATOM 2979 N N . GLN A 1 379 ? 2.143 -15.741 5.314 1.00 97.06 379 GLN A N 1
ATOM 2980 C CA . GLN A 1 379 ? 1.606 -15.611 3.961 1.00 97.06 379 GLN A CA 1
ATOM 2981 C C . GLN A 1 379 ? 1.228 -14.173 3.577 1.00 97.06 379 GLN A C 1
ATOM 2983 O O . GLN A 1 379 ? 0.316 -13.966 2.777 1.00 97.06 379 GLN A O 1
ATOM 2988 N N . LEU A 1 380 ? 1.947 -13.194 4.130 1.00 97.69 380 LEU A N 1
ATOM 2989 C CA . LEU A 1 380 ? 1.827 -11.781 3.768 1.00 97.69 380 LEU A CA 1
ATOM 2990 C C . LEU A 1 380 ? 3.035 -11.336 2.938 1.00 97.69 380 LEU A C 1
ATOM 2992 O O . LEU A 1 380 ? 4.133 -11.888 3.078 1.00 97.69 380 LEU A O 1
ATOM 2996 N N . GLY A 1 381 ? 2.837 -10.349 2.069 1.00 97.31 381 GLY A N 1
ATOM 2997 C CA . GLY A 1 381 ? 3.922 -9.758 1.294 1.00 97.31 381 GLY A CA 1
ATOM 2998 C C . GLY A 1 381 ? 4.889 -8.995 2.196 1.00 97.31 381 GLY A C 1
ATOM 2999 O O . GLY A 1 381 ? 4.499 -8.261 3.103 1.00 97.31 381 GLY A O 1
ATOM 3000 N N . THR A 1 382 ? 6.187 -9.161 1.961 1.00 96.81 382 THR A N 1
ATOM 3001 C CA . THR A 1 382 ? 7.218 -8.466 2.733 1.00 96.81 382 THR A CA 1
ATOM 3002 C C . THR A 1 382 ? 8.452 -8.169 1.889 1.00 96.81 382 THR A C 1
ATOM 3004 O O . THR A 1 382 ? 8.530 -8.546 0.724 1.00 96.81 382 THR A O 1
ATOM 3007 N N . PHE A 1 383 ? 9.428 -7.489 2.484 1.00 97.12 383 PHE A N 1
ATOM 3008 C CA . PHE A 1 383 ? 10.670 -7.101 1.830 1.00 97.12 383 PHE A CA 1
ATOM 3009 C C . PHE A 1 383 ? 11.868 -7.497 2.690 1.00 97.12 383 PHE A C 1
ATOM 3011 O O . PHE A 1 383 ? 11.898 -7.226 3.892 1.00 97.12 383 PHE A O 1
ATOM 3018 N N . VAL A 1 384 ? 12.874 -8.107 2.068 1.00 96.25 384 VAL A N 1
ATOM 3019 C CA . VAL A 1 384 ? 14.136 -8.488 2.712 1.00 96.25 384 VAL A CA 1
ATOM 3020 C C . VAL A 1 384 ? 15.233 -7.538 2.263 1.00 96.25 384 VAL A C 1
ATOM 3022 O O . VAL A 1 384 ? 15.451 -7.350 1.069 1.00 96.25 384 VAL A O 1
ATOM 3025 N N . LEU A 1 385 ? 15.948 -6.957 3.227 1.00 97.31 385 LEU A N 1
ATOM 3026 C CA . LEU A 1 385 ? 17.121 -6.130 2.965 1.00 97.31 385 LEU A CA 1
ATOM 3027 C C . LEU A 1 385 ? 18.242 -6.994 2.365 1.00 97.31 385 LEU A C 1
ATOM 3029 O O . LEU A 1 385 ? 18.691 -7.962 2.980 1.00 97.31 385 LEU A O 1
ATOM 3033 N N . ARG A 1 386 ? 18.696 -6.639 1.162 1.00 97.69 386 ARG A N 1
ATOM 3034 C CA . ARG A 1 386 ? 19.809 -7.288 0.450 1.00 97.69 386 ARG A CA 1
ATOM 3035 C C . ARG A 1 386 ? 21.101 -6.479 0.516 1.00 97.69 386 ARG A C 1
ATOM 3037 O O . ARG A 1 386 ? 22.179 -7.061 0.447 1.00 97.69 386 ARG A O 1
ATOM 3044 N N . SER A 1 387 ? 21.007 -5.158 0.667 1.00 97.50 387 SER A N 1
ATOM 3045 C CA . SER A 1 387 ? 22.163 -4.277 0.850 1.00 97.50 387 SER A CA 1
ATOM 3046 C C . SER A 1 387 ? 21.794 -3.007 1.615 1.00 97.50 387 SER A C 1
ATOM 3048 O O . SER A 1 387 ? 20.662 -2.542 1.507 1.00 97.50 387 SER A O 1
ATOM 3050 N N . GLY A 1 388 ? 22.752 -2.444 2.355 1.00 95.12 388 GLY A N 1
ATOM 3051 C CA . GLY A 1 388 ? 22.562 -1.296 3.246 1.00 95.12 388 GLY A CA 1
ATOM 3052 C C . GLY A 1 388 ? 22.286 -1.704 4.698 1.00 95.12 388 GLY A C 1
ATOM 3053 O O . GLY A 1 388 ? 22.491 -2.857 5.079 1.00 95.12 388 GLY A O 1
ATOM 3054 N N . HIS A 1 389 ? 21.835 -0.753 5.516 1.00 92.44 389 HIS A N 1
ATOM 3055 C CA . HIS A 1 389 ? 21.514 -0.966 6.929 1.00 92.44 389 HIS A CA 1
ATOM 3056 C C . HIS A 1 389 ? 20.211 -0.252 7.296 1.00 92.44 389 HIS A C 1
ATOM 3058 O O . HIS A 1 389 ? 19.968 0.866 6.857 1.00 92.44 389 HIS A O 1
ATOM 3064 N N . GLU A 1 390 ? 19.369 -0.886 8.110 1.00 91.19 390 GLU A N 1
ATOM 3065 C CA . GLU A 1 390 ? 18.194 -0.236 8.689 1.00 91.19 390 GLU A CA 1
ATOM 3066 C C . GLU A 1 390 ? 18.417 0.074 10.168 1.00 91.19 390 GLU A C 1
ATOM 3068 O O . GLU A 1 390 ? 18.922 -0.798 10.874 1.00 91.19 390 GLU A O 1
ATOM 3073 N N . PRO A 1 391 ? 17.972 1.245 10.667 1.00 90.75 391 PRO A N 1
ATOM 3074 C CA . PRO A 1 391 ? 18.145 1.603 12.070 1.00 90.75 391 PRO A CA 1
ATOM 3075 C C . PRO A 1 391 ? 17.579 0.541 13.019 1.00 90.75 391 PRO A C 1
ATOM 3077 O O . PRO A 1 391 ? 16.394 0.202 12.936 1.00 90.75 391 PRO A O 1
ATOM 3080 N N . ASP A 1 392 ? 18.396 0.090 13.975 1.00 90.50 392 ASP A N 1
ATOM 3081 C CA . ASP A 1 392 ? 18.067 -1.000 14.906 1.00 90.50 392 ASP A CA 1
ATOM 3082 C C . ASP A 1 392 ? 16.716 -0.814 15.610 1.00 90.50 392 ASP A C 1
ATOM 3084 O O . ASP A 1 392 ? 15.925 -1.753 15.705 1.00 90.50 392 ASP A O 1
ATOM 3088 N N . LEU A 1 393 ? 16.408 0.411 16.054 1.00 92.31 393 LEU A N 1
ATOM 3089 C CA . LEU A 1 393 ? 15.127 0.731 16.694 1.00 92.31 393 LEU A CA 1
ATOM 3090 C C . LEU A 1 393 ? 13.937 0.476 15.762 1.00 92.31 393 LEU A C 1
ATOM 3092 O O . LEU A 1 393 ? 12.980 -0.190 16.153 1.00 92.31 393 LEU A O 1
ATOM 3096 N N . SER A 1 394 ? 13.993 0.971 14.525 1.00 91.12 394 SER A N 1
ATOM 3097 C CA . SER A 1 394 ? 12.898 0.801 13.562 1.00 91.12 394 SER A CA 1
ATOM 3098 C C . SER A 1 394 ? 12.738 -0.661 13.160 1.00 91.12 394 SER A C 1
ATOM 3100 O O . SER A 1 394 ? 11.614 -1.150 13.054 1.00 91.12 394 SER A O 1
ATOM 3102 N N . THR A 1 395 ? 13.845 -1.380 12.975 1.00 92.50 395 THR A N 1
ATOM 3103 C CA . THR A 1 395 ? 13.843 -2.812 12.656 1.00 92.50 395 THR A CA 1
ATOM 3104 C C . THR A 1 395 ? 13.207 -3.625 13.780 1.00 92.50 395 THR A C 1
ATOM 3106 O O . THR A 1 395 ? 12.282 -4.403 13.531 1.00 92.50 395 THR A O 1
ATOM 3109 N N . TRP A 1 396 ? 13.638 -3.395 15.023 1.00 94.12 396 TRP A N 1
ATOM 3110 C CA . TRP A 1 396 ? 13.145 -4.116 16.193 1.00 94.12 396 TRP A CA 1
ATOM 3111 C C . TRP A 1 396 ? 11.656 -3.844 16.442 1.00 94.12 396 TRP A C 1
ATOM 3113 O O . TRP A 1 396 ? 10.857 -4.781 16.501 1.00 94.12 396 TRP A O 1
ATOM 3123 N N . TYR A 1 397 ? 11.252 -2.569 16.518 1.00 95.12 397 TYR A N 1
ATOM 3124 C CA . TYR A 1 397 ? 9.853 -2.215 16.781 1.00 95.12 397 TYR A CA 1
ATOM 3125 C C . TYR A 1 397 ? 8.938 -2.528 15.602 1.00 95.12 397 TYR A C 1
ATOM 3127 O O . TYR A 1 397 ? 7.795 -2.911 15.824 1.00 95.12 397 TYR A O 1
ATOM 3135 N N . GLY A 1 398 ? 9.421 -2.426 14.363 1.00 94.75 398 GLY A N 1
ATOM 3136 C CA . GLY A 1 398 ? 8.658 -2.849 13.193 1.00 94.75 398 GLY A CA 1
ATOM 3137 C C . GLY A 1 398 ? 8.316 -4.338 13.254 1.00 94.75 398 GLY A C 1
ATOM 3138 O O . GLY A 1 398 ? 7.161 -4.708 13.064 1.00 94.75 398 GLY A O 1
ATOM 3139 N N . ALA A 1 399 ? 9.283 -5.196 13.598 1.00 93.75 399 ALA A N 1
ATOM 3140 C CA . ALA A 1 399 ? 9.038 -6.627 13.782 1.00 93.75 399 ALA A CA 1
ATOM 3141 C C . ALA A 1 399 ? 8.083 -6.912 14.957 1.00 93.75 399 ALA A C 1
ATOM 3143 O O . ALA A 1 399 ? 7.163 -7.724 14.819 1.00 93.75 399 ALA A O 1
ATOM 3144 N N . TYR A 1 400 ? 8.262 -6.217 16.087 1.00 94.44 400 TYR A N 1
ATOM 3145 C CA . TYR A 1 400 ? 7.376 -6.326 17.248 1.00 94.44 400 TYR A CA 1
ATOM 3146 C C . TYR A 1 400 ? 5.930 -5.938 16.902 1.00 94.44 400 TYR A C 1
ATOM 3148 O O . TYR A 1 400 ? 5.021 -6.748 17.083 1.00 94.44 400 TYR A O 1
ATOM 3156 N N . TRP A 1 401 ? 5.711 -4.740 16.347 1.00 95.44 401 TRP A N 1
ATOM 3157 C CA . TRP A 1 401 ? 4.374 -4.229 16.034 1.00 95.44 401 TRP A CA 1
ATOM 3158 C C . TRP A 1 401 ? 3.687 -5.005 14.928 1.00 95.44 401 TRP A C 1
ATOM 3160 O O . TRP A 1 401 ? 2.493 -5.272 15.034 1.00 95.44 401 TRP A O 1
ATOM 3170 N N . ARG A 1 402 ? 4.425 -5.429 13.900 1.00 95.25 402 ARG A N 1
ATOM 3171 C CA . ARG A 1 402 ? 3.891 -6.320 12.868 1.00 95.25 402 ARG A CA 1
ATOM 3172 C C . ARG A 1 402 ? 3.267 -7.552 13.505 1.00 95.25 402 ARG A C 1
ATOM 3174 O O . ARG A 1 402 ? 2.123 -7.894 13.225 1.00 95.25 402 ARG A O 1
ATOM 3181 N N . ARG A 1 403 ? 4.013 -8.235 14.375 1.00 94.50 403 ARG A N 1
ATOM 3182 C CA . ARG A 1 403 ? 3.508 -9.428 15.054 1.00 94.50 403 ARG A CA 1
ATOM 3183 C C . ARG A 1 403 ? 2.342 -9.091 15.980 1.00 94.50 403 ARG A C 1
ATOM 3185 O O . ARG A 1 403 ? 1.321 -9.766 15.913 1.00 94.50 403 ARG A O 1
ATOM 3192 N N . TYR A 1 404 ? 2.488 -8.051 16.798 1.00 94.25 404 TYR A N 1
ATOM 3193 C CA . TYR A 1 404 ? 1.466 -7.610 17.743 1.00 94.25 404 TYR A CA 1
ATOM 3194 C C . TYR A 1 404 ? 0.120 -7.372 17.052 1.00 94.25 404 TYR A C 1
ATOM 3196 O O . TYR A 1 404 ? -0.887 -7.940 17.465 1.00 94.25 404 TYR A O 1
ATOM 3204 N N . TRP A 1 405 ? 0.101 -6.575 15.979 1.00 95.75 405 TRP A N 1
ATOM 3205 C CA . TRP A 1 405 ? -1.128 -6.235 15.264 1.00 95.75 405 TRP A CA 1
ATOM 3206 C C . TRP A 1 405 ? -1.712 -7.430 14.520 1.00 95.75 405 TRP A C 1
ATOM 3208 O O . TRP A 1 405 ? -2.921 -7.634 14.568 1.00 95.75 405 TRP A O 1
ATOM 3218 N N . TYR A 1 406 ? -0.870 -8.272 13.913 1.00 96.31 406 TYR A N 1
ATOM 3219 C CA . TYR A 1 406 ? -1.343 -9.507 13.294 1.00 96.31 406 TYR A CA 1
ATOM 3220 C C . TYR A 1 406 ? -2.050 -10.411 14.308 1.00 96.31 406 TYR A C 1
ATOM 3222 O O . TYR A 1 406 ? -3.189 -10.816 14.077 1.00 96.31 406 TYR A O 1
ATOM 3230 N N . GLU A 1 407 ? -1.419 -10.689 15.450 1.00 94.69 407 GLU A N 1
ATOM 3231 C CA . GLU A 1 407 ? -2.006 -11.541 16.490 1.00 94.69 407 GLU A CA 1
ATOM 3232 C C . GLU A 1 407 ? -3.261 -10.904 17.093 1.00 94.69 407 GLU A C 1
ATOM 3234 O O . GLU A 1 407 ? -4.291 -11.570 17.213 1.00 94.69 407 GLU A O 1
ATOM 3239 N N . MET A 1 408 ? -3.211 -9.600 17.385 1.00 91.00 408 MET A N 1
ATOM 3240 C CA . MET A 1 408 ? -4.338 -8.851 17.939 1.00 91.00 408 MET A CA 1
ATOM 3241 C C . MET A 1 408 ? -5.555 -8.850 17.006 1.00 91.00 408 MET A C 1
ATOM 3243 O O . MET A 1 408 ? -6.683 -9.012 17.466 1.00 91.00 408 MET A O 1
ATOM 3247 N N . PHE A 1 409 ? -5.365 -8.628 15.707 1.00 94.94 409 PHE A N 1
ATOM 3248 C CA . PHE A 1 409 ? -6.486 -8.442 14.785 1.00 94.94 409 PHE A CA 1
ATOM 3249 C C . PHE A 1 409 ? -7.012 -9.751 14.209 1.00 94.94 409 PHE A C 1
ATOM 3251 O O . PHE A 1 409 ? -8.185 -9.829 13.856 1.00 94.94 409 PHE A O 1
ATOM 3258 N N . THR A 1 410 ? -6.176 -10.788 14.121 1.00 93.38 410 THR A N 1
ATOM 3259 C CA . THR A 1 410 ? -6.598 -12.098 13.601 1.00 93.38 410 THR A CA 1
ATOM 3260 C C . THR A 1 410 ? -7.006 -13.083 14.693 1.00 93.38 410 THR A C 1
ATOM 3262 O O . THR A 1 410 ? -7.672 -14.075 14.396 1.00 93.38 410 THR A O 1
ATOM 3265 N N . GLY A 1 411 ? -6.562 -12.877 15.938 1.00 91.75 411 GLY A N 1
ATOM 3266 C CA . GLY A 1 411 ? -6.690 -13.865 17.013 1.00 91.75 411 GLY A CA 1
ATOM 3267 C C . GLY A 1 411 ? -5.900 -15.161 16.760 1.00 91.75 411 GLY A C 1
ATOM 3268 O O . GLY A 1 411 ? -6.154 -16.176 17.422 1.00 91.75 411 GLY A O 1
ATOM 3269 N N . ARG A 1 412 ? -4.974 -15.154 15.787 1.00 91.50 412 ARG A N 1
ATOM 3270 C CA . ARG A 1 412 ? -4.087 -16.268 15.422 1.00 91.50 412 ARG A CA 1
ATOM 3271 C C . ARG A 1 412 ? -2.656 -15.950 15.832 1.00 91.50 412 ARG A C 1
ATOM 3273 O O . ARG A 1 412 ? -2.229 -14.807 15.759 1.00 91.50 412 ARG A O 1
ATOM 3280 N N . TYR A 1 413 ? -1.896 -16.977 16.200 1.00 91.62 413 TYR A N 1
ATOM 3281 C CA . TYR A 1 413 ? -0.463 -16.822 16.440 1.00 91.62 413 TYR A CA 1
ATOM 3282 C C . TYR A 1 413 ? 0.287 -16.526 15.145 1.00 91.62 413 TYR A C 1
ATOM 3284 O O . TYR A 1 413 ? 0.074 -17.198 14.135 1.00 91.62 413 TYR A O 1
ATOM 3292 N N . SER A 1 414 ? 1.196 -15.555 15.209 1.00 93.56 414 SER A N 1
ATOM 3293 C CA . SER A 1 414 ? 2.126 -15.254 14.127 1.00 93.56 414 SER A CA 1
ATOM 3294 C C . SER A 1 414 ? 3.188 -16.347 14.040 1.00 93.56 414 SER A C 1
ATOM 3296 O O . SER A 1 414 ? 3.830 -16.697 15.034 1.00 93.56 414 SER A O 1
ATOM 3298 N N . LYS A 1 415 ? 3.430 -16.849 12.831 1.00 93.69 415 LYS A N 1
ATOM 3299 C CA . LYS A 1 415 ? 4.525 -17.771 12.500 1.00 93.69 415 LYS A CA 1
ATOM 3300 C C . LYS A 1 415 ? 5.868 -17.047 12.366 1.00 93.69 415 LYS A C 1
ATOM 3302 O O . LYS A 1 415 ? 6.909 -17.698 12.244 1.00 93.69 415 LYS A O 1
ATOM 3307 N N . ILE A 1 416 ? 5.870 -15.713 12.399 1.00 90.94 416 ILE A N 1
ATOM 3308 C CA . ILE A 1 416 ? 7.084 -14.904 12.544 1.00 90.94 416 ILE A CA 1
ATOM 3309 C C . ILE A 1 416 ? 7.510 -14.842 14.017 1.00 90.94 416 ILE A C 1
ATOM 3311 O O . ILE A 1 416 ? 6.704 -14.584 14.918 1.00 90.94 416 ILE A O 1
ATOM 3315 N N . SER A 1 417 ? 8.799 -15.066 14.263 1.00 81.56 417 SER A N 1
ATOM 3316 C CA . SER A 1 417 ? 9.421 -14.985 15.587 1.00 81.56 417 SER A CA 1
ATOM 3317 C C . SER A 1 417 ? 9.423 -13.557 16.142 1.00 81.56 417 SER A C 1
ATOM 3319 O O . SER A 1 417 ? 9.627 -12.600 15.398 1.00 81.56 417 SER A O 1
ATOM 3321 N N . VAL A 1 418 ? 9.244 -13.417 17.462 1.00 72.81 418 VAL A N 1
ATOM 3322 C CA . VAL A 1 418 ? 9.509 -12.151 18.170 1.00 72.81 418 VAL A CA 1
ATOM 3323 C C . VAL A 1 418 ? 11.007 -11.839 18.060 1.00 72.81 418 VAL A C 1
ATOM 3325 O O . VAL A 1 418 ? 11.809 -12.781 18.083 1.00 72.81 418 VAL A O 1
ATOM 3328 N N . PRO A 1 419 ? 11.413 -10.561 17.995 1.00 77.44 419 PRO A N 1
ATOM 3329 C CA . PRO A 1 419 ? 12.777 -10.184 18.352 1.00 77.44 419 PRO A CA 1
ATOM 3330 C C . PRO A 1 419 ? 13.187 -10.823 19.694 1.00 77.44 419 PRO A C 1
ATOM 3332 O O . PRO A 1 419 ? 12.465 -10.720 20.680 1.00 77.44 419 PRO A O 1
ATOM 3335 N N . THR A 1 420 ? 14.322 -11.523 19.735 1.00 67.19 420 THR A N 1
ATOM 3336 C CA . THR A 1 420 ? 14.729 -12.381 20.873 1.00 67.19 420 THR A CA 1
ATOM 3337 C C . THR A 1 420 ? 15.340 -11.629 22.058 1.00 67.19 420 THR A C 1
ATOM 3339 O O . THR A 1 420 ? 15.671 -12.243 23.072 1.00 67.19 420 THR A O 1
ATOM 3342 N N . ASN A 1 421 ? 15.533 -10.320 21.910 1.00 75.00 421 ASN A N 1
ATOM 3343 C CA . ASN A 1 421 ? 16.162 -9.444 22.889 1.00 75.00 421 ASN A CA 1
ATOM 3344 C C . ASN A 1 421 ? 15.175 -8.351 23.299 1.00 75.00 421 ASN A C 1
ATOM 3346 O O . ASN A 1 421 ? 14.305 -7.977 22.510 1.00 75.00 421 ASN A O 1
ATOM 3350 N N . VAL A 1 422 ? 15.384 -7.774 24.485 1.00 84.44 422 VAL A N 1
ATOM 3351 C CA . VAL A 1 422 ? 14.749 -6.508 24.882 1.00 84.44 422 VAL A CA 1
ATOM 3352 C C . VAL A 1 422 ? 14.962 -5.417 23.816 1.00 84.44 422 VAL A C 1
ATOM 3354 O O . VAL A 1 422 ? 15.947 -5.482 23.071 1.00 84.44 422 VAL A O 1
ATOM 3357 N N . PRO A 1 423 ? 14.062 -4.420 23.715 1.00 91.62 423 PRO A N 1
ATOM 3358 C CA . PRO A 1 423 ? 14.209 -3.340 22.746 1.00 91.62 423 PRO A CA 1
ATOM 3359 C C . PRO A 1 423 ? 15.545 -2.596 22.912 1.00 91.62 423 PRO A C 1
ATOM 3361 O O . PRO A 1 423 ? 16.009 -2.441 24.046 1.00 91.62 423 PRO A O 1
ATOM 3364 N N . PRO A 1 424 ? 16.142 -2.061 21.826 1.00 92.12 424 PRO A N 1
ATOM 3365 C CA . PRO A 1 424 ? 17.418 -1.341 21.901 1.00 92.12 424 PRO A CA 1
ATOM 3366 C C . PRO A 1 424 ? 17.405 -0.141 22.863 1.00 92.12 424 PRO A C 1
ATOM 3368 O O . PRO A 1 424 ? 18.433 0.201 23.438 1.00 92.12 424 PRO A O 1
ATOM 3371 N N . ASN A 1 425 ? 16.241 0.475 23.085 1.00 94.06 425 ASN A N 1
ATOM 3372 C CA . ASN A 1 425 ? 16.024 1.559 24.048 1.00 94.06 425 ASN A CA 1
ATOM 3373 C C . ASN A 1 425 ? 15.314 1.089 25.335 1.00 94.06 425 ASN A C 1
ATOM 3375 O O . ASN A 1 425 ? 14.485 1.806 25.889 1.00 94.06 425 ASN A O 1
ATOM 3379 N N . HIS A 1 426 ? 15.607 -0.120 25.825 1.00 93.50 426 HIS A N 1
ATOM 3380 C CA . HIS A 1 426 ? 14.964 -0.702 27.016 1.00 93.50 426 HIS A CA 1
ATOM 3381 C C . HIS A 1 426 ? 14.938 0.229 28.240 1.00 93.50 426 HIS A C 1
ATOM 3383 O O . HIS A 1 426 ? 13.898 0.348 28.887 1.00 93.50 426 HIS A O 1
ATOM 3389 N N . SER A 1 427 ? 16.029 0.947 28.521 1.00 93.00 427 SER A N 1
ATOM 3390 C CA . SER A 1 427 ? 16.096 1.901 29.638 1.00 93.00 427 SER A CA 1
ATOM 3391 C C . SER A 1 427 ? 15.082 3.044 29.511 1.00 93.00 427 SER A C 1
ATOM 3393 O O . SER A 1 427 ? 14.468 3.428 30.507 1.00 93.00 427 SER A O 1
ATOM 3395 N N . GLU A 1 428 ? 14.851 3.546 28.295 1.00 94.38 428 GLU A N 1
ATOM 3396 C CA . GLU A 1 428 ? 13.832 4.560 28.000 1.00 94.38 428 GLU A CA 1
ATOM 3397 C C . GLU A 1 428 ? 12.425 4.004 28.247 1.00 94.38 428 GLU A C 1
ATOM 3399 O O . GLU A 1 428 ? 11.602 4.661 28.881 1.00 94.38 428 GLU A O 1
ATOM 3404 N N . VAL A 1 429 ? 12.162 2.764 27.819 1.00 94.81 429 VAL A N 1
ATOM 3405 C CA . VAL A 1 429 ? 10.870 2.094 28.038 1.00 94.81 429 VAL A CA 1
ATOM 3406 C C . VAL A 1 429 ? 10.573 1.945 29.532 1.00 94.81 429 VAL A C 1
ATOM 3408 O O . VAL A 1 429 ? 9.471 2.270 29.977 1.00 94.81 429 VAL A O 1
ATOM 3411 N N . VAL A 1 430 ? 11.553 1.482 30.315 1.00 95.19 430 VAL A N 1
ATOM 3412 C CA . VAL A 1 430 ? 11.420 1.317 31.772 1.00 95.19 430 VAL A CA 1
ATOM 3413 C C . VAL A 1 430 ? 11.256 2.664 32.477 1.00 95.19 430 VAL A C 1
ATOM 3415 O O . VAL A 1 430 ? 10.423 2.774 33.375 1.00 95.19 430 VAL A O 1
ATOM 3418 N N . GLY A 1 431 ? 11.995 3.695 32.055 1.00 95.62 431 GLY A N 1
ATOM 3419 C CA . GLY A 1 431 ? 11.902 5.040 32.628 1.00 95.62 431 GLY A CA 1
ATOM 3420 C C . GLY A 1 431 ? 10.580 5.753 32.326 1.00 95.62 431 GLY A C 1
ATOM 3421 O O . GLY A 1 431 ? 10.038 6.432 33.195 1.00 95.62 4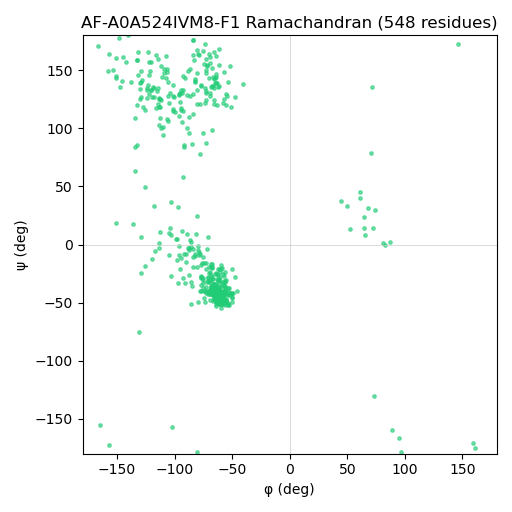31 GLY A O 1
ATOM 3422 N N . LEU A 1 432 ? 10.028 5.570 31.123 1.00 96.31 432 LEU A N 1
ATOM 3423 C CA . LEU A 1 432 ? 8.775 6.199 30.690 1.00 96.31 432 LEU A CA 1
ATOM 3424 C C . LEU A 1 432 ? 7.533 5.545 31.316 1.00 96.31 432 LEU A C 1
ATOM 3426 O O . LEU A 1 432 ? 6.507 6.204 31.510 1.00 96.31 432 LEU A O 1
ATOM 3430 N N . TRP A 1 433 ? 7.610 4.252 31.640 1.00 96.75 433 TRP A N 1
ATOM 3431 C CA . TRP A 1 433 ? 6.460 3.458 32.072 1.00 96.75 433 TRP A CA 1
ATOM 3432 C C . TRP A 1 433 ? 5.685 4.026 33.274 1.00 96.75 433 TRP A C 1
ATOM 3434 O O . TRP A 1 433 ? 4.464 4.131 33.155 1.00 96.75 433 TRP A O 1
ATOM 3444 N N . PRO A 1 434 ? 6.304 4.434 34.404 1.00 97.12 434 PRO A N 1
ATOM 3445 C CA . PRO A 1 434 ? 5.553 4.938 35.556 1.00 97.12 434 PRO A CA 1
ATOM 3446 C C . PRO A 1 434 ? 4.722 6.181 35.223 1.00 97.12 434 PRO A C 1
ATOM 3448 O O . PRO A 1 434 ? 3.567 6.287 35.638 1.00 97.12 434 PRO A O 1
ATOM 3451 N N . GLN A 1 435 ? 5.290 7.101 34.436 1.00 97.00 435 GLN A N 1
ATOM 3452 C CA . GLN A 1 435 ? 4.600 8.317 34.016 1.00 97.00 435 GLN A CA 1
ATOM 3453 C C . GLN A 1 435 ? 3.466 7.985 33.045 1.00 97.00 435 GLN A C 1
ATOM 3455 O O . GLN A 1 435 ? 2.342 8.438 33.247 1.00 97.00 435 GLN A O 1
ATOM 3460 N N . PHE A 1 436 ? 3.736 7.159 32.030 1.00 97.12 436 PHE A N 1
ATOM 3461 C CA . PHE A 1 436 ? 2.727 6.749 31.057 1.00 97.12 436 PHE A CA 1
ATOM 3462 C C . PHE A 1 436 ? 1.569 6.007 31.723 1.00 97.12 436 PHE A C 1
ATOM 3464 O O . PHE A 1 436 ? 0.413 6.385 31.556 1.00 97.12 436 PHE A O 1
ATOM 3471 N N . PHE A 1 437 ? 1.865 4.992 32.531 1.00 97.25 437 PHE A N 1
ATOM 3472 C CA . PHE A 1 437 ? 0.840 4.162 33.145 1.00 97.25 437 PHE A CA 1
ATOM 3473 C C . PHE A 1 437 ? -0.025 4.942 34.146 1.00 97.25 437 PHE A C 1
ATOM 3475 O O . PHE A 1 437 ? -1.238 4.744 34.183 1.00 97.25 437 PHE A O 1
ATOM 3482 N N . SER A 1 438 ? 0.560 5.900 34.875 1.00 97.19 438 SER A N 1
ATOM 3483 C CA . SER A 1 438 ? -0.195 6.839 35.717 1.00 97.19 438 SER A CA 1
ATOM 3484 C C . SER A 1 438 ? -1.209 7.654 34.901 1.00 97.19 438 SER A C 1
ATOM 3486 O O . SER A 1 438 ? -2.379 7.743 35.274 1.00 97.19 438 SER A O 1
ATOM 3488 N N . GLN A 1 439 ? -0.812 8.172 33.730 1.00 96.88 439 GLN A N 1
ATOM 3489 C CA . GLN A 1 439 ? -1.728 8.897 32.839 1.00 96.88 439 GLN A CA 1
ATOM 3490 C C . GLN A 1 439 ? -2.874 8.005 32.329 1.00 96.88 439 GLN A C 1
ATOM 3492 O O . GLN A 1 439 ? -4.001 8.479 32.178 1.00 96.88 439 GLN A O 1
ATOM 3497 N N . VAL A 1 440 ? -2.604 6.719 32.082 1.00 96.81 440 VAL A N 1
ATOM 3498 C CA . VAL A 1 440 ? -3.615 5.735 31.662 1.00 96.81 440 VAL A CA 1
ATOM 3499 C C . VAL A 1 440 ? -4.593 5.405 32.797 1.00 96.81 440 VAL A C 1
ATOM 3501 O O . VAL A 1 440 ? -5.798 5.317 32.557 1.00 96.81 440 VAL A O 1
ATOM 3504 N N . ASP A 1 441 ? -4.109 5.258 34.034 1.00 96.56 441 ASP A N 1
ATOM 3505 C CA . ASP A 1 441 ? -4.958 5.032 35.211 1.00 96.56 441 ASP A CA 1
ATOM 3506 C C . ASP A 1 441 ? -5.902 6.222 35.458 1.00 96.56 441 ASP A C 1
ATOM 3508 O O . ASP A 1 441 ? -7.105 6.019 35.646 1.00 96.56 441 ASP A O 1
ATOM 3512 N N . VAL A 1 442 ? -5.390 7.457 35.386 1.00 96.94 442 VAL A N 1
ATOM 3513 C CA . VAL A 1 442 ? -6.204 8.681 35.517 1.00 96.94 442 VAL A CA 1
ATOM 3514 C C . VAL A 1 442 ? -7.249 8.768 34.405 1.00 96.94 442 VAL A C 1
ATOM 3516 O O . VAL A 1 442 ? -8.410 9.075 34.676 1.00 96.94 442 VAL A O 1
ATOM 3519 N N . LEU A 1 443 ? -6.875 8.439 33.166 1.00 96.69 443 LEU A N 1
ATOM 3520 C CA . LEU A 1 443 ? -7.803 8.413 32.036 1.00 96.69 443 LEU A CA 1
ATOM 3521 C C . LEU A 1 443 ? -8.969 7.443 32.281 1.00 96.69 443 LEU A C 1
ATOM 3523 O O . LEU A 1 443 ? -10.123 7.800 32.049 1.00 96.69 443 LEU A O 1
ATOM 3527 N N . CYS A 1 444 ? -8.690 6.241 32.797 1.00 96.94 444 CYS A N 1
ATOM 3528 C CA . CYS A 1 444 ? -9.733 5.265 33.122 1.00 96.94 444 CYS A CA 1
ATOM 3529 C C . CYS A 1 444 ? -10.665 5.778 34.230 1.00 96.94 444 CYS A C 1
ATOM 3531 O O . CYS A 1 444 ? -11.880 5.634 34.125 1.00 96.94 444 CYS A O 1
ATOM 3533 N N . GLN A 1 445 ? -10.116 6.410 35.272 1.00 97.25 445 GLN A N 1
ATOM 3534 C CA . GLN A 1 445 ? -10.909 6.994 36.360 1.00 97.25 445 GLN A CA 1
ATOM 3535 C C . GLN A 1 445 ? -11.826 8.120 35.865 1.00 97.25 445 GLN A C 1
ATOM 3537 O O . GLN A 1 445 ? -12.997 8.171 36.236 1.00 97.25 445 GLN A O 1
ATOM 3542 N N . GLN A 1 446 ? -11.326 8.995 34.992 1.00 97.12 446 GLN A N 1
ATOM 3543 C CA . GLN A 1 446 ? -12.117 10.084 34.417 1.00 97.12 446 GLN A CA 1
ATOM 3544 C C . GLN A 1 446 ? -13.202 9.576 33.461 1.00 97.12 446 GLN A C 1
ATOM 3546 O O . GLN A 1 446 ? -14.317 10.096 33.470 1.00 97.12 446 GLN A O 1
ATOM 3551 N N . ALA A 1 447 ? -12.917 8.537 32.669 1.00 96.81 447 ALA A N 1
ATOM 3552 C CA . ALA A 1 447 ? -13.924 7.880 31.837 1.00 96.81 447 ALA A CA 1
ATOM 3553 C C . ALA A 1 447 ? -15.075 7.316 32.692 1.00 96.81 447 ALA A C 1
ATOM 3555 O O . ALA A 1 447 ? -16.252 7.511 32.379 1.00 96.81 447 ALA A O 1
ATOM 3556 N N . GLU A 1 448 ? -14.734 6.679 33.814 1.00 97.62 448 GLU A N 1
ATOM 3557 C CA . GLU A 1 448 ? -15.697 6.162 34.789 1.00 97.62 448 GLU A CA 1
ATOM 3558 C C . GLU A 1 448 ? -16.519 7.269 35.464 1.00 97.62 448 GLU A C 1
ATOM 3560 O O . GLU A 1 448 ? -17.731 7.125 35.652 1.00 97.62 448 GLU A O 1
ATOM 3565 N N . GLU A 1 449 ? -15.895 8.404 35.787 1.00 97.12 449 GLU A N 1
ATOM 3566 C CA . GLU A 1 449 ? -16.594 9.575 36.320 1.00 97.12 449 GLU A CA 1
ATOM 3567 C C . GLU A 1 449 ? -17.616 10.123 35.316 1.00 97.12 449 GLU A C 1
ATOM 3569 O O . GLU A 1 449 ? -18.777 10.341 35.677 1.00 97.12 449 GLU A O 1
ATOM 3574 N N . VAL A 1 450 ? -17.223 10.290 34.048 1.00 96.88 450 VAL A N 1
ATOM 3575 C CA . VAL A 1 450 ? -18.122 10.737 32.973 1.00 96.88 450 VAL A CA 1
ATOM 3576 C C . VAL A 1 450 ? -19.315 9.786 32.845 1.00 96.88 450 VAL A C 1
ATOM 3578 O O . VAL A 1 450 ? -20.461 10.241 32.871 1.00 96.88 450 VAL A O 1
ATOM 3581 N N . ARG A 1 451 ? -19.073 8.470 32.807 1.00 96.75 451 ARG A N 1
ATOM 3582 C CA . ARG A 1 451 ? -20.131 7.448 32.784 1.00 96.75 451 ARG A CA 1
ATOM 3583 C C . ARG A 1 451 ? -21.072 7.560 33.988 1.00 96.75 451 ARG A C 1
ATOM 3585 O O . ARG A 1 451 ? -22.294 7.552 33.832 1.00 96.75 451 ARG A O 1
ATOM 3592 N N . SER A 1 452 ? -20.517 7.698 35.191 1.00 96.88 452 SER A N 1
ATOM 3593 C CA . SER A 1 452 ? -21.284 7.850 36.434 1.00 96.88 452 SER A CA 1
ATOM 3594 C C . SER A 1 452 ? -22.183 9.090 36.410 1.00 96.88 452 SER A C 1
ATOM 3596 O O . SER A 1 452 ? -23.338 9.031 36.834 1.00 96.88 452 SER A O 1
ATOM 3598 N N . LEU A 1 453 ? -21.695 10.213 35.874 1.00 96.50 453 LEU A N 1
ATOM 3599 C CA . LEU A 1 453 ? -22.482 11.437 35.721 1.00 96.50 453 LEU A CA 1
ATOM 3600 C C . LEU A 1 453 ? -23.602 11.281 34.681 1.00 96.50 453 LEU A C 1
ATOM 3602 O O . LEU A 1 453 ? -24.708 11.758 34.936 1.00 96.50 453 LEU A O 1
ATOM 3606 N N . CYS A 1 454 ? -23.356 10.584 33.567 1.00 95.25 454 CYS A N 1
ATOM 3607 C CA . CYS A 1 454 ? -24.361 10.317 32.529 1.00 95.25 454 CYS A CA 1
ATOM 3608 C C . CYS A 1 454 ? -25.519 9.426 33.005 1.00 95.25 454 CYS A C 1
ATOM 3610 O O . CYS A 1 454 ? -26.616 9.518 32.461 1.00 95.25 454 CYS A O 1
ATOM 3612 N N . ARG A 1 455 ? -25.305 8.590 34.030 1.00 95.38 455 ARG A N 1
ATOM 3613 C CA . ARG A 1 455 ? -26.343 7.721 34.615 1.00 95.38 455 ARG A CA 1
ATOM 3614 C C . ARG A 1 455 ? -27.250 8.428 35.639 1.00 95.38 455 ARG A C 1
ATOM 3616 O O . ARG A 1 455 ? -28.230 7.835 36.085 1.00 95.38 455 ARG A O 1
ATOM 3623 N N . LYS A 1 456 ? -26.947 9.668 36.046 1.00 94.69 456 LYS A N 1
ATOM 3624 C CA . LYS A 1 456 ? -27.744 10.418 37.040 1.00 94.69 456 LYS A CA 1
ATOM 3625 C C . LYS A 1 456 ? -28.988 11.052 36.416 1.00 94.69 456 LYS A C 1
ATOM 3627 O O . LYS A 1 456 ? -28.958 11.505 35.277 1.00 94.69 456 LYS A O 1
ATOM 3632 N N . GLN A 1 457 ? -30.060 11.141 37.203 1.00 92.25 457 GLN A N 1
ATOM 3633 C CA . GLN A 1 457 ? -31.333 11.765 36.830 1.00 92.25 457 GLN A CA 1
ATOM 3634 C C . GLN A 1 457 ? -31.705 12.832 37.884 1.00 92.25 457 GLN A C 1
ATOM 3636 O O . GLN A 1 457 ? -31.912 12.463 39.042 1.00 92.25 457 GLN A O 1
ATOM 3641 N N . PRO A 1 458 ? -31.767 14.137 37.537 1.00 91.94 458 PRO A N 1
ATOM 3642 C CA . PRO A 1 458 ? -31.376 14.724 36.251 1.00 91.94 458 PRO A CA 1
ATOM 3643 C C . PRO A 1 458 ? -29.851 14.687 36.032 1.00 91.94 458 PRO A C 1
ATOM 3645 O O . PRO A 1 458 ? -29.068 14.666 36.986 1.00 91.94 458 PRO A O 1
ATOM 3648 N N . VAL A 1 459 ? -29.418 14.718 34.767 1.00 94.56 459 VAL A N 1
ATOM 3649 C CA . VAL A 1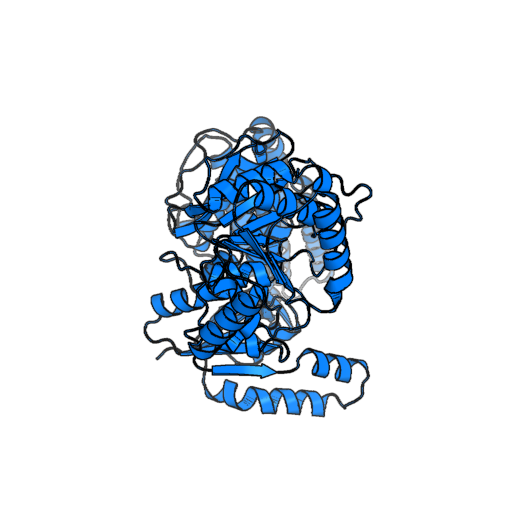 459 ? -27.989 14.745 34.413 1.00 94.56 459 VAL A CA 1
ATOM 3650 C C . VAL A 1 459 ? -27.364 16.070 34.883 1.00 94.56 459 VAL A C 1
ATOM 3652 O O . VAL A 1 459 ? -27.829 17.142 34.486 1.00 94.56 459 VAL A O 1
ATOM 3655 N N . PRO A 1 460 ? -26.287 16.057 35.693 1.00 96.12 460 PRO A N 1
ATOM 3656 C CA . PRO A 1 460 ? -25.649 17.275 36.188 1.00 96.12 460 PRO A CA 1
ATOM 3657 C C . PRO A 1 460 ? -24.764 17.918 35.106 1.00 96.12 460 PRO A C 1
ATOM 3659 O O . PRO A 1 460 ? -23.538 17.803 35.142 1.00 96.12 460 PRO A O 1
ATOM 3662 N N . VAL A 1 461 ? -25.381 18.620 34.148 1.00 95.12 461 VAL A N 1
ATOM 3663 C CA . VAL A 1 461 ? -24.748 19.117 32.906 1.00 95.12 461 VAL A CA 1
ATOM 3664 C C . VAL A 1 461 ? -23.432 19.872 33.134 1.00 95.12 461 VAL A C 1
ATOM 3666 O O . VAL A 1 461 ? -22.456 19.609 32.437 1.00 95.12 461 VAL A O 1
ATOM 3669 N N . LEU A 1 462 ? -23.360 20.784 34.112 1.00 96.69 462 LEU A N 1
ATOM 3670 C CA . LEU A 1 462 ? -22.130 21.547 34.386 1.00 96.69 462 LEU A CA 1
ATOM 3671 C C . LEU A 1 462 ? -20.979 20.653 34.871 1.00 96.69 462 LEU A C 1
ATOM 3673 O O . LEU A 1 462 ? -19.838 20.834 34.449 1.00 96.69 462 LEU A O 1
ATOM 3677 N N . LYS A 1 463 ? -21.277 19.665 35.727 1.00 96.81 463 LYS A N 1
ATOM 3678 C CA . LYS A 1 463 ? -20.278 18.696 36.202 1.00 96.81 463 LYS A CA 1
ATOM 3679 C C . LYS A 1 463 ? -19.846 17.772 35.068 1.00 96.81 463 LYS A C 1
ATOM 3681 O O . LYS A 1 463 ? -18.654 17.550 34.902 1.00 96.81 463 LYS A O 1
ATOM 3686 N N . LEU A 1 464 ? -20.799 17.303 34.259 1.00 96.12 464 LEU A N 1
ATOM 3687 C CA . LEU A 1 464 ? -20.525 16.453 33.103 1.00 96.12 464 LEU A CA 1
ATOM 3688 C C . LEU A 1 464 ? -19.603 17.150 32.095 1.00 96.12 464 LEU A C 1
ATOM 3690 O O . LEU A 1 464 ? -18.587 16.578 31.715 1.00 96.12 464 LEU A O 1
ATOM 3694 N N . LYS A 1 465 ? -19.894 18.405 31.725 1.00 96.06 465 LYS A N 1
ATOM 3695 C CA . LYS A 1 465 ? -19.039 19.185 30.814 1.00 96.06 465 LYS A CA 1
ATOM 3696 C C . LYS A 1 465 ? -17.612 19.336 31.346 1.00 96.06 465 LYS A C 1
ATOM 3698 O O . LYS A 1 465 ? -16.661 19.197 30.582 1.00 96.06 465 LYS A O 1
ATOM 3703 N N . LYS A 1 466 ? -17.455 19.591 32.652 1.00 97.25 466 LYS A N 1
ATOM 3704 C CA . LYS A 1 466 ? -16.136 19.684 33.292 1.00 97.25 466 LYS A CA 1
ATOM 3705 C C . LYS A 1 466 ? -15.385 18.349 33.233 1.00 97.25 466 LYS A C 1
ATOM 3707 O O . LYS A 1 466 ? -14.228 18.340 32.829 1.00 97.25 466 LYS A O 1
ATOM 3712 N N . ALA A 1 467 ? -16.047 17.241 33.564 1.00 97.00 467 ALA A N 1
ATOM 3713 C CA . ALA A 1 467 ? -15.448 15.908 33.510 1.00 97.00 467 ALA A CA 1
ATOM 3714 C C . ALA A 1 467 ? -15.051 15.507 32.075 1.00 97.00 467 ALA A C 1
ATOM 3716 O O . ALA A 1 467 ? -13.954 15.002 31.854 1.00 97.00 467 ALA A O 1
ATOM 3717 N N . GLN A 1 468 ? -15.889 15.806 31.074 1.00 95.19 468 GLN A N 1
ATOM 3718 C CA . GLN A 1 468 ? -15.567 15.576 29.659 1.00 95.19 468 GLN A CA 1
ATOM 3719 C C . GLN A 1 468 ? -14.360 16.402 29.193 1.00 95.19 468 GLN A C 1
ATOM 3721 O O . GLN A 1 468 ? -13.516 15.900 28.452 1.00 95.19 468 GLN A O 1
ATOM 3726 N N . HIS A 1 469 ? -14.254 17.660 29.634 1.00 96.25 469 HIS A N 1
ATOM 3727 C CA . HIS A 1 469 ? -13.092 18.498 29.342 1.00 96.25 469 HIS A CA 1
ATOM 3728 C C . HIS A 1 469 ? -11.813 17.905 29.939 1.00 96.25 469 HIS A C 1
ATOM 3730 O O . HIS A 1 469 ? -10.812 17.781 29.237 1.00 96.25 469 HIS A O 1
ATOM 3736 N N . GLN A 1 470 ? -11.857 17.502 31.210 1.00 96.25 470 GLN A N 1
ATOM 3737 C CA . GLN A 1 470 ? -10.718 16.893 31.898 1.00 96.25 470 GLN A CA 1
ATOM 3738 C C . GLN A 1 470 ? -10.281 15.592 31.217 1.00 96.25 470 GLN A C 1
ATOM 3740 O O . GLN A 1 470 ? -9.095 15.409 30.964 1.00 96.25 470 GLN A O 1
ATOM 3745 N N . LEU A 1 471 ? -11.235 14.741 30.826 1.00 96.19 471 LEU A N 1
ATOM 3746 C CA . LEU A 1 471 ? -10.968 13.514 30.073 1.00 96.19 471 LEU A CA 1
ATOM 3747 C C . LEU A 1 471 ? -10.280 13.794 28.728 1.00 96.19 471 LEU A C 1
ATOM 3749 O O . LEU A 1 471 ? -9.346 13.089 28.332 1.00 96.19 471 LEU A O 1
ATOM 3753 N N . LYS A 1 472 ? -10.712 14.845 28.023 1.00 95.12 472 LYS A N 1
ATOM 3754 C CA . LYS A 1 472 ? -10.092 15.270 26.764 1.00 95.12 472 LYS A CA 1
ATOM 3755 C C . LYS A 1 472 ? -8.662 15.768 26.979 1.00 95.12 472 LYS A C 1
ATOM 3757 O O . LYS A 1 472 ? -7.769 15.354 26.243 1.00 95.12 472 LYS A O 1
ATOM 3762 N N . GLU A 1 473 ? -8.433 16.626 27.971 1.00 95.62 473 GLU A N 1
ATOM 3763 C CA . GLU A 1 473 ? -7.089 17.112 28.320 1.00 95.62 473 GLU A CA 1
ATOM 3764 C C . GLU A 1 473 ? -6.160 15.964 28.706 1.00 95.62 473 GLU A C 1
ATOM 3766 O O . GLU A 1 473 ? -5.038 15.890 28.211 1.00 95.62 473 GLU A O 1
ATOM 3771 N N . GLN A 1 474 ? -6.653 15.024 29.510 1.00 95.38 474 GLN A N 1
ATOM 3772 C CA . GLN A 1 474 ? -5.912 13.841 29.926 1.00 95.38 474 GLN A CA 1
ATOM 3773 C C . GLN A 1 474 ? -5.524 12.956 28.736 1.00 95.38 474 GLN A C 1
ATOM 3775 O O . GLN A 1 474 ? -4.393 12.478 28.648 1.00 95.38 474 GLN A O 1
ATOM 3780 N N . THR A 1 475 ? -6.439 12.775 27.782 1.00 94.44 475 THR A N 1
ATOM 3781 C CA . THR A 1 475 ? -6.172 12.025 26.545 1.00 94.44 475 THR A CA 1
ATOM 3782 C C . THR A 1 475 ? -5.089 12.705 25.704 1.00 94.44 475 THR A C 1
ATOM 3784 O O . THR A 1 475 ? -4.196 12.034 25.185 1.00 94.44 475 THR A O 1
ATOM 3787 N N . LEU A 1 476 ? -5.124 14.038 25.595 1.00 94.50 476 LEU A N 1
ATOM 3788 C CA . LEU A 1 476 ? -4.108 14.813 24.876 1.00 94.50 476 LEU A CA 1
ATOM 3789 C C . LEU A 1 476 ? -2.745 14.779 25.579 1.00 94.50 476 LEU A C 1
ATOM 3791 O O . LEU A 1 476 ? -1.730 14.596 24.910 1.00 94.50 476 LEU A O 1
ATOM 3795 N N . ALA A 1 477 ? -2.716 14.895 26.908 1.00 94.69 477 ALA A N 1
ATOM 3796 C CA . ALA A 1 477 ? -1.493 14.813 27.703 1.00 94.69 477 ALA A CA 1
ATOM 3797 C C . ALA A 1 477 ? -0.830 13.432 27.583 1.00 94.69 477 ALA A C 1
ATOM 3799 O O . ALA A 1 477 ? 0.374 13.342 27.343 1.00 94.69 477 ALA A O 1
ATOM 3800 N N . MET A 1 478 ? -1.623 12.356 27.666 1.00 96.06 478 MET A N 1
ATOM 3801 C CA . MET A 1 478 ? -1.154 10.987 27.440 1.00 96.06 478 MET A CA 1
ATOM 3802 C C . MET A 1 478 ? -0.579 10.825 26.029 1.00 96.06 478 MET A C 1
ATOM 3804 O O . MET A 1 478 ? 0.523 10.298 25.882 1.00 96.06 478 MET A O 1
ATOM 3808 N N . LYS A 1 479 ? -1.282 11.323 25.001 1.00 94.25 479 LYS A N 1
ATOM 3809 C CA . LYS A 1 479 ? -0.817 11.266 23.609 1.00 94.25 479 LYS A CA 1
ATOM 3810 C C . LYS A 1 479 ? 0.523 11.974 23.427 1.00 94.25 479 LYS A C 1
ATOM 3812 O O . LYS A 1 479 ? 1.407 11.420 22.781 1.00 94.25 479 LYS A O 1
ATOM 3817 N N . GLU A 1 480 ? 0.669 13.185 23.965 1.00 95.88 480 GLU A N 1
ATOM 3818 C CA . GLU A 1 480 ? 1.903 13.960 23.805 1.00 95.88 480 GLU A CA 1
ATOM 3819 C C . GLU A 1 480 ? 3.077 13.301 24.532 1.00 95.88 480 GLU A C 1
ATOM 3821 O O . GLU A 1 480 ? 4.166 13.217 23.968 1.00 95.88 480 GLU A O 1
ATOM 3826 N N . LEU A 1 481 ? 2.839 12.742 25.724 1.00 96.38 481 LEU A N 1
ATOM 3827 C CA . LEU A 1 481 ? 3.853 12.032 26.504 1.00 96.38 481 LEU A CA 1
ATOM 3828 C C . LEU A 1 481 ? 4.508 10.883 25.723 1.00 96.38 481 LEU A C 1
ATOM 3830 O O . LEU A 1 481 ? 5.715 10.680 25.823 1.00 96.38 481 LEU A O 1
ATOM 3834 N N . VAL A 1 482 ? 3.724 10.125 24.951 1.00 96.00 482 VAL A N 1
ATOM 3835 C CA . VAL A 1 482 ? 4.228 8.959 24.203 1.00 96.00 482 VAL A CA 1
ATOM 3836 C C . VAL A 1 482 ? 4.384 9.213 22.706 1.00 96.00 482 VAL A C 1
ATOM 3838 O O . VAL A 1 482 ? 4.663 8.277 21.958 1.00 96.00 482 VAL A O 1
ATOM 3841 N N . ARG A 1 483 ? 4.252 10.463 22.243 1.00 94.31 483 ARG A N 1
ATOM 3842 C CA . ARG A 1 483 ? 4.243 10.795 20.810 1.00 94.31 483 ARG A CA 1
ATOM 3843 C C . ARG A 1 483 ? 5.499 10.314 20.084 1.00 94.31 483 ARG A C 1
ATOM 3845 O O . ARG A 1 483 ? 5.388 9.769 18.990 1.00 94.31 483 ARG A O 1
ATOM 3852 N N . SER A 1 484 ? 6.677 10.488 20.681 1.00 92.12 484 SER A N 1
ATOM 3853 C CA . SER A 1 484 ? 7.956 10.017 20.125 1.00 92.12 484 SER A CA 1
ATOM 3854 C C . SER A 1 484 ? 8.320 8.588 20.535 1.00 92.12 484 SER A C 1
ATOM 3856 O O . SER A 1 484 ? 9.345 8.075 20.092 1.00 92.12 484 SER A O 1
ATOM 3858 N N . SER A 1 485 ? 7.513 7.939 21.379 1.00 95.00 485 SER A N 1
ATOM 3859 C CA . SER A 1 485 ? 7.811 6.608 21.896 1.00 95.00 485 SER A CA 1
ATOM 3860 C C . SER A 1 485 ? 7.454 5.532 20.877 1.00 95.00 485 SER A C 1
ATOM 3862 O O . SER A 1 485 ? 6.289 5.350 20.522 1.00 95.00 485 SER A O 1
ATOM 3864 N N . TYR A 1 486 ? 8.449 4.740 20.488 1.00 94.94 486 TYR A N 1
ATOM 3865 C CA . TYR A 1 486 ? 8.252 3.566 19.637 1.00 94.94 486 TYR A CA 1
ATOM 3866 C C . TYR A 1 486 ? 7.493 2.444 20.374 1.00 94.94 486 TYR A C 1
ATOM 3868 O O . TYR A 1 486 ? 6.846 1.610 19.743 1.00 94.94 486 TYR A O 1
ATOM 3876 N N . ALA A 1 487 ? 7.554 2.440 21.710 1.00 94.88 487 ALA A N 1
ATOM 3877 C CA . ALA A 1 487 ? 6.988 1.414 22.584 1.00 94.88 487 ALA A CA 1
ATOM 3878 C C . ALA A 1 487 ? 5.508 1.611 22.918 1.00 94.88 487 ALA A C 1
ATOM 3880 O O . ALA A 1 487 ? 4.783 0.633 23.078 1.00 94.88 487 ALA A O 1
ATOM 3881 N N . PHE A 1 488 ? 5.053 2.856 23.066 1.00 96.56 488 PHE A N 1
ATOM 3882 C CA . PHE A 1 488 ? 3.688 3.139 23.531 1.00 96.56 488 PHE A CA 1
ATOM 3883 C C . PHE A 1 488 ? 2.895 4.047 22.591 1.00 96.56 488 PHE A C 1
ATOM 3885 O O . PHE A 1 488 ? 1.665 4.036 22.635 1.00 96.56 488 PHE A O 1
ATOM 3892 N N . GLY A 1 489 ? 3.572 4.776 21.701 1.00 96.50 489 GLY A N 1
ATOM 3893 C CA . GLY A 1 489 ? 2.944 5.642 20.707 1.00 96.50 489 GLY A CA 1
ATOM 3894 C C . GLY A 1 489 ? 1.917 4.920 19.827 1.00 96.50 489 GLY A C 1
ATOM 3895 O O . GLY A 1 489 ? 0.765 5.363 19.770 1.00 96.50 489 GLY A O 1
ATOM 3896 N N . PRO A 1 490 ? 2.263 3.774 19.203 1.00 96.06 490 PRO A N 1
ATOM 3897 C CA . PRO A 1 490 ? 1.318 3.017 18.379 1.00 96.06 490 PRO A CA 1
ATOM 3898 C C . PRO A 1 490 ? 0.050 2.573 19.125 1.00 96.06 490 PRO A C 1
ATOM 3900 O O . PRO A 1 490 ? -1.039 2.622 18.555 1.00 96.06 490 PRO A O 1
ATOM 3903 N N . LEU A 1 491 ? 0.150 2.215 20.413 1.00 95.00 491 LEU A N 1
ATOM 3904 C CA . LEU A 1 491 ? -1.026 1.875 21.228 1.00 95.00 491 LEU A CA 1
ATOM 3905 C C . LEU A 1 491 ? -1.903 3.087 21.516 1.00 95.00 491 LEU A C 1
ATOM 3907 O O . LEU A 1 491 ? -3.125 2.974 21.469 1.00 95.00 491 LEU A O 1
ATOM 3911 N N . ALA A 1 492 ? -1.292 4.228 21.842 1.00 96.12 492 ALA A N 1
ATOM 3912 C CA . ALA A 1 492 ? -2.029 5.452 22.122 1.00 96.12 492 ALA A CA 1
ATOM 3913 C C . ALA A 1 492 ? -2.809 5.921 20.887 1.00 96.12 492 ALA A C 1
ATOM 3915 O O . ALA A 1 492 ? -3.965 6.320 21.013 1.00 96.12 492 ALA A O 1
ATOM 3916 N N . VAL A 1 493 ? -2.217 5.820 19.691 1.00 95.56 493 VAL A N 1
ATOM 3917 C CA . VAL A 1 493 ? -2.914 6.131 18.433 1.00 95.56 493 VAL A CA 1
ATOM 3918 C C . VAL A 1 493 ? -4.090 5.185 18.202 1.00 95.56 493 VAL A C 1
ATOM 3920 O O . VAL A 1 493 ? -5.194 5.671 17.961 1.00 95.56 493 VAL A O 1
ATOM 3923 N N . ALA A 1 494 ? -3.893 3.872 18.358 1.00 94.56 494 ALA A N 1
ATOM 3924 C CA . ALA A 1 494 ? -4.969 2.893 18.200 1.00 94.56 494 ALA A CA 1
ATOM 3925 C C . ALA A 1 494 ? -6.123 3.123 19.198 1.00 94.56 494 ALA A C 1
ATOM 3927 O O . ALA A 1 494 ? -7.292 3.084 18.822 1.00 94.56 494 ALA A O 1
ATOM 3928 N N . PHE A 1 495 ? -5.816 3.437 20.461 1.00 95.12 495 PHE A N 1
ATOM 3929 C CA . PHE A 1 495 ? -6.829 3.789 21.463 1.00 95.12 495 PHE A CA 1
ATOM 3930 C C . PHE A 1 495 ? -7.604 5.058 21.081 1.00 95.12 495 PHE A C 1
ATOM 3932 O O . PHE A 1 495 ? -8.833 5.098 21.155 1.00 95.12 495 PHE A O 1
ATOM 3939 N N . ILE A 1 496 ? -6.907 6.099 20.620 1.00 93.69 496 ILE A N 1
ATOM 3940 C CA . ILE A 1 496 ? -7.563 7.327 20.166 1.00 93.69 496 ILE A CA 1
ATOM 3941 C C . ILE A 1 496 ? -8.490 7.023 18.982 1.00 93.69 496 ILE A C 1
ATOM 3943 O O . ILE A 1 496 ? -9.619 7.508 18.965 1.00 93.69 496 ILE A O 1
ATOM 3947 N N . ARG A 1 497 ? -8.078 6.174 18.032 1.00 91.69 497 ARG A N 1
ATOM 3948 C CA . ARG A 1 497 ? -8.952 5.731 16.937 1.00 91.69 497 ARG A CA 1
ATOM 3949 C C . ARG A 1 497 ? -10.202 5.023 17.445 1.00 91.69 497 ARG A C 1
ATOM 3951 O O . ARG A 1 497 ? -11.286 5.308 16.945 1.00 91.69 497 ARG A O 1
ATOM 3958 N N . GLU A 1 498 ? -10.069 4.134 18.426 1.00 90.94 498 GLU A N 1
ATOM 3959 C CA . GLU A 1 498 ? -11.206 3.437 19.039 1.00 90.94 498 GLU A CA 1
ATOM 3960 C C . GLU A 1 498 ? -12.199 4.419 19.680 1.00 90.94 498 GLU A C 1
ATOM 3962 O O . GLU A 1 498 ? -13.402 4.271 19.486 1.00 90.94 498 GLU A O 1
ATOM 3967 N N . THR A 1 499 ? -11.720 5.470 20.353 1.00 90.00 499 THR A N 1
ATOM 3968 C CA . THR A 1 499 ? -12.599 6.479 20.984 1.00 90.00 499 THR A CA 1
ATOM 3969 C C . THR A 1 499 ? -13.297 7.418 19.996 1.00 90.00 499 THR A C 1
ATOM 3971 O O . THR A 1 499 ? -14.336 7.984 20.328 1.00 90.00 499 THR A O 1
ATOM 3974 N N . PHE A 1 500 ? -12.782 7.560 18.770 1.00 87.00 500 PHE A N 1
ATOM 3975 C CA . PHE A 1 500 ? -13.491 8.227 17.669 1.00 87.00 500 PHE A CA 1
ATOM 3976 C C . PHE A 1 500 ? -14.467 7.306 16.926 1.00 87.00 500 PHE A C 1
ATOM 3978 O O . PHE A 1 500 ? -15.157 7.765 16.023 1.00 87.00 500 PHE A O 1
ATOM 3985 N N . ASN A 1 501 ? -14.517 6.023 17.286 1.00 87.81 501 ASN A N 1
ATOM 3986 C CA . ASN A 1 501 ? -15.263 4.995 16.572 1.00 87.81 501 ASN A CA 1
ATOM 3987 C C . ASN A 1 501 ? -16.365 4.353 17.430 1.00 87.81 501 ASN A C 1
ATOM 3989 O O . ASN A 1 501 ? -16.615 3.152 17.309 1.00 87.81 501 ASN A O 1
ATOM 3993 N N . LEU A 1 502 ? -16.957 5.141 18.327 1.00 87.94 502 LEU A N 1
ATOM 3994 C CA . LEU A 1 502 ? -18.027 4.717 19.229 1.00 87.94 502 LEU A CA 1
ATOM 3995 C C . LEU A 1 502 ? -19.376 4.767 18.502 1.00 87.94 502 LEU A C 1
ATOM 3997 O O . LEU A 1 502 ? -19.640 5.693 17.738 1.00 87.94 502 LEU A O 1
ATOM 4001 N N . GLU A 1 503 ? -20.224 3.778 18.751 1.00 83.81 503 GLU A N 1
ATOM 4002 C CA . GLU A 1 503 ? -21.494 3.530 18.055 1.00 83.81 503 GLU A CA 1
ATOM 4003 C C . GLU A 1 503 ? -22.715 3.644 18.967 1.00 83.81 503 GLU A C 1
ATOM 4005 O O . GLU A 1 503 ? -23.856 3.581 18.496 1.00 83.81 503 GLU A O 1
ATOM 4010 N N . GLY A 1 504 ? -22.492 3.839 20.267 1.00 80.31 504 GLY A N 1
ATOM 4011 C CA . GLY A 1 504 ? -23.554 3.994 21.245 1.00 80.31 504 GLY A CA 1
ATOM 4012 C C . GLY A 1 504 ? -24.574 5.057 20.824 1.00 80.31 504 GLY A C 1
ATOM 4013 O O . GLY A 1 504 ? -24.260 6.236 20.716 1.00 80.31 504 GLY A O 1
ATOM 4014 N N . GLN A 1 505 ? -25.834 4.653 20.645 1.00 82.44 505 GLN A N 1
ATOM 4015 C CA . GLN A 1 505 ? -26.916 5.552 20.204 1.00 82.44 505 GLN A CA 1
ATOM 4016 C C . GLN A 1 505 ? -27.423 6.498 21.304 1.00 82.44 505 GLN A C 1
ATOM 4018 O O . GLN A 1 505 ? -28.210 7.407 21.050 1.00 82.44 505 GLN A O 1
ATOM 4023 N N . THR A 1 506 ? -27.006 6.270 22.549 1.00 86.94 506 THR A N 1
ATOM 4024 C CA . THR A 1 506 ? -27.376 7.091 23.703 1.00 86.94 506 THR A CA 1
ATOM 4025 C C . THR A 1 506 ? -26.128 7.630 24.378 1.00 86.94 506 THR A C 1
ATOM 4027 O O . THR A 1 506 ? -25.065 7.014 24.317 1.00 86.94 506 THR A O 1
ATOM 4030 N N . LEU A 1 507 ? -26.278 8.736 25.111 1.00 86.06 507 LEU A N 1
ATOM 4031 C CA . LEU A 1 507 ? -25.198 9.293 25.925 1.00 86.06 507 LEU A CA 1
ATOM 4032 C C . LEU A 1 507 ? -24.578 8.233 26.855 1.00 86.06 507 LEU A C 1
ATOM 4034 O O . LEU A 1 507 ? -23.360 8.170 26.987 1.00 86.06 507 LEU A O 1
ATOM 4038 N N . ILE A 1 508 ? -25.408 7.383 27.470 1.00 89.38 508 ILE A N 1
ATOM 4039 C CA . ILE A 1 508 ? -24.939 6.289 28.330 1.00 89.38 508 ILE A CA 1
ATOM 4040 C C . ILE A 1 508 ? -24.176 5.252 27.499 1.00 89.38 508 ILE A C 1
ATOM 4042 O O . ILE A 1 508 ? -23.050 4.923 27.859 1.00 89.38 508 ILE A O 1
ATOM 4046 N N . GLY A 1 509 ? -24.735 4.801 26.371 1.00 90.00 509 GLY A N 1
ATOM 4047 C CA . GLY A 1 509 ? -24.094 3.825 25.482 1.00 90.00 509 GLY A CA 1
ATOM 4048 C C . GLY A 1 509 ? -22.704 4.263 25.015 1.00 90.00 509 GLY A C 1
ATOM 4049 O O . GLY A 1 509 ? -21.750 3.509 25.169 1.00 90.00 509 GLY A O 1
ATOM 4050 N N . MET A 1 510 ? -22.556 5.515 24.565 1.00 88.50 510 MET A N 1
ATOM 4051 C CA . MET A 1 510 ? -21.245 6.061 24.186 1.00 88.50 510 MET A CA 1
ATOM 4052 C C . MET A 1 510 ? -20.254 6.037 25.356 1.00 88.50 510 MET A C 1
ATOM 4054 O O . MET A 1 510 ? -19.081 5.717 25.174 1.00 88.50 510 MET A O 1
ATOM 4058 N N . THR A 1 511 ? -20.705 6.364 26.574 1.00 92.75 511 THR A N 1
ATOM 4059 C CA . THR A 1 511 ? -19.823 6.314 27.750 1.00 92.75 511 THR A CA 1
ATOM 4060 C C . THR A 1 511 ? -19.462 4.897 28.183 1.00 92.75 511 THR A C 1
ATOM 4062 O O . THR A 1 511 ? -18.350 4.706 28.669 1.00 92.75 511 THR A O 1
ATOM 4065 N N . GLU A 1 512 ? -20.338 3.903 27.994 1.00 93.44 512 GLU A N 1
ATOM 4066 C CA . GLU A 1 512 ? -19.987 2.495 28.237 1.00 93.44 512 GLU A CA 1
ATOM 4067 C C . GLU A 1 512 ? -18.872 2.043 27.297 1.00 93.44 512 GLU A C 1
ATOM 4069 O O . GLU A 1 512 ? -17.854 1.526 27.755 1.00 93.44 512 GLU A O 1
ATOM 4074 N N . GLU A 1 513 ? -19.022 2.299 25.998 1.00 93.12 513 GLU A N 1
ATOM 4075 C CA . GLU A 1 513 ? -18.024 1.923 24.996 1.00 93.12 513 GLU A CA 1
ATOM 4076 C C . GLU A 1 513 ? -16.689 2.641 25.227 1.00 93.12 513 GLU A C 1
ATOM 4078 O O . GLU A 1 513 ? -15.630 2.015 25.154 1.00 93.12 513 GLU A O 1
ATOM 4083 N N . TYR A 1 514 ? -16.714 3.929 25.592 1.00 94.69 514 TYR A N 1
ATOM 4084 C CA . TYR A 1 514 ? -15.497 4.668 25.939 1.00 94.69 514 TYR A CA 1
ATOM 4085 C C . TYR A 1 514 ? -14.788 4.051 27.157 1.00 94.69 514 TYR A C 1
ATOM 4087 O O . TYR A 1 514 ? -13.562 3.890 27.160 1.00 94.69 514 TYR A O 1
ATOM 4095 N N . VAL A 1 515 ? -15.539 3.697 28.207 1.00 95.94 515 VAL A N 1
ATOM 4096 C CA . VAL A 1 515 ? -14.992 3.045 29.409 1.00 95.94 515 VAL A CA 1
ATOM 4097 C C . VAL A 1 515 ? -14.395 1.682 29.056 1.00 95.94 515 VAL A C 1
ATOM 4099 O O . VAL A 1 515 ? -13.275 1.381 29.474 1.00 95.94 515 VAL A O 1
ATOM 4102 N N . MET A 1 516 ? -15.083 0.887 28.234 1.00 94.50 516 MET A N 1
ATOM 4103 C CA . MET A 1 516 ? -14.568 -0.392 27.740 1.00 94.50 516 MET A CA 1
ATOM 4104 C C . MET A 1 516 ? -13.261 -0.211 26.959 1.00 94.50 516 MET A C 1
ATOM 4106 O O . MET A 1 516 ? -12.278 -0.893 27.259 1.00 94.50 516 MET A O 1
ATOM 4110 N N . ALA A 1 517 ? -13.209 0.744 26.025 1.00 94.25 517 ALA A N 1
ATOM 4111 C CA . ALA A 1 517 ? -12.001 1.065 25.263 1.00 94.25 517 ALA A CA 1
ATOM 4112 C C . ALA A 1 517 ? -10.843 1.502 26.178 1.00 94.25 517 ALA A C 1
ATOM 4114 O O . ALA A 1 517 ? -9.708 1.058 26.005 1.00 94.25 517 ALA A O 1
ATOM 4115 N N . SER A 1 518 ? -11.128 2.307 27.206 1.00 96.31 518 SER A N 1
ATOM 4116 C CA . SER A 1 518 ? -10.126 2.784 28.171 1.00 96.31 518 SER A CA 1
ATOM 4117 C C . SER A 1 518 ? -9.522 1.639 28.992 1.00 96.31 518 SER A C 1
ATOM 4119 O O . SER A 1 518 ? -8.299 1.527 29.110 1.00 96.31 518 SER A O 1
ATOM 4121 N N . HIS A 1 519 ? -10.355 0.729 29.509 1.00 95.94 519 HIS A N 1
ATOM 4122 C CA . HIS A 1 519 ? -9.881 -0.448 30.249 1.00 95.94 519 HIS A CA 1
ATOM 4123 C C . HIS A 1 519 ? -9.149 -1.453 29.350 1.00 95.94 519 HIS A C 1
ATOM 4125 O O . HIS A 1 519 ? -8.143 -2.042 29.770 1.00 95.94 519 HIS A O 1
ATOM 4131 N N . ALA A 1 520 ? -9.594 -1.625 28.101 1.00 94.19 520 ALA A N 1
ATOM 4132 C CA . ALA A 1 520 ? -8.892 -2.440 27.113 1.00 94.19 520 ALA A CA 1
ATOM 4133 C C . ALA A 1 520 ? -7.502 -1.858 26.811 1.00 94.19 520 ALA A C 1
ATOM 4135 O O . ALA A 1 520 ? -6.505 -2.582 26.876 1.00 94.19 520 ALA A O 1
ATOM 4136 N N . PHE A 1 521 ? -7.407 -0.545 26.579 1.00 96.19 521 PHE A N 1
ATOM 4137 C CA . PHE A 1 521 ? -6.143 0.164 26.379 1.00 96.19 521 PHE A CA 1
ATOM 4138 C C . PHE A 1 521 ? -5.202 0.014 27.575 1.00 96.19 521 PHE A C 1
ATOM 4140 O O . PHE A 1 521 ? -4.045 -0.371 27.404 1.00 96.19 521 PHE A O 1
ATOM 4147 N N . ARG A 1 522 ? -5.706 0.200 28.799 1.00 96.88 522 ARG A N 1
ATOM 4148 C CA . ARG A 1 522 ? -4.945 -0.031 30.033 1.00 96.88 522 ARG A CA 1
ATOM 4149 C C . ARG A 1 522 ? -4.365 -1.438 30.114 1.00 96.88 522 ARG A C 1
ATOM 4151 O O . ARG A 1 522 ? -3.214 -1.623 30.515 1.00 96.88 522 ARG A O 1
ATOM 4158 N N . THR A 1 523 ? -5.150 -2.436 29.733 1.00 95.25 523 THR A N 1
ATOM 4159 C CA . THR A 1 523 ? -4.713 -3.833 29.776 1.00 95.25 523 THR A CA 1
ATOM 4160 C C . THR A 1 523 ? -3.661 -4.122 28.704 1.00 95.25 523 THR A C 1
ATOM 4162 O O . THR A 1 523 ? -2.624 -4.720 29.001 1.00 95.25 523 THR A O 1
ATOM 4165 N N . ARG A 1 524 ? -3.864 -3.611 27.483 1.00 94.44 524 ARG A N 1
ATOM 4166 C CA . ARG A 1 524 ? -2.890 -3.677 26.381 1.00 94.44 524 ARG A CA 1
ATOM 4167 C C . ARG A 1 524 ? -1.572 -2.986 26.740 1.00 94.44 524 ARG A C 1
ATOM 4169 O O . ARG A 1 524 ? -0.511 -3.539 26.455 1.00 94.44 524 ARG A O 1
ATOM 4176 N N . ALA A 1 525 ? -1.622 -1.835 27.414 1.00 95.62 525 ALA A N 1
ATOM 4177 C CA . ALA A 1 525 ? -0.443 -1.112 27.886 1.00 95.62 525 ALA A CA 1
ATOM 4178 C C . ALA A 1 525 ? 0.388 -1.955 28.869 1.00 95.62 525 ALA A C 1
ATOM 4180 O O . ALA A 1 525 ? 1.598 -2.084 28.687 1.00 95.62 525 ALA A O 1
ATOM 4181 N N . LYS A 1 526 ? -0.251 -2.598 29.861 1.00 94.62 526 LYS A N 1
ATOM 4182 C CA . LYS A 1 526 ? 0.437 -3.500 30.810 1.00 94.62 526 LYS A CA 1
ATOM 4183 C C . LYS A 1 526 ? 1.091 -4.687 30.118 1.00 94.62 526 LYS A C 1
ATOM 4185 O O . LYS A 1 526 ? 2.237 -5.010 30.420 1.00 94.62 526 LYS A O 1
ATOM 4190 N N . LEU A 1 527 ? 0.362 -5.339 29.211 1.00 91.00 527 LEU A N 1
ATOM 4191 C CA . LEU A 1 527 ? 0.883 -6.488 28.475 1.00 91.00 527 LEU A CA 1
ATOM 4192 C C . LEU A 1 527 ? 2.101 -6.093 27.637 1.00 91.00 527 LEU A C 1
ATOM 4194 O O . LEU A 1 527 ? 3.128 -6.765 27.693 1.00 91.00 527 LEU A O 1
ATOM 4198 N N . THR A 1 528 ? 1.991 -4.976 26.921 1.00 92.56 528 THR A N 1
ATOM 4199 C CA . THR A 1 528 ? 3.074 -4.432 26.098 1.00 92.56 528 THR A CA 1
ATOM 4200 C C . THR A 1 528 ? 4.291 -4.145 26.962 1.00 92.56 528 THR A C 1
ATOM 4202 O O . THR A 1 528 ? 5.365 -4.665 26.689 1.00 92.56 528 THR A O 1
ATOM 4205 N N . PHE A 1 529 ? 4.135 -3.423 28.076 1.00 94.00 529 PHE A N 1
ATOM 4206 C CA . PHE A 1 529 ? 5.257 -3.176 28.978 1.00 94.00 529 PHE A CA 1
ATOM 4207 C C . PHE A 1 529 ? 5.886 -4.466 29.509 1.00 94.00 529 PHE A C 1
ATOM 4209 O O . PHE A 1 529 ? 7.108 -4.570 29.539 1.00 94.00 529 PHE A O 1
ATOM 4216 N N . ARG A 1 530 ? 5.090 -5.474 29.886 1.00 90.50 530 ARG A N 1
ATOM 4217 C CA . ARG A 1 530 ? 5.618 -6.769 30.344 1.00 90.50 530 ARG A CA 1
ATOM 4218 C C . ARG A 1 530 ? 6.466 -7.450 29.265 1.00 90.50 530 ARG A C 1
ATOM 4220 O O . ARG A 1 530 ? 7.566 -7.907 29.566 1.00 90.50 530 ARG A O 1
ATOM 4227 N N . GLN A 1 531 ? 5.993 -7.470 28.020 1.00 88.00 531 GLN A N 1
ATOM 4228 C CA . GLN A 1 531 ? 6.735 -8.036 26.888 1.00 88.00 531 GLN A CA 1
ATOM 4229 C C . GLN A 1 531 ? 8.029 -7.257 26.610 1.00 88.00 531 GLN A C 1
ATOM 4231 O O . GLN A 1 531 ? 9.089 -7.861 26.456 1.00 88.00 531 GLN A O 1
ATOM 4236 N N . LEU A 1 532 ? 7.959 -5.923 26.617 1.00 90.00 532 LEU A N 1
ATOM 4237 C CA . LEU A 1 532 ? 9.110 -5.056 26.360 1.00 90.00 532 LEU A CA 1
ATOM 4238 C C . LEU A 1 532 ? 10.138 -5.061 27.507 1.00 90.00 532 LEU A C 1
ATOM 4240 O O . LEU A 1 532 ? 11.323 -4.863 27.258 1.00 90.00 532 LEU A O 1
ATOM 4244 N N . SER A 1 533 ? 9.717 -5.286 28.756 1.00 85.38 533 SER A N 1
ATOM 4245 C CA . SER A 1 533 ? 10.593 -5.198 29.935 1.00 85.38 533 SER A CA 1
ATOM 4246 C C . SER A 1 533 ? 11.238 -6.520 30.354 1.00 85.38 533 SER A C 1
ATOM 4248 O O . SER A 1 533 ? 12.330 -6.477 30.919 1.00 85.38 533 SER A O 1
ATOM 4250 N N . GLN A 1 534 ? 10.605 -7.674 30.095 1.00 70.38 534 GLN A N 1
ATOM 4251 C CA . GLN A 1 534 ? 11.010 -8.968 30.678 1.00 70.38 534 GLN A CA 1
ATOM 4252 C C . GLN A 1 534 ? 11.580 -9.998 29.687 1.00 70.38 534 GLN A C 1
ATOM 4254 O O . GLN A 1 534 ? 11.745 -11.154 30.064 1.00 70.38 534 GLN A O 1
ATOM 4259 N N . ASN A 1 535 ? 11.887 -9.633 28.438 1.00 62.66 535 ASN A N 1
ATOM 4260 C CA . ASN A 1 535 ? 12.260 -10.593 27.380 1.00 62.66 535 ASN A CA 1
ATOM 4261 C C . ASN A 1 535 ? 11.338 -11.835 27.343 1.00 62.66 535 ASN A C 1
ATOM 4263 O O . ASN A 1 535 ? 11.791 -12.970 27.186 1.00 62.66 535 ASN A O 1
ATOM 4267 N N . SER A 1 536 ? 10.039 -11.632 27.586 1.00 56.03 536 SER A N 1
ATOM 4268 C CA . SER A 1 536 ? 9.070 -12.719 27.713 1.00 56.03 536 SER A CA 1
ATOM 4269 C C . SER A 1 536 ? 8.281 -12.855 26.412 1.00 56.03 536 SER A C 1
ATOM 4271 O O . SER A 1 536 ? 7.536 -11.935 26.065 1.00 56.03 536 SER A O 1
ATOM 4273 N N . PRO A 1 537 ? 8.379 -13.993 25.701 1.00 53.97 537 PRO A N 1
ATOM 4274 C CA . PRO A 1 537 ? 7.604 -14.247 24.492 1.00 53.97 537 PRO A CA 1
ATOM 4275 C C . PRO A 1 537 ? 6.168 -14.704 24.809 1.00 53.97 537 PRO A C 1
ATOM 4277 O O . PRO A 1 537 ? 5.569 -15.414 24.001 1.00 53.97 537 PRO A O 1
ATOM 4280 N N . GLU A 1 538 ? 5.616 -14.363 25.985 1.00 56.38 538 GLU A N 1
ATOM 4281 C CA . GLU A 1 538 ? 4.275 -14.808 26.371 1.00 56.38 538 GLU A CA 1
ATOM 4282 C C . GLU A 1 538 ? 3.229 -14.370 25.318 1.00 56.38 538 GLU A C 1
ATOM 4284 O O . GLU A 1 538 ? 3.119 -13.174 25.014 1.00 56.38 538 GLU A O 1
ATOM 4289 N N . PRO A 1 539 ? 2.446 -15.329 24.782 1.00 54.62 539 PRO A N 1
ATOM 4290 C CA . PRO A 1 539 ? 1.270 -15.091 23.955 1.00 54.62 539 PRO A CA 1
ATOM 4291 C C . PRO A 1 539 ? 0.381 -13.933 24.407 1.00 54.62 539 PRO A C 1
ATOM 4293 O O . PRO A 1 539 ? 0.019 -13.846 25.583 1.00 54.62 539 PRO A O 1
ATOM 4296 N N . ILE A 1 540 ? -0.103 -13.125 23.459 1.00 56.94 540 ILE A N 1
ATOM 4297 C CA . ILE A 1 540 ? -1.244 -12.234 23.703 1.00 56.94 540 ILE A CA 1
ATOM 4298 C C . ILE A 1 540 ? -2.491 -13.119 23.915 1.00 56.94 540 ILE A C 1
ATOM 4300 O O . ILE A 1 540 ? -3.083 -13.613 22.957 1.00 56.94 540 ILE A O 1
ATOM 4304 N N . ARG A 1 541 ? -2.872 -13.375 25.178 1.00 52.22 541 ARG A N 1
ATOM 4305 C CA . ARG A 1 541 ? -3.970 -14.298 25.548 1.00 52.22 541 ARG A CA 1
ATOM 4306 C C . ARG A 1 541 ? -5.332 -13.860 24.993 1.00 52.22 541 ARG A C 1
ATOM 4308 O O . ARG A 1 541 ? -5.717 -12.705 25.157 1.00 52.22 541 ARG A O 1
ATOM 4315 N N . ARG A 1 542 ? -6.102 -14.827 24.463 1.00 46.06 542 ARG A N 1
ATOM 4316 C CA . ARG A 1 542 ? -7.469 -14.689 23.897 1.00 46.06 542 ARG A CA 1
ATOM 4317 C C . ARG A 1 542 ? -8.496 -13.952 24.778 1.00 46.06 542 ARG A C 1
ATOM 4319 O O . ARG A 1 542 ? -9.467 -13.423 24.252 1.00 46.06 542 ARG A O 1
ATOM 4326 N N . GLU A 1 543 ? -8.289 -13.863 26.088 1.00 41.41 543 GLU A N 1
ATOM 4327 C CA . GLU A 1 543 ? -9.215 -13.197 27.022 1.00 41.41 543 GLU A CA 1
ATOM 4328 C C . GLU A 1 543 ? -9.287 -11.667 26.839 1.00 41.41 543 GLU A C 1
ATOM 4330 O O . GLU A 1 543 ? -10.259 -11.044 27.250 1.00 41.41 543 GLU A O 1
ATOM 4335 N N . LEU A 1 544 ? -8.312 -11.055 26.155 1.00 47.38 544 LEU A N 1
ATOM 4336 C CA . LEU A 1 544 ? -8.305 -9.619 25.827 1.00 47.38 544 LEU A CA 1
ATOM 4337 C C . LEU A 1 544 ? -9.208 -9.238 24.639 1.00 47.38 544 LEU A C 1
ATOM 4339 O O . LEU A 1 544 ? -9.340 -8.055 24.329 1.00 47.38 544 LEU A O 1
ATOM 4343 N N . TYR A 1 545 ? -9.792 -10.229 23.961 1.00 48.31 545 TYR A N 1
ATOM 4344 C CA . TYR A 1 545 ? -10.407 -10.083 22.637 1.00 48.31 545 TYR A CA 1
ATOM 4345 C C . TYR A 1 545 ? -11.945 -10.075 22.675 1.00 48.31 545 TYR A C 1
ATOM 4347 O O . TYR A 1 545 ? -12.579 -9.767 21.672 1.00 48.31 545 TYR A O 1
ATOM 4355 N N . ALA A 1 546 ? -12.562 -10.380 23.822 1.00 34.41 546 ALA A N 1
ATOM 4356 C CA . ALA A 1 546 ? -14.017 -10.530 23.940 1.00 34.41 546 ALA A CA 1
ATOM 4357 C C . ALA A 1 546 ? -14.798 -9.200 24.041 1.00 34.41 546 ALA A C 1
ATOM 4359 O O . ALA A 1 546 ? -16.019 -9.221 24.136 1.00 34.41 546 ALA A O 1
ATOM 4360 N N . GLY A 1 547 ? -14.119 -8.046 24.049 1.00 36.91 547 GLY A N 1
ATOM 4361 C CA . GLY A 1 547 ? -14.750 -6.747 24.321 1.00 36.91 547 GLY A CA 1
ATOM 4362 C C . GLY A 1 547 ? -15.156 -5.911 23.103 1.00 36.91 547 GLY A C 1
ATOM 4363 O O . GLY A 1 547 ? -15.788 -4.879 23.297 1.00 36.91 547 GLY A O 1
ATOM 4364 N N . SER A 1 548 ? -14.777 -6.282 21.876 1.00 34.28 548 SER A N 1
ATOM 4365 C CA . SER A 1 548 ? -14.958 -5.392 20.710 1.00 34.28 548 SER A CA 1
ATOM 4366 C C . SER A 1 548 ? -15.145 -6.09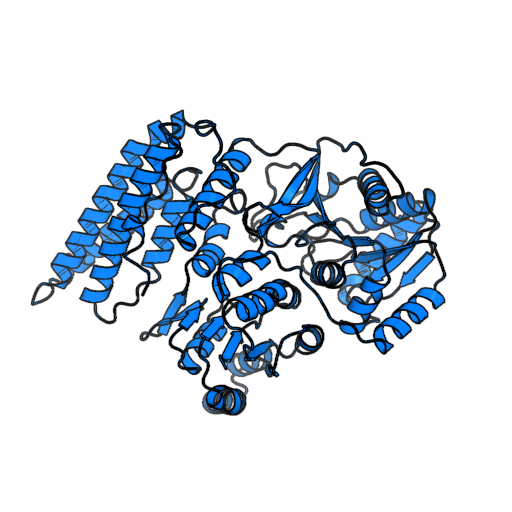4 19.360 1.00 34.28 548 SER A C 1
ATOM 4368 O O . SER A 1 548 ? -14.986 -5.465 18.314 1.00 34.28 548 SER A O 1
ATOM 4370 N N . ILE A 1 549 ? -15.506 -7.380 19.364 1.00 31.78 549 ILE A N 1
ATOM 4371 C CA . ILE A 1 549 ? -15.935 -8.099 18.158 1.00 31.78 549 ILE A CA 1
ATOM 4372 C C . ILE A 1 549 ? -17.431 -8.374 18.305 1.00 31.78 549 ILE A C 1
ATOM 4374 O O . ILE A 1 549 ? -17.834 -9.341 18.951 1.00 31.78 549 ILE A O 1
ATOM 4378 N N . GLY A 1 550 ? -18.223 -7.465 17.745 1.00 29.19 550 GLY A N 1
ATOM 4379 C CA . GLY A 1 550 ? -19.661 -7.560 17.532 1.00 29.19 550 GLY A CA 1
ATOM 4380 C C . GLY A 1 550 ? -19.982 -6.887 16.214 1.00 29.19 550 GLY A C 1
ATOM 4381 O O . GLY A 1 550 ? -19.544 -5.722 16.058 1.00 29.19 550 GLY A O 1
#

Solvent-accessible surface area (backbone atoms only — not comparable to full-atom values): 29316 Å² total; per-residue (Å²): 124,53,32,35,38,36,38,46,66,63,55,70,38,60,62,52,40,40,44,32,25,56,60,39,38,36,71,77,37,74,73,44,43,29,34,36,36,31,30,44,93,48,44,73,59,55,76,27,45,74,83,60,72,44,80,46,61,43,61,67,61,59,58,48,50,37,56,72,68,58,74,50,59,69,66,59,57,51,48,52,53,48,63,67,42,45,71,61,60,73,69,63,47,62,30,37,29,30,78,28,87,47,73,71,52,6,52,52,51,57,73,61,70,43,86,45,57,24,21,31,28,50,44,96,87,70,48,67,33,56,30,49,63,44,41,43,44,67,72,48,40,74,81,48,51,78,35,53,60,60,26,52,39,50,40,40,15,43,33,64,56,44,92,62,79,68,60,72,43,62,50,59,74,55,70,69,46,44,51,47,29,52,52,60,48,51,74,56,44,84,53,84,36,38,33,35,34,34,52,50,46,102,47,70,68,33,27,51,56,28,45,44,54,9,39,17,54,8,54,39,21,70,77,41,68,31,21,37,39,35,46,52,51,64,91,34,47,67,43,46,50,44,11,54,51,33,14,56,76,56,64,40,68,45,45,71,35,88,37,53,53,73,61,55,70,68,51,47,46,23,41,35,51,71,21,62,31,32,43,30,25,80,43,48,68,50,49,42,23,38,18,50,69,18,32,37,44,31,40,38,29,43,52,45,49,52,51,46,71,40,66,71,30,64,73,19,35,40,41,31,46,60,50,94,71,56,60,31,60,90,90,58,86,76,91,74,65,57,55,48,68,43,61,51,33,67,58,51,24,41,42,50,31,24,74,66,71,74,46,65,84,64,86,74,63,86,36,30,30,34,31,36,24,28,70,46,78,66,36,40,52,40,71,45,82,76,42,64,84,76,61,64,61,44,55,51,45,16,52,43,48,42,42,49,50,48,27,68,68,66,76,44,85,60,69,60,78,71,72,89,60,54,52,91,59,40,69,58,55,64,67,45,41,66,62,52,50,50,45,47,52,52,42,40,52,35,36,48,50,38,36,55,39,57,72,39,86,78,58,54,60,74,60,39,54,51,37,51,50,52,39,50,51,42,53,51,52,47,44,61,75,26,60,87,35,84,87,48,22,68,57,49,51,53,46,53,53,52,66,62,48,66,78,43,90,41,77,54,45,35,30,51,52,46,35,51,52,40,52,50,45,48,51,51,51,53,52,49,49,50,39,49,72,62,65,43,85,72,73,88,61,76,83,79,59,80,84,79,80,127

Sequence (550 aa):
MKHVLIINITRMGDLIQMIPLLARLEEEFPGVAIDLIVEQEFAHVATLIPGIRQVFAFDFQELMDESRVCARDVVSLYQDLSNWAKPLLQVGYDRVVNLTFNRRSAFLVKYFGCADERGMTTAHDGSFLVKNSWMKYFLDFQVYRHLNRFNIVDLYALGGSGPGSFHPIELFVTNDLCDWARIYLHHSGRPKHWVAVQVGASDPMKAWRPEYFGQLMAHLSQERDVGFVLIGTKKEEPAVKEALQAYRQAVGKGVLCEAVGKTSVPEVVALLQQCQLMVTNDTGPMHMAVGVKTPVVNMSVGHVDFRETGPFGPGHWVVQPDITCGPCGFDKVCPHHACKDHIIPQEIAALCLHVLGEGTLPKFSSKIRVYEGTIDKDQLGTFVLRSGHEPDLSTWYGAYWRRYWYEMFTGRYSKISVPTNVPPNHSEVVGLWPQFFSQVDVLCQQAEEVRSLCRKQPVPVLKLKKAQHQLKEQTLAMKELVRSSYAFGPLAVAFIRETFNLEGQTLIGMTEEYVMASHAFRTRAKLTFRQLSQNSPEPIRRELYAGSIG

Radius of gyration: 25.51 Å; Cα contacts (8 Å, |Δi|>4): 1000; chains: 1; bounding box: 61×45×72 Å

pLDDT: mean 92.21, std 9.74, range [29.19, 98.88]

Secondary structure (DSSP, 8-state):
--EEEEEE-S-HHHHHHTHHHHHHHHHHSTT-EEEEEEEGGGHHHHTT-TT-SEEEEE-HHHHHHHHHTT-S-HHHHHHHHHHHHHHHHTT--SEEEE---SHHHHHHHHHTT-SEEEEEEE-TTS-EEEESHHHHHHHHGGGSGGG----HHHHHHHHHT-S-S---------HHHHHHHHHHHHHH---SEEEEEE---SSGGGPPPHHHHHHHHHHHHHHS-EEEEEE--GGGHHHHHHHHHHHHHTT--S-EEE-TTT--HHHHHHHHHH-SEEEEESSHHHHHHHHTT--EEEE--TT--HHHHSPPSTT-EEEEE--TT-SPPTTPPPSS-HHHHSS-HHHHHHHHHHHTTSSPPPP--TTEEEEEEEE-TTS-EEEEEEES---HHHHHHHHHHHHHHHHHHHSS--SSPPPSS--TTHHHHHHHHHHHHHHHHHHHHHHHHHHHHHTSSS--HHHHHHHHHHHHHHHHHHHHHTTT-TTTHHHHHHHHHHHT----SSHHHHHHHHHHHHHHHHHHHHHHHHHHHHT------GGGGTTS--

Nearest PDB structures (foldseek):
  1psw-assembly1_A  TM=7.910E-01  e=3.135E-16  Escherichia coli
  3tov-assembly2_B  TM=7.763E-01  e=5.661E-14  Veillonella parvula DSM 2008
  2h1h-assembly2_B  TM=7.219E-01  e=5.445E-12  Escherichia coli RS218
  2h1f-assembly1_A  TM=7.442E-01  e=1.476E-11  Escherichia coli O6
  2h1f-assembly2_B  TM=7.002E-01  e=1.135E-11  Escherichia coli O6